Protein AF-A0A4Q3VLB5-F1 (afdb_monomer)

Secondary structure (DSSP, 8-state):
--------EEE-----EEEPPTT-EEEE-BSSSSSSTT-PPPEEEETTS--EEE-S-EEEE-GGG--EEEEEEE--SSS-----EEEEETTEEEEE-TT-TT-EEE-STT--PPEEEEEEESSHHHHHS--HHHHTSPPPPTTT-TTGGG-TT---EEEEE-HHHH-S-TT----HHHHHHHHHHHHHHT-SEEEE-TTGGG--BTTB-HHHHHHHHHHHHHHTT-EEEEEEETTTTT---HHHHHHHHHHHHHHHHHT--EEEEE-----SHHHHHHHHHHHHHHHHTT-EEEESS-PPPSSHHHH-TTEEEE--S--GGGGGTS---HHHHHHGGGTGGGGS----------SSGGGGTT--HHHHHHHHHHS--SEEEEE--TTHHHHTS-TT-HHHHHHHH--SS-S--

Solvent-accessible surface area (backbone atoms only — not comparable to full-atom values): 21699 Å² total; per-residue (Å²): 132,80,78,84,61,88,46,63,45,75,45,65,78,63,87,59,66,48,76,53,63,84,74,14,35,36,37,39,22,47,46,86,70,29,91,42,44,36,29,22,67,57,45,76,39,49,56,50,73,54,68,49,59,22,38,50,50,41,25,31,44,40,51,92,76,70,16,33,38,39,42,46,55,23,40,76,56,89,58,65,52,63,42,70,28,31,36,30,54,49,47,32,44,26,52,31,44,78,65,40,71,84,32,53,70,32,75,56,53,88,73,68,78,54,46,81,41,74,49,76,32,73,42,72,68,54,51,55,70,59,60,65,47,53,68,68,33,62,72,37,53,53,92,70,21,74,53,39,76,66,20,86,75,46,69,66,31,37,23,32,26,52,63,64,66,67,48,98,49,97,78,63,48,57,49,72,74,57,52,52,51,43,35,51,49,16,31,77,43,68,23,44,22,24,46,45,46,48,47,44,81,73,38,70,59,91,90,37,46,24,60,56,50,50,24,52,51,31,58,54,20,55,80,49,62,15,45,30,28,40,46,42,62,49,67,59,68,48,70,52,65,60,85,79,23,43,51,30,54,57,52,52,51,52,42,52,72,35,55,47,48,29,37,34,42,26,60,56,56,49,38,19,38,70,48,38,52,48,53,46,47,51,56,50,59,29,41,78,68,59,30,30,35,32,36,30,39,18,58,74,54,24,25,58,44,55,35,39,49,35,45,36,26,29,28,31,43,66,25,52,68,46,31,81,81,44,75,46,49,54,62,38,66,69,40,36,52,73,39,58,44,54,44,35,53,31,39,42,49,39,44,48,67,52,96,51,67,75,54,39,38,55,60,47,57,68,53,22,54,46,40,56,67,68,46,55,17,30,42,38,42,24,40,46,52,94,58,36,56,66,77,61,29,32,88,92,34,71,60,33,51,47,66,49,65,62,68,45,72,73,97,74,134

Mean predicted aligned error: 4.62 Å

Radius of gyration: 21.55 Å; Cα contacts (8 Å, |Δi|>4): 903; chains: 1; bounding box: 59×59×69 Å

Sequence (413 aa):
PRPEASGSCRIEREDSSARIPLGANVWTQDYLNSPTACEGIWSSAPVGGVNGVRSGPVTVELPSGRGYLFISEAGNFGLDYSGSKYLLLGDRVQHHFAHDPAGFTIAKPNFVTPWRVVIATESLNDLVNQSVIPALVPAPDPKYFPQGVRTEWCRPGRASWSFFTRGYHEGNTVRPDQEEQFTDIAGALGFEYNLVDAGWYGWKNGTKDGWAVMKDLVDRGRQKGVEQWAWIYYPLQLQKPENDWQQMREYLDHLVAAGVKGIEIDFLDSESQERRRFYDAALRLTAERKLMIQFHGANIPTGESATWPNEMTREAIHGLENNLWFGISGQHYTALPFTRLVAGPGCATPGYLGHRQEWLDGSSWTLQLATMVAYNSSLQQTPLSPDVLTEALPAGSPQRDLMRALPVAWDET

Nearest PDB structures (foldseek):
  5xfm-assembly2_B  TM=8.101E-01  e=8.835E-27  Bacteroides thetaiotaomicron
  5e1q-assembly2_B  TM=8.383E-01  e=1.052E-25  Bacteroides thetaiotaomicron VPI-5482
  3a24-assembly1_A  TM=8.434E-01  e=4.299E-25  Bacteroides thetaiotaomicron
  9bs5-assembly1_B  TM=8.255E-01  e=1.880E-22  Bacteroides ovatus ATCC 8483
  9bs5-assembly1_A  TM=8.145E-01  e=2.636E-22  Bacteroides ovatus ATCC 8483

Structure (mmCIF, N/CA/C/O backbone):
data_AF-A0A4Q3VLB5-F1
#
_entry.id   AF-A0A4Q3VLB5-F1
#
loop_
_atom_site.group_PDB
_atom_site.id
_atom_site.type_symbol
_atom_site.label_atom_id
_atom_site.label_alt_id
_atom_site.label_comp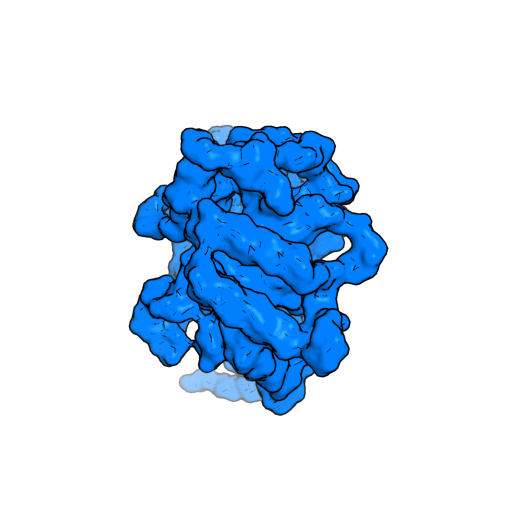_id
_atom_site.label_asym_id
_atom_site.label_entity_id
_atom_site.label_seq_id
_atom_site.pdbx_PDB_ins_code
_atom_site.Cartn_x
_atom_site.Cartn_y
_atom_site.Cartn_z
_atom_site.occupancy
_atom_site.B_iso_or_equiv
_atom_site.auth_seq_id
_atom_site.auth_comp_id
_atom_site.auth_asym_id
_atom_site.auth_atom_id
_atom_site.pdbx_PDB_model_num
ATOM 1 N N . PRO A 1 1 ? 24.262 -36.500 -10.576 1.00 38.22 1 PRO A N 1
ATOM 2 C CA . PRO A 1 1 ? 24.362 -35.681 -9.345 1.00 38.22 1 PRO A CA 1
ATOM 3 C C . PRO A 1 1 ? 25.273 -34.468 -9.585 1.00 38.22 1 PRO A C 1
ATOM 5 O O . PRO A 1 1 ? 26.484 -34.633 -9.703 1.00 38.22 1 PRO A O 1
ATOM 8 N N . ARG A 1 2 ? 24.697 -33.267 -9.753 1.00 37.91 2 ARG A N 1
ATOM 9 C CA . ARG A 1 2 ? 25.504 -32.040 -9.670 1.00 37.91 2 ARG A CA 1
ATOM 10 C C . ARG A 1 2 ? 25.980 -31.916 -8.216 1.00 37.91 2 ARG A C 1
ATOM 12 O O . ARG A 1 2 ? 25.164 -32.178 -7.334 1.00 37.91 2 ARG A O 1
ATOM 19 N N . PRO A 1 3 ? 27.259 -31.606 -7.962 1.00 41.53 3 PRO A N 1
ATOM 20 C CA . PRO A 1 3 ? 27.753 -31.452 -6.601 1.00 41.53 3 PRO A CA 1
ATOM 21 C C . PRO A 1 3 ? 26.926 -30.380 -5.887 1.00 41.53 3 PRO A C 1
ATOM 23 O O . PRO A 1 3 ? 26.661 -29.323 -6.461 1.00 41.53 3 PRO A O 1
ATOM 26 N N . GLU A 1 4 ? 26.487 -30.679 -4.664 1.00 46.03 4 GLU A N 1
ATOM 27 C CA . GLU A 1 4 ? 25.896 -29.692 -3.765 1.00 46.03 4 GLU A CA 1
ATOM 28 C C . GLU A 1 4 ? 26.940 -28.598 -3.556 1.00 46.03 4 GLU A C 1
ATOM 30 O O . GLU A 1 4 ? 27.959 -28.806 -2.898 1.00 46.03 4 GLU A O 1
ATOM 35 N N . ALA A 1 5 ? 26.745 -27.451 -4.203 1.00 49.88 5 ALA A N 1
ATOM 36 C CA . ALA A 1 5 ? 27.619 -26.312 -4.011 1.00 49.88 5 ALA A CA 1
ATOM 37 C C . ALA A 1 5 ? 27.436 -25.847 -2.565 1.00 49.88 5 ALA A C 1
ATOM 39 O O . ALA A 1 5 ? 26.455 -25.198 -2.253 1.00 49.88 5 ALA A O 1
ATOM 40 N N . SER A 1 6 ? 28.338 -26.188 -1.652 1.00 58.47 6 SER A N 1
ATOM 41 C CA . SER A 1 6 ? 28.391 -25.539 -0.345 1.00 58.47 6 SER A CA 1
ATOM 42 C C . SER A 1 6 ? 29.012 -24.155 -0.544 1.00 58.47 6 SER A C 1
ATOM 44 O O . SER A 1 6 ? 30.235 -24.019 -0.577 1.00 58.47 6 SER A O 1
ATOM 46 N N . GLY A 1 7 ? 28.187 -23.131 -0.752 1.00 71.88 7 GLY A N 1
ATOM 47 C CA . GLY A 1 7 ? 28.678 -21.771 -0.942 1.00 71.88 7 GLY A CA 1
ATOM 48 C C . GLY A 1 7 ? 27.569 -20.730 -0.904 1.00 71.88 7 GLY A C 1
ATOM 49 O O . GLY A 1 7 ? 26.493 -20.938 -1.460 1.00 71.88 7 GLY A O 1
ATOM 50 N N . SER A 1 8 ? 27.860 -19.605 -0.253 1.00 84.12 8 SER A N 1
ATOM 51 C CA . SER A 1 8 ? 27.101 -18.368 -0.443 1.00 84.12 8 SER A CA 1
ATOM 52 C C . SER A 1 8 ? 27.403 -17.783 -1.827 1.00 84.12 8 SER A C 1
ATOM 54 O O . SER A 1 8 ? 28.492 -17.991 -2.368 1.00 84.12 8 SER A O 1
ATOM 56 N N . CYS A 1 9 ? 26.449 -17.063 -2.413 1.00 88.56 9 CYS A N 1
ATOM 57 C CA . CYS A 1 9 ? 26.621 -16.370 -3.687 1.00 88.56 9 CYS A CA 1
ATOM 58 C C . CYS A 1 9 ? 26.545 -14.860 -3.465 1.00 88.56 9 CYS A C 1
ATOM 60 O O . CYS A 1 9 ? 25.585 -14.373 -2.870 1.00 88.56 9 CYS A O 1
ATOM 62 N N . ARG A 1 10 ? 27.543 -14.113 -3.947 1.00 92.62 10 ARG A N 1
ATOM 63 C CA . ARG A 1 10 ? 27.499 -12.649 -3.970 1.00 92.62 10 ARG A CA 1
ATOM 64 C C . ARG A 1 10 ? 26.899 -12.182 -5.294 1.00 92.62 10 ARG A C 1
ATOM 66 O O . ARG A 1 10 ? 27.423 -12.517 -6.352 1.00 92.62 10 ARG A O 1
ATOM 73 N N . ILE A 1 11 ? 25.835 -11.391 -5.219 1.00 93.50 11 ILE A N 1
ATOM 74 C CA . ILE A 1 11 ? 25.213 -10.716 -6.357 1.00 93.50 11 ILE A CA 1
ATOM 75 C C . ILE A 1 11 ? 25.735 -9.287 -6.393 1.00 93.50 11 ILE A C 1
ATOM 77 O O . ILE A 1 11 ? 25.467 -8.508 -5.485 1.00 93.50 11 ILE A O 1
ATOM 81 N N . GLU A 1 12 ? 26.496 -8.944 -7.428 1.00 93.88 12 GLU A N 1
ATOM 82 C CA . GLU A 1 12 ? 27.023 -7.584 -7.611 1.00 93.88 12 GLU A CA 1
ATOM 83 C C . GLU A 1 12 ? 26.070 -6.702 -8.420 1.00 93.88 12 GLU A C 1
ATOM 85 O O . GLU A 1 12 ? 25.967 -5.504 -8.175 1.00 93.88 12 GLU A O 1
ATOM 90 N N . ARG A 1 13 ? 25.376 -7.296 -9.397 1.00 91.75 13 ARG A N 1
ATOM 91 C CA . ARG A 1 13 ? 24.395 -6.628 -10.255 1.00 91.75 13 ARG A CA 1
ATOM 92 C C . ARG A 1 13 ? 23.484 -7.638 -10.944 1.00 91.75 13 ARG A C 1
ATOM 94 O O . ARG A 1 13 ? 23.777 -8.832 -10.966 1.00 91.75 13 ARG A O 1
ATOM 101 N N . GLU A 1 14 ? 22.439 -7.123 -11.580 1.00 92.31 14 GLU A N 1
ATOM 102 C CA . GLU A 1 14 ? 21.575 -7.868 -12.488 1.00 92.31 14 GLU A CA 1
ATOM 103 C C . GLU A 1 14 ? 21.505 -7.163 -13.852 1.00 92.31 14 GLU A C 1
ATOM 105 O O . GLU A 1 14 ? 21.292 -5.952 -13.937 1.00 92.31 14 GLU A O 1
ATOM 110 N N . ASP A 1 15 ? 21.700 -7.927 -14.930 1.00 94.12 15 ASP A N 1
ATOM 111 C CA . ASP A 1 15 ? 21.732 -7.402 -16.305 1.00 94.12 15 ASP A CA 1
ATOM 112 C C . ASP A 1 15 ? 20.354 -7.490 -17.009 1.00 94.12 15 ASP A C 1
ATOM 114 O O . ASP A 1 15 ? 20.212 -7.096 -18.172 1.00 94.12 15 ASP A O 1
ATOM 118 N N . SER A 1 16 ? 19.321 -7.974 -16.305 1.00 95.94 16 SER A N 1
ATOM 119 C CA . SER A 1 16 ? 17.939 -8.061 -16.791 1.00 95.94 16 SER A CA 1
ATOM 120 C C . SER A 1 16 ? 17.449 -6.700 -17.279 1.00 95.94 16 SER A C 1
ATOM 122 O O . SER A 1 16 ? 17.417 -5.715 -16.536 1.00 95.94 16 SER A O 1
ATOM 124 N N . SER A 1 17 ? 17.066 -6.638 -18.552 1.00 96.19 17 SER A N 1
ATOM 125 C CA . SER A 1 17 ? 16.599 -5.408 -19.184 1.00 96.19 17 SER A CA 1
ATOM 126 C C . SER A 1 17 ? 15.633 -5.676 -20.334 1.00 96.19 17 SER A C 1
ATOM 128 O O . SER A 1 17 ? 15.656 -6.740 -20.952 1.00 96.19 17 SER A O 1
ATOM 130 N N . ALA A 1 18 ? 14.803 -4.679 -20.635 1.00 95.25 18 ALA A N 1
ATOM 131 C CA . ALA A 1 18 ? 13.907 -4.644 -21.781 1.00 95.25 18 ALA A CA 1
ATOM 132 C C . ALA A 1 18 ? 14.223 -3.419 -22.648 1.00 95.25 18 ALA A C 1
ATOM 134 O O . ALA A 1 18 ? 14.494 -2.333 -22.130 1.00 95.25 18 ALA A O 1
ATOM 135 N N . ARG A 1 19 ? 14.182 -3.587 -23.973 1.00 96.44 19 ARG A N 1
ATOM 136 C CA . ARG A 1 19 ? 14.218 -2.468 -24.924 1.00 96.44 19 ARG A CA 1
ATOM 137 C C . ARG A 1 19 ? 12.802 -2.123 -25.343 1.00 96.44 19 ARG A C 1
ATOM 139 O O . ARG A 1 19 ? 12.085 -2.977 -25.861 1.00 96.44 19 ARG A O 1
ATOM 146 N N . ILE A 1 20 ? 12.420 -0.879 -25.117 1.00 96.50 20 ILE A N 1
ATOM 147 C CA . ILE A 1 20 ? 11.096 -0.369 -25.420 1.00 96.50 20 ILE A CA 1
ATOM 148 C C . ILE A 1 20 ? 11.100 0.202 -26.841 1.00 96.50 20 ILE A C 1
ATOM 150 O O . ILE A 1 20 ? 12.014 0.950 -27.189 1.00 96.50 20 ILE A O 1
ATOM 154 N N . PRO A 1 21 ? 10.105 -0.125 -27.685 1.00 93.94 21 PRO A N 1
ATOM 155 C CA . PRO A 1 21 ? 10.029 0.425 -29.031 1.00 93.94 21 PRO A CA 1
ATOM 156 C C . PRO A 1 21 ? 10.042 1.957 -29.039 1.00 93.94 21 PRO A C 1
ATOM 158 O O . PRO A 1 21 ? 9.324 2.600 -28.273 1.00 93.94 21 PRO A O 1
ATOM 161 N N . LEU A 1 22 ? 10.812 2.545 -29.958 1.00 93.19 22 LEU A N 1
ATOM 162 C CA . LEU A 1 22 ? 10.764 3.986 -30.206 1.00 93.19 22 LEU A CA 1
ATOM 163 C C . LEU A 1 22 ? 9.341 4.419 -30.594 1.00 93.19 22 LEU A C 1
ATOM 165 O O . LEU A 1 22 ? 8.623 3.692 -31.284 1.00 93.19 22 LEU A O 1
ATOM 169 N N . GLY A 1 23 ? 8.947 5.611 -30.148 1.00 93.88 23 GLY A N 1
ATOM 170 C CA . GLY A 1 23 ? 7.592 6.144 -30.323 1.00 93.88 23 GLY A CA 1
ATOM 171 C C . GLY A 1 23 ? 6.584 5.694 -29.259 1.00 93.88 23 GLY A C 1
ATOM 172 O O . GLY A 1 23 ? 5.458 6.178 -29.280 1.00 93.88 23 GLY A O 1
ATOM 173 N N . ALA A 1 24 ? 6.964 4.800 -28.341 1.00 97.81 24 ALA A N 1
ATOM 174 C CA . ALA A 1 24 ? 6.182 4.523 -27.138 1.00 97.81 24 ALA A CA 1
ATOM 175 C C . ALA A 1 24 ? 6.307 5.661 -26.108 1.00 97.81 24 ALA A C 1
ATOM 177 O O . ALA A 1 24 ? 7.304 6.393 -26.097 1.00 97.81 24 ALA A O 1
ATOM 178 N N . ASN A 1 25 ? 5.338 5.734 -25.196 1.00 97.94 25 ASN A N 1
ATOM 179 C CA . ASN A 1 25 ? 5.447 6.506 -23.959 1.00 97.94 25 ASN A CA 1
ATOM 180 C C . ASN A 1 25 ? 5.659 5.567 -22.770 1.00 97.94 25 ASN A C 1
ATOM 182 O O . ASN A 1 25 ? 5.152 4.445 -22.757 1.00 97.94 25 ASN A O 1
ATOM 186 N N . VAL A 1 26 ? 6.383 6.034 -21.756 1.00 98.00 26 VAL A N 1
ATOM 187 C CA . VAL A 1 26 ? 6.551 5.347 -20.474 1.00 98.00 26 VAL A CA 1
ATOM 188 C C . VAL A 1 26 ? 5.930 6.170 -19.358 1.00 98.00 26 VAL A C 1
ATOM 190 O O . VAL A 1 26 ? 6.161 7.373 -19.260 1.00 98.00 26 VAL A O 1
ATOM 193 N N . TRP A 1 27 ? 5.178 5.499 -18.496 1.00 97.94 27 TRP A N 1
ATOM 194 C CA . TRP A 1 27 ? 4.665 6.025 -17.243 1.00 97.94 27 TRP A CA 1
ATOM 195 C C . TRP A 1 27 ? 5.547 5.532 -16.105 1.00 97.94 27 TRP A C 1
ATOM 197 O O . TRP A 1 27 ? 5.709 4.324 -15.906 1.00 97.94 27 TRP A O 1
ATOM 207 N N . THR A 1 28 ? 6.141 6.478 -15.382 1.00 96.25 28 THR A N 1
ATOM 208 C CA . THR A 1 28 ? 7.067 6.211 -14.276 1.00 96.25 28 THR A CA 1
ATOM 209 C C . THR A 1 28 ? 6.911 7.251 -13.172 1.00 96.25 28 THR A C 1
ATOM 211 O O . THR A 1 28 ? 6.322 8.313 -13.377 1.00 96.25 28 THR A O 1
ATOM 214 N N . GLN A 1 29 ? 7.490 6.951 -12.015 1.00 94.06 29 GLN A N 1
ATOM 215 C CA . GLN A 1 29 ? 7.753 7.913 -10.950 1.00 94.06 29 GLN A CA 1
ATOM 216 C C . GLN A 1 29 ? 9.267 8.044 -10.735 1.00 94.06 29 GLN A C 1
ATOM 218 O O . GLN A 1 29 ? 10.014 7.061 -10.833 1.00 94.06 29 GLN A O 1
ATOM 223 N N . ASP A 1 30 ? 9.726 9.272 -10.497 1.00 89.31 30 ASP A N 1
ATOM 224 C CA . ASP A 1 30 ? 11.129 9.555 -10.198 1.00 89.31 30 ASP A CA 1
ATOM 225 C C . ASP A 1 30 ? 11.515 8.988 -8.831 1.00 89.31 30 ASP A C 1
ATOM 227 O O . ASP A 1 30 ? 10.780 9.148 -7.862 1.00 89.31 30 ASP A O 1
ATOM 231 N N . TYR A 1 31 ? 12.662 8.317 -8.761 1.00 86.31 31 TYR A N 1
ATOM 232 C CA . TYR A 1 31 ? 13.178 7.788 -7.503 1.00 86.31 31 TYR A CA 1
ATOM 233 C C . TYR A 1 31 ? 13.814 8.876 -6.627 1.00 86.31 31 TYR A C 1
ATOM 235 O O . TYR A 1 31 ? 13.705 8.816 -5.409 1.00 86.31 31 TYR A O 1
ATOM 243 N N . LEU A 1 32 ? 14.478 9.869 -7.230 1.00 83.69 32 LEU A N 1
ATOM 244 C CA . LEU A 1 32 ? 15.216 10.902 -6.494 1.00 83.69 32 LEU A CA 1
ATOM 245 C C . LEU A 1 32 ? 14.334 12.079 -6.072 1.00 83.69 32 LEU A C 1
ATOM 247 O O . LEU A 1 32 ? 14.709 12.826 -5.173 1.00 83.69 32 LEU A O 1
ATOM 251 N N . ASN A 1 33 ? 13.193 12.263 -6.735 1.00 81.19 33 ASN A N 1
ATOM 252 C CA . ASN A 1 33 ? 12.250 13.344 -6.461 1.00 81.19 33 ASN A CA 1
ATOM 253 C C . ASN A 1 33 ? 10.932 12.784 -5.906 1.00 81.19 33 ASN A C 1
ATOM 255 O O . ASN A 1 33 ? 9.870 12.946 -6.508 1.00 81.19 33 ASN A O 1
ATOM 259 N N . SER A 1 34 ? 11.044 12.069 -4.787 1.00 78.25 34 SER A N 1
ATOM 260 C CA . SER A 1 34 ? 9.953 11.413 -4.067 1.00 78.25 34 SER A CA 1
ATOM 261 C C . SER A 1 34 ? 10.132 11.646 -2.558 1.00 78.25 34 SER A C 1
ATOM 263 O O . SER A 1 34 ? 11.281 11.629 -2.109 1.00 78.25 34 SER A O 1
ATOM 265 N N . PRO A 1 35 ? 9.056 11.868 -1.776 1.00 68.00 35 PRO A N 1
ATOM 266 C CA . PRO A 1 35 ? 9.135 12.018 -0.321 1.00 68.00 35 PRO A CA 1
ATOM 267 C C . PRO A 1 35 ? 9.772 10.804 0.368 1.00 68.00 35 PRO A C 1
ATOM 269 O O . PRO A 1 35 ? 10.647 10.975 1.214 1.00 68.00 35 PRO A O 1
ATOM 272 N N . THR A 1 36 ? 9.399 9.592 -0.057 1.00 78.12 36 THR A N 1
ATOM 273 C CA . THR A 1 36 ? 9.968 8.323 0.425 1.00 78.12 36 THR A CA 1
ATOM 274 C C . THR A 1 36 ? 10.215 7.335 -0.726 1.00 78.12 36 THR A C 1
ATOM 276 O O . THR A 1 36 ? 10.075 7.665 -1.912 1.00 78.12 36 THR A O 1
ATOM 279 N N . ALA A 1 37 ? 10.608 6.097 -0.416 1.00 74.00 37 ALA A N 1
ATOM 280 C CA . ALA A 1 37 ? 10.812 5.062 -1.419 1.00 74.00 37 ALA A CA 1
ATOM 281 C C . ALA A 1 37 ? 9.471 4.603 -2.034 1.00 74.00 37 ALA A C 1
ATOM 283 O O . ALA A 1 37 ? 8.846 3.704 -1.498 1.00 74.00 37 ALA A O 1
ATOM 284 N N . CYS A 1 38 ? 9.132 5.097 -3.237 1.00 91.12 38 CYS A N 1
ATOM 285 C CA . CYS A 1 38 ? 7.949 4.751 -4.069 1.00 91.12 38 CYS A CA 1
ATOM 286 C C . CYS A 1 38 ? 6.728 5.685 -3.985 1.00 91.12 38 CYS A C 1
ATOM 288 O O . CYS A 1 38 ? 5.656 5.309 -4.461 1.00 91.12 38 CYS A O 1
ATOM 290 N N . GLU A 1 39 ? 6.902 6.908 -3.494 1.00 92.62 39 GLU A N 1
ATOM 291 C CA . GLU A 1 39 ? 5.837 7.915 -3.372 1.00 92.62 39 GLU A CA 1
ATOM 292 C C . GLU A 1 39 ? 6.045 9.105 -4.311 1.00 92.62 39 GLU A C 1
ATOM 294 O O . GLU A 1 39 ? 5.776 10.254 -3.981 1.00 92.62 39 GLU A O 1
ATOM 299 N N . GLY A 1 40 ? 6.560 8.861 -5.510 1.00 92.50 40 GLY A N 1
ATOM 300 C CA . GLY A 1 40 ? 6.733 9.893 -6.520 1.00 92.50 40 GLY A CA 1
ATOM 301 C C . GLY A 1 40 ? 5.454 10.131 -7.325 1.00 92.50 40 GLY A C 1
ATOM 302 O O . GLY A 1 40 ? 4.573 9.274 -7.442 1.00 92.50 40 GLY A O 1
ATOM 303 N N . ILE A 1 41 ? 5.374 11.296 -7.969 1.00 93.50 41 ILE A N 1
ATOM 304 C CA . ILE A 1 41 ? 4.274 11.606 -8.886 1.00 93.50 41 ILE A CA 1
ATOM 305 C C . ILE A 1 41 ? 4.431 10.825 -10.198 1.00 93.50 41 ILE A C 1
ATOM 307 O O . ILE A 1 41 ? 5.439 10.944 -10.899 1.00 93.50 41 ILE A O 1
ATOM 311 N N . TRP A 1 42 ? 3.390 10.074 -10.568 1.00 95.44 42 TRP A N 1
ATOM 312 C CA . TRP A 1 42 ? 3.284 9.428 -11.874 1.00 95.44 42 TRP A CA 1
ATOM 313 C C . TRP A 1 42 ? 3.204 10.438 -13.019 1.00 95.44 42 TRP A C 1
ATOM 315 O O . TRP A 1 42 ? 2.326 11.304 -13.075 1.00 95.44 42 TRP A O 1
ATOM 325 N N . SER A 1 43 ? 4.115 10.284 -13.974 1.00 95.12 43 SER A N 1
ATOM 326 C CA . SER A 1 43 ? 4.172 11.100 -15.183 1.00 95.12 43 SER A CA 1
ATOM 327 C C . SER A 1 43 ? 4.502 10.253 -16.406 1.00 95.12 43 SER A C 1
ATOM 329 O O . SER A 1 43 ? 5.134 9.198 -16.296 1.00 95.12 43 SER A O 1
ATOM 331 N N . SER A 1 44 ? 4.046 10.726 -17.565 1.00 96.81 44 SER A N 1
ATOM 332 C CA . SER A 1 44 ? 4.312 10.116 -18.863 1.00 96.81 44 SER A CA 1
ATOM 333 C C . SER A 1 44 ? 5.384 10.890 -19.613 1.00 96.81 44 SER A C 1
ATOM 335 O O . SER A 1 44 ? 5.387 12.123 -19.605 1.00 96.81 44 SER A O 1
ATOM 337 N N . ALA A 1 45 ? 6.263 10.173 -20.301 1.00 96.88 45 ALA A N 1
ATOM 338 C CA . ALA A 1 45 ? 7.208 10.759 -21.236 1.00 96.88 45 ALA A CA 1
ATOM 339 C C . ALA A 1 45 ? 7.471 9.816 -22.416 1.00 96.88 45 ALA A C 1
ATOM 341 O O . ALA A 1 45 ? 7.427 8.595 -22.241 1.00 96.88 45 ALA A O 1
ATOM 342 N N . PRO A 1 46 ? 7.816 10.343 -23.604 1.00 97.19 46 PRO A N 1
ATOM 343 C CA . PRO A 1 46 ? 8.310 9.516 -24.696 1.00 97.19 46 PRO A CA 1
ATOM 344 C C . PRO A 1 46 ? 9.539 8.712 -24.265 1.00 97.19 46 PRO A C 1
ATOM 346 O O . PRO A 1 46 ? 10.389 9.207 -23.518 1.00 97.19 46 PRO A O 1
ATOM 349 N N . VAL A 1 47 ? 9.674 7.491 -24.779 1.00 95.56 47 VAL A N 1
ATOM 350 C CA . VAL A 1 47 ? 10.890 6.683 -24.604 1.00 95.56 47 VAL A CA 1
ATOM 351 C C . VAL A 1 47 ? 12.128 7.485 -25.027 1.00 95.56 47 VAL A C 1
ATOM 353 O O . VAL A 1 47 ? 12.147 8.111 -26.086 1.00 95.56 47 VAL A O 1
ATOM 356 N N . GLY A 1 48 ? 13.164 7.483 -24.185 1.00 92.38 48 GLY A N 1
ATOM 357 C CA . GLY A 1 48 ? 14.374 8.297 -24.345 1.00 92.38 48 GLY A CA 1
ATOM 358 C C . GLY A 1 48 ? 14.263 9.740 -23.837 1.00 92.38 48 GLY A C 1
ATOM 359 O O . GLY A 1 48 ? 15.293 10.379 -23.627 1.00 92.38 48 GLY A O 1
ATOM 360 N N . GLY A 1 49 ? 13.048 10.237 -23.582 1.00 93.06 49 GLY A N 1
ATOM 361 C CA . GLY A 1 49 ? 12.795 11.558 -22.996 1.00 93.06 49 GLY A CA 1
ATOM 362 C C . GLY A 1 49 ? 13.041 11.627 -21.486 1.00 93.06 49 GLY A C 1
ATOM 363 O O . GLY A 1 49 ? 13.232 12.713 -20.945 1.00 93.06 49 GLY A O 1
ATOM 364 N N . VAL A 1 50 ? 13.090 10.476 -20.809 1.00 91.31 50 VAL A N 1
ATOM 365 C CA . VAL A 1 50 ? 13.432 10.350 -19.387 1.00 91.31 50 VAL A CA 1
ATOM 366 C C . VAL A 1 50 ? 14.567 9.346 -19.204 1.00 91.31 50 VAL A C 1
ATOM 368 O O . VAL A 1 50 ? 14.563 8.270 -19.794 1.00 91.31 50 VAL A O 1
ATOM 371 N N . ASN A 1 51 ? 15.546 9.702 -18.372 1.00 93.12 51 ASN A N 1
ATOM 372 C CA . ASN A 1 51 ? 16.677 8.846 -18.007 1.00 93.12 51 ASN A CA 1
ATOM 373 C C . ASN A 1 51 ? 16.855 8.843 -16.484 1.00 93.12 51 ASN A C 1
ATOM 375 O O . ASN A 1 51 ? 16.314 9.712 -15.798 1.00 93.12 51 ASN A O 1
ATOM 379 N N . GLY A 1 52 ? 17.606 7.876 -15.962 1.00 94.94 52 GLY A N 1
ATOM 380 C CA . GLY A 1 52 ? 17.886 7.751 -14.530 1.00 94.94 52 GLY A CA 1
ATOM 381 C C . GLY A 1 52 ? 17.024 6.704 -13.827 1.00 94.94 52 GLY A C 1
ATOM 382 O O . GLY A 1 52 ? 16.296 5.942 -14.466 1.00 94.94 52 GLY A O 1
ATOM 383 N N . VAL A 1 53 ? 17.165 6.634 -12.505 1.00 95.12 53 VAL A N 1
ATOM 384 C CA . VAL A 1 53 ? 16.505 5.625 -11.669 1.00 95.12 53 VAL A CA 1
ATOM 385 C C . VAL A 1 53 ? 15.041 6.003 -11.440 1.00 95.12 53 VAL A C 1
ATOM 387 O O . VAL A 1 53 ? 14.718 7.150 -11.142 1.00 95.12 53 VAL A O 1
ATOM 390 N N . ARG A 1 54 ? 14.151 5.023 -11.581 1.00 95.19 54 ARG A N 1
ATOM 391 C CA . ARG A 1 54 ? 12.704 5.129 -11.384 1.00 95.19 54 ARG A CA 1
ATOM 392 C C . ARG A 1 54 ? 12.256 4.126 -10.333 1.00 95.19 54 ARG A C 1
ATOM 394 O O . ARG A 1 54 ? 12.774 3.005 -10.294 1.00 95.19 54 ARG A O 1
ATOM 401 N N . SER A 1 55 ? 11.281 4.516 -9.511 1.00 93.00 55 SER A N 1
ATOM 402 C CA . SER A 1 55 ? 10.808 3.671 -8.405 1.00 93.00 55 SER A CA 1
ATOM 403 C C . SER A 1 55 ? 10.104 2.399 -8.872 1.00 93.00 55 SER A C 1
ATOM 405 O O . SER A 1 55 ? 10.113 1.408 -8.151 1.00 93.00 55 SER A O 1
ATOM 407 N N . GLY A 1 56 ? 9.566 2.408 -10.094 1.00 89.44 56 GLY A N 1
ATOM 408 C CA . GLY A 1 56 ? 8.779 1.306 -10.629 1.00 89.44 56 GLY A CA 1
ATOM 409 C C . GLY A 1 56 ? 7.345 1.273 -10.086 1.00 89.44 56 GLY A C 1
ATOM 410 O O . GLY A 1 56 ? 7.009 2.045 -9.183 1.00 89.44 56 GLY A O 1
ATOM 411 N N . PRO A 1 57 ? 6.481 0.403 -10.638 1.00 95.88 57 PRO A N 1
ATOM 412 C CA . PRO A 1 57 ? 6.675 -0.348 -11.889 1.00 95.88 57 PRO A CA 1
ATOM 413 C C . PRO A 1 57 ? 6.797 0.584 -13.116 1.00 95.88 57 PRO A C 1
ATOM 415 O O . PRO A 1 57 ? 6.683 1.803 -12.991 1.00 95.88 57 PRO A O 1
ATOM 418 N N . VAL A 1 58 ? 7.065 0.043 -14.307 1.00 97.88 58 VAL A N 1
ATOM 419 C CA . VAL A 1 58 ? 7.106 0.834 -15.555 1.00 97.88 58 VAL A CA 1
ATOM 420 C C . VAL A 1 58 ? 5.970 0.391 -16.463 1.00 97.88 58 VAL A C 1
ATOM 422 O O . VAL A 1 58 ? 5.969 -0.738 -16.950 1.00 97.88 58 VAL A O 1
ATOM 425 N N . THR A 1 59 ? 5.017 1.286 -16.717 1.00 98.31 59 THR A N 1
ATOM 426 C CA . THR A 1 59 ? 3.942 1.036 -17.692 1.00 98.31 59 THR A CA 1
ATOM 427 C C . THR A 1 59 ? 4.306 1.689 -19.014 1.00 98.31 59 THR A C 1
ATOM 429 O O . THR A 1 59 ? 4.803 2.811 -19.039 1.00 98.31 59 THR A O 1
ATOM 432 N N . VAL A 1 60 ? 4.088 0.994 -20.120 1.00 98.38 60 VAL A N 1
ATOM 433 C CA . VAL A 1 60 ? 4.449 1.433 -21.464 1.00 98.38 60 VAL A CA 1
ATOM 434 C C . VAL A 1 60 ? 3.197 1.478 -22.317 1.00 98.38 60 VAL A C 1
ATOM 436 O O . VAL A 1 60 ? 2.489 0.485 -22.432 1.00 98.38 60 VAL A O 1
ATOM 439 N N . GLU A 1 61 ? 2.967 2.606 -22.970 1.00 98.31 61 GLU A N 1
ATOM 440 C CA . GLU A 1 61 ? 1.982 2.750 -24.036 1.00 98.31 61 GLU A CA 1
ATOM 441 C C . GLU A 1 61 ? 2.685 2.533 -25.381 1.00 98.31 61 GLU A C 1
ATOM 443 O O . GLU A 1 61 ? 3.565 3.312 -25.763 1.00 98.31 61 GLU A O 1
ATOM 448 N N . LEU A 1 62 ? 2.344 1.456 -26.096 1.00 98.00 62 LEU A N 1
ATOM 449 C CA . LEU A 1 62 ? 2.985 1.128 -27.370 1.00 98.00 62 LEU A CA 1
ATOM 450 C C . LEU A 1 62 ? 2.500 2.060 -28.492 1.00 98.00 62 LEU A C 1
ATOM 452 O O . LEU A 1 62 ? 1.321 2.421 -28.544 1.00 98.00 62 LEU A O 1
ATOM 456 N N . PRO A 1 63 ? 3.373 2.411 -29.458 1.00 96.69 63 PRO A N 1
ATOM 457 C CA . PRO A 1 63 ? 3.010 3.337 -30.521 1.00 96.69 63 PRO A CA 1
ATOM 458 C C . PRO A 1 63 ? 1.888 2.770 -31.386 1.00 96.69 63 PRO A C 1
ATOM 460 O O . PRO A 1 63 ? 1.789 1.552 -31.579 1.00 96.69 63 PRO A O 1
ATOM 463 N N . SER A 1 64 ? 1.107 3.684 -31.963 1.00 94.50 64 SER A N 1
ATOM 464 C CA . SER A 1 64 ? 0.014 3.376 -32.892 1.00 94.50 64 SER A CA 1
ATOM 465 C C . SER A 1 64 ? -1.096 2.515 -32.278 1.00 94.50 64 SER A C 1
ATOM 467 O O . SER A 1 64 ? -1.727 1.744 -32.995 1.00 94.50 64 SER A O 1
ATOM 469 N N . GLY A 1 65 ? -1.325 2.628 -30.963 1.00 93.25 65 GLY A N 1
ATOM 470 C CA . GLY A 1 65 ? -2.414 1.925 -30.278 1.00 93.25 65 GLY A CA 1
ATOM 471 C C . GLY A 1 65 ? -2.241 0.406 -30.249 1.00 93.25 65 GLY A C 1
ATOM 472 O O . GLY A 1 65 ? -3.224 -0.322 -30.244 1.00 93.25 65 GLY A O 1
ATOM 473 N N . ARG A 1 66 ? -0.996 -0.089 -30.257 1.00 96.31 66 ARG A N 1
ATOM 474 C CA . ARG A 1 66 ? -0.685 -1.533 -30.261 1.00 96.31 66 ARG A CA 1
ATOM 475 C C . ARG A 1 66 ? -0.820 -2.210 -28.890 1.00 96.31 66 ARG A C 1
ATOM 477 O O . ARG A 1 66 ? -0.372 -3.342 -28.738 1.00 96.31 66 ARG A O 1
ATOM 484 N N . GLY A 1 67 ? -1.391 -1.517 -27.911 1.00 98.06 67 GLY A N 1
ATOM 485 C CA . GLY A 1 67 ? -1.570 -2.002 -26.549 1.00 98.06 67 GLY A CA 1
ATOM 486 C C . GLY A 1 67 ? -0.538 -1.462 -25.565 1.00 98.06 67 GLY A C 1
ATOM 487 O O . GLY A 1 67 ? 0.108 -0.435 -25.798 1.00 98.06 67 GLY A O 1
ATOM 488 N N . TYR A 1 68 ? -0.403 -2.163 -24.447 1.00 98.56 68 TYR A N 1
ATOM 489 C CA . TYR A 1 68 ? 0.344 -1.725 -23.277 1.00 98.56 68 TYR A CA 1
ATOM 490 C C . TYR A 1 68 ? 1.298 -2.816 -22.802 1.00 98.56 68 TYR A C 1
ATOM 492 O O . TYR A 1 68 ? 1.019 -4.008 -22.942 1.00 98.56 68 TYR A O 1
ATOM 500 N N . LEU A 1 69 ? 2.426 -2.401 -22.225 1.00 98.25 69 LEU A N 1
ATOM 501 C CA . LEU A 1 69 ? 3.302 -3.286 -21.462 1.00 98.25 69 LEU A CA 1
ATOM 502 C C . LEU A 1 69 ? 3.362 -2.825 -20.011 1.00 98.25 69 LEU A C 1
ATOM 504 O O . LEU A 1 69 ? 3.360 -1.629 -19.737 1.00 98.25 69 LEU A O 1
ATOM 508 N N . PHE A 1 70 ? 3.508 -3.763 -19.090 1.00 98.25 70 PHE A N 1
ATOM 509 C CA . PHE A 1 70 ? 3.751 -3.484 -17.685 1.00 98.25 70 PHE A CA 1
ATOM 510 C C . PHE A 1 70 ? 4.948 -4.291 -17.208 1.00 98.25 70 PHE A C 1
ATOM 512 O O . PHE A 1 70 ? 4.928 -5.522 -17.222 1.00 98.25 70 PHE A O 1
ATOM 519 N N . ILE A 1 71 ? 6.009 -3.579 -16.838 1.00 98.06 71 ILE A N 1
ATOM 520 C CA . ILE A 1 71 ? 7.285 -4.145 -16.413 1.00 98.06 71 ILE A CA 1
ATOM 521 C C . ILE A 1 71 ? 7.366 -4.021 -14.896 1.00 98.06 71 ILE A C 1
ATOM 523 O O . ILE A 1 71 ? 7.359 -2.912 -14.353 1.00 98.06 71 ILE A O 1
ATOM 527 N N . SER A 1 72 ? 7.438 -5.169 -14.231 1.00 96.50 72 SER A N 1
ATOM 528 C CA . SER A 1 72 ? 7.502 -5.272 -12.775 1.00 96.50 72 SER A CA 1
ATOM 529 C C . SER A 1 72 ? 8.294 -6.514 -12.342 1.00 96.50 72 SER A C 1
ATOM 531 O O . SER A 1 72 ? 8.896 -7.221 -13.154 1.00 96.50 72 SER A O 1
ATOM 533 N N . GLU A 1 73 ? 8.266 -6.808 -11.048 1.00 96.44 73 GLU A N 1
ATOM 534 C CA . GLU A 1 73 ? 8.712 -8.072 -10.477 1.00 96.44 73 GLU A CA 1
ATOM 535 C C . GLU A 1 73 ? 7.593 -8.749 -9.675 1.00 96.44 73 GLU A C 1
ATOM 537 O O . GLU A 1 73 ? 6.636 -8.094 -9.258 1.00 96.44 73 GLU A O 1
ATOM 542 N N . ALA A 1 74 ? 7.710 -10.062 -9.470 1.00 97.88 74 ALA A N 1
ATOM 543 C CA . ALA A 1 74 ? 6.803 -10.831 -8.619 1.00 97.88 74 ALA A CA 1
ATOM 544 C C . ALA A 1 74 ? 7.573 -11.822 -7.732 1.00 97.88 74 ALA A C 1
ATOM 546 O O . ALA A 1 74 ? 8.611 -12.355 -8.130 1.00 97.88 74 ALA A O 1
ATOM 547 N N . GLY A 1 75 ? 7.055 -12.085 -6.533 1.00 97.44 75 GLY A N 1
ATOM 548 C CA . GLY A 1 75 ? 7.613 -13.050 -5.589 1.00 97.44 75 GLY A CA 1
ATOM 549 C C . GLY A 1 75 ? 8.930 -12.618 -4.944 1.00 97.44 75 GLY A C 1
ATOM 550 O O . GLY A 1 75 ? 9.764 -13.479 -4.674 1.00 97.44 75 GLY A O 1
ATOM 551 N N . ASN A 1 76 ? 9.162 -11.318 -4.719 1.00 96.19 76 ASN A N 1
ATOM 552 C CA . ASN A 1 76 ? 10.392 -10.840 -4.077 1.00 96.19 76 ASN A CA 1
ATOM 553 C C . ASN A 1 76 ? 10.269 -10.802 -2.542 1.00 96.19 76 ASN A C 1
ATOM 555 O O . ASN A 1 76 ? 10.342 -9.747 -1.908 1.00 96.19 76 ASN A O 1
ATOM 559 N N . PHE A 1 77 ? 10.036 -11.977 -1.959 1.00 95.94 77 PHE A N 1
ATOM 560 C CA . PHE A 1 77 ? 9.916 -12.213 -0.519 1.00 95.94 77 PHE A CA 1
ATOM 561 C C . PHE A 1 77 ? 10.285 -13.668 -0.200 1.00 95.94 77 PHE A C 1
ATOM 563 O O . PHE A 1 77 ? 10.097 -14.568 -1.019 1.00 95.94 77 PHE A O 1
ATOM 570 N N . GLY A 1 78 ? 10.884 -13.919 0.963 1.00 93.62 78 GLY A N 1
ATOM 571 C CA . GLY A 1 78 ? 11.387 -15.237 1.374 1.00 93.62 78 GLY A CA 1
ATOM 572 C C . GLY A 1 78 ? 12.607 -15.746 0.588 1.00 93.62 78 GLY A C 1
ATOM 573 O O . GLY A 1 78 ? 13.083 -16.861 0.836 1.00 93.62 78 GLY A O 1
ATOM 574 N N . LEU A 1 79 ? 13.129 -14.946 -0.348 1.00 93.00 79 LEU A N 1
ATOM 575 C CA . LEU A 1 79 ? 14.231 -15.311 -1.245 1.00 93.00 79 LEU A CA 1
ATOM 576 C C . LEU A 1 79 ? 15.599 -14.810 -0.787 1.00 93.00 79 LEU A C 1
ATOM 578 O O . LEU A 1 79 ? 16.607 -15.234 -1.350 1.00 93.00 79 LEU A O 1
ATOM 582 N N . ASP A 1 80 ? 15.643 -13.944 0.229 1.00 92.44 80 ASP A N 1
ATOM 583 C CA . ASP A 1 80 ? 16.871 -13.258 0.633 1.00 92.44 80 ASP A CA 1
ATOM 584 C C . ASP A 1 80 ? 17.491 -12.469 -0.541 1.00 92.44 80 ASP A C 1
ATOM 586 O O . ASP A 1 80 ? 18.688 -12.556 -0.807 1.00 92.44 80 ASP A O 1
ATOM 590 N N . TYR A 1 81 ? 16.660 -11.735 -1.287 1.00 95.19 81 TYR A N 1
ATOM 591 C CA . TYR A 1 81 ? 17.041 -10.992 -2.492 1.00 95.19 81 TYR A CA 1
ATOM 592 C C . TYR A 1 81 ? 16.762 -9.495 -2.311 1.00 95.19 81 TYR A C 1
ATOM 594 O O . TYR A 1 81 ? 15.832 -9.126 -1.598 1.00 95.19 81 TYR A O 1
ATOM 602 N N . SER A 1 82 ? 17.570 -8.630 -2.928 1.00 95.69 82 SER A N 1
ATOM 603 C CA . SER A 1 82 ? 17.319 -7.181 -2.922 1.00 95.69 82 SER A CA 1
ATOM 604 C C . SER A 1 82 ? 16.127 -6.828 -3.818 1.00 95.69 82 SER A C 1
ATOM 606 O O . SER A 1 82 ? 15.888 -7.472 -4.843 1.00 95.69 82 SER A O 1
ATOM 608 N N . GLY A 1 83 ? 15.361 -5.807 -3.448 1.00 93.38 83 GLY A N 1
ATOM 609 C CA . GLY A 1 83 ? 14.294 -5.266 -4.287 1.00 93.38 83 GLY A CA 1
ATOM 610 C C . GLY A 1 83 ? 14.815 -4.412 -5.435 1.00 93.38 83 GLY A C 1
ATOM 611 O O . GLY A 1 83 ? 15.991 -4.037 -5.495 1.00 93.38 83 GLY A O 1
ATOM 612 N N . SER A 1 84 ? 13.929 -4.140 -6.389 1.00 90.56 84 SER A N 1
ATOM 613 C CA . SER A 1 84 ? 14.336 -3.615 -7.688 1.00 90.56 84 SER A CA 1
ATOM 614 C C . SER A 1 84 ? 13.786 -2.227 -7.964 1.00 90.56 84 SER A C 1
ATOM 616 O O . SER A 1 84 ? 12.583 -1.995 -7.976 1.00 90.56 84 SER A O 1
ATOM 618 N N . LYS A 1 85 ? 14.695 -1.328 -8.336 1.00 94.75 85 LYS A N 1
ATOM 619 C CA . LYS A 1 85 ? 14.388 -0.101 -9.072 1.00 94.75 85 LYS A CA 1
ATOM 620 C C . LYS A 1 85 ? 14.644 -0.308 -10.561 1.00 94.75 85 LYS A C 1
ATOM 622 O O . LYS A 1 85 ? 15.211 -1.322 -10.974 1.00 94.75 85 LYS A O 1
ATOM 627 N N . TYR A 1 86 ? 14.258 0.672 -11.372 1.00 95.81 86 TYR A N 1
ATOM 628 C CA . TYR A 1 86 ? 14.403 0.608 -12.826 1.00 95.81 86 TYR A CA 1
ATOM 629 C C . TYR A 1 86 ? 15.277 1.753 -13.324 1.00 95.81 86 TYR A C 1
ATOM 631 O O . TYR A 1 86 ? 14.934 2.920 -13.168 1.00 95.81 86 TYR A O 1
ATOM 639 N N . LEU A 1 87 ? 16.412 1.433 -13.935 1.00 96.12 87 LEU A N 1
ATOM 640 C CA . LEU A 1 87 ? 17.288 2.400 -14.581 1.00 96.12 87 LEU A CA 1
ATOM 641 C C . LEU A 1 87 ? 16.876 2.563 -16.049 1.00 96.12 87 LEU A C 1
ATOM 643 O O . LEU A 1 87 ? 16.993 1.623 -16.839 1.00 96.12 87 LEU A O 1
ATOM 647 N N . LEU A 1 88 ? 16.408 3.759 -16.412 1.00 96.50 88 LEU A N 1
ATOM 648 C CA . LEU A 1 88 ? 16.074 4.120 -17.790 1.00 96.50 88 LEU A CA 1
ATOM 649 C C . LEU A 1 88 ? 17.287 4.754 -18.481 1.00 96.50 88 LEU A C 1
ATOM 651 O O . LEU A 1 88 ? 17.856 5.730 -17.983 1.00 96.50 88 LEU A O 1
ATOM 655 N N . LEU A 1 89 ? 17.677 4.184 -19.624 1.00 95.44 89 LEU A N 1
ATOM 656 C CA . LEU A 1 89 ? 18.804 4.611 -20.459 1.00 95.44 89 LEU A CA 1
ATOM 657 C C . LEU A 1 89 ? 18.395 4.579 -21.934 1.00 95.44 89 LEU A C 1
ATOM 659 O O . LEU A 1 89 ? 18.470 3.535 -22.588 1.00 95.44 89 LEU A O 1
ATOM 663 N N . GLY A 1 90 ? 17.963 5.724 -22.462 1.00 95.44 90 GLY A N 1
ATOM 664 C CA . GLY A 1 90 ? 17.425 5.819 -23.816 1.00 95.44 90 GLY A CA 1
ATOM 665 C C . GLY A 1 90 ? 16.167 4.962 -23.972 1.00 95.44 90 GLY A C 1
ATOM 666 O O . GLY A 1 90 ? 15.146 5.223 -23.341 1.00 95.44 90 GLY A O 1
ATOM 667 N N . ASP A 1 91 ? 16.252 3.929 -24.807 1.00 96.06 91 ASP A N 1
ATOM 668 C CA . ASP A 1 91 ? 15.187 2.952 -25.050 1.00 96.06 91 ASP A CA 1
ATOM 669 C C . ASP A 1 91 ? 15.212 1.752 -24.093 1.00 96.06 91 ASP A C 1
ATOM 671 O O . ASP A 1 91 ? 14.365 0.868 -24.193 1.00 96.06 91 ASP A O 1
ATOM 675 N N . ARG A 1 92 ? 16.180 1.680 -23.176 1.00 97.31 92 ARG A N 1
ATOM 676 C CA . ARG A 1 92 ? 16.360 0.530 -22.286 1.00 97.31 92 ARG A CA 1
ATOM 677 C C . ARG A 1 92 ? 15.813 0.802 -20.889 1.00 97.31 92 ARG A C 1
ATOM 679 O O . ARG A 1 92 ? 16.184 1.789 -20.262 1.00 97.31 92 ARG A O 1
ATOM 686 N N . VAL A 1 93 ? 15.024 -0.138 -20.378 1.00 97.12 93 VAL A N 1
ATOM 687 C CA . VAL A 1 93 ? 14.637 -0.257 -18.967 1.00 97.12 93 VAL A CA 1
ATOM 688 C C . VAL A 1 93 ? 15.440 -1.408 -18.368 1.00 97.12 93 VAL A C 1
ATOM 690 O O . VAL A 1 93 ? 15.363 -2.529 -18.866 1.00 97.12 93 VAL A O 1
ATOM 693 N N . GLN A 1 94 ? 16.240 -1.148 -17.337 1.00 96.62 94 GLN A N 1
ATOM 694 C CA . GLN A 1 94 ? 17.122 -2.141 -16.715 1.00 96.62 94 GLN A CA 1
ATOM 695 C C . GLN A 1 94 ? 16.830 -2.277 -15.217 1.00 96.62 94 GLN A C 1
ATOM 697 O O . GLN A 1 94 ? 16.636 -1.270 -14.542 1.00 96.62 94 GLN A O 1
ATOM 702 N N . HIS A 1 95 ? 16.842 -3.503 -14.690 1.00 95.38 95 HIS A N 1
ATOM 703 C CA . HIS A 1 95 ? 16.760 -3.740 -13.246 1.00 95.38 95 HIS A CA 1
ATOM 704 C C . HIS A 1 95 ? 17.965 -3.138 -12.514 1.00 95.38 95 HIS A C 1
ATOM 706 O O . HIS A 1 95 ? 19.099 -3.197 -12.990 1.00 95.38 95 HIS A O 1
ATOM 712 N N . HIS A 1 96 ? 17.720 -2.536 -11.353 1.00 95.31 96 HIS A N 1
ATOM 713 C CA . HIS A 1 96 ? 18.732 -1.792 -10.617 1.00 95.31 96 HIS A CA 1
ATOM 714 C C . HIS A 1 96 ? 18.548 -1.920 -9.099 1.00 95.31 96 HIS A C 1
ATOM 716 O O . HIS A 1 96 ? 17.515 -1.534 -8.555 1.00 95.31 96 HIS A O 1
ATOM 722 N N . PHE A 1 97 ? 19.577 -2.404 -8.400 1.00 95.50 97 PHE A N 1
ATOM 723 C CA . PHE A 1 97 ? 19.601 -2.517 -6.937 1.00 95.50 97 PHE A CA 1
ATOM 724 C C . PHE A 1 97 ? 19.986 -1.182 -6.284 1.00 95.50 97 PHE A C 1
ATOM 726 O O . PHE A 1 97 ? 21.084 -1.031 -5.753 1.00 95.50 97 PHE A O 1
ATOM 733 N N . ALA A 1 98 ? 19.093 -0.189 -6.337 1.00 94.31 98 ALA A N 1
ATOM 734 C CA . ALA A 1 98 ? 19.384 1.156 -5.820 1.00 94.31 98 ALA A CA 1
ATOM 735 C C . ALA A 1 98 ? 19.700 1.177 -4.313 1.00 94.31 98 ALA A C 1
ATOM 737 O O . ALA A 1 98 ? 20.465 2.024 -3.859 1.00 94.31 98 ALA A O 1
ATOM 738 N N . HIS A 1 99 ? 19.126 0.241 -3.549 1.00 94.75 99 HIS A N 1
ATOM 739 C CA . HIS A 1 99 ? 19.308 0.139 -2.099 1.00 94.75 99 HIS A CA 1
ATOM 740 C C . HIS A 1 99 ? 20.413 -0.842 -1.672 1.00 94.75 99 HIS A C 1
ATOM 742 O O . HIS A 1 99 ? 20.772 -0.851 -0.502 1.00 94.75 99 HIS A O 1
ATOM 748 N N . ASP A 1 100 ? 20.996 -1.599 -2.609 1.00 96.62 100 ASP A N 1
ATOM 749 C CA . ASP A 1 100 ? 22.193 -2.426 -2.395 1.00 96.62 100 ASP A CA 1
ATOM 750 C C . ASP A 1 100 ? 23.219 -2.201 -3.528 1.00 96.62 100 ASP A C 1
ATOM 752 O O . ASP A 1 100 ? 23.593 -3.138 -4.239 1.00 96.62 100 ASP A O 1
ATOM 756 N N . PRO A 1 101 ? 23.711 -0.963 -3.739 1.00 95.12 101 PRO A N 1
ATOM 757 C CA . PRO A 1 101 ? 24.552 -0.630 -4.894 1.00 95.12 101 PRO A CA 1
ATOM 758 C C . PRO A 1 101 ? 25.926 -1.319 -4.875 1.00 95.12 101 PRO A C 1
ATOM 760 O O . PRO A 1 101 ? 26.581 -1.424 -5.909 1.00 95.12 101 PRO A O 1
ATOM 763 N N . ALA A 1 102 ? 26.374 -1.790 -3.707 1.00 95.75 102 ALA A N 1
ATOM 764 C CA . ALA A 1 102 ? 27.601 -2.572 -3.554 1.00 95.75 102 ALA A CA 1
ATOM 765 C C . ALA A 1 102 ? 27.388 -4.085 -3.772 1.00 95.75 102 ALA A C 1
ATOM 767 O O . ALA A 1 102 ? 28.343 -4.862 -3.654 1.00 95.75 102 ALA A O 1
ATOM 768 N N . GLY A 1 103 ? 26.156 -4.507 -4.061 1.00 95.38 103 GLY A N 1
ATOM 769 C CA . GLY A 1 103 ? 25.751 -5.903 -4.103 1.00 95.38 103 GLY A CA 1
ATOM 770 C C . GLY A 1 103 ? 25.465 -6.499 -2.723 1.00 95.38 103 GLY A C 1
ATOM 771 O O . GLY A 1 103 ? 25.794 -5.924 -1.685 1.00 95.38 103 GLY A O 1
ATOM 772 N N . PHE A 1 104 ? 24.888 -7.696 -2.721 1.00 95.81 104 PHE A N 1
ATOM 773 C CA . PHE A 1 104 ? 24.435 -8.421 -1.530 1.00 95.81 104 PHE A CA 1
ATOM 774 C C . PHE A 1 104 ? 24.813 -9.907 -1.612 1.00 95.81 104 PHE A C 1
ATOM 776 O O . PHE A 1 104 ? 25.235 -10.398 -2.661 1.00 95.81 104 PHE A O 1
ATOM 783 N N . THR A 1 105 ? 24.702 -10.635 -0.499 1.00 94.56 105 THR A N 1
ATOM 784 C CA . THR A 1 105 ? 25.104 -12.048 -0.424 1.00 94.56 105 THR A CA 1
ATOM 785 C C . THR A 1 105 ? 23.913 -12.921 -0.074 1.00 94.56 105 THR A C 1
ATOM 787 O O . THR A 1 105 ? 23.295 -12.739 0.970 1.00 94.56 105 THR A O 1
ATOM 790 N N . ILE A 1 106 ? 23.644 -13.924 -0.901 1.00 91.62 106 ILE A N 1
ATOM 791 C CA . ILE A 1 106 ? 22.642 -14.953 -0.643 1.00 91.62 106 ILE A CA 1
ATOM 792 C C . ILE A 1 106 ? 23.346 -16.140 0.007 1.00 91.62 106 ILE A C 1
ATOM 794 O O . ILE A 1 106 ? 24.257 -16.736 -0.572 1.00 91.62 106 ILE A O 1
ATOM 798 N N . ALA A 1 107 ? 22.944 -16.486 1.229 1.00 85.12 107 ALA A N 1
ATOM 799 C CA . ALA A 1 107 ? 23.622 -17.524 2.009 1.00 85.12 107 ALA A CA 1
ATOM 800 C C . ALA A 1 107 ? 23.333 -18.956 1.518 1.00 85.12 107 ALA A C 1
ATOM 802 O O . ALA A 1 107 ? 24.099 -19.875 1.812 1.00 85.12 107 ALA A O 1
ATOM 803 N N . LYS A 1 108 ? 22.227 -19.160 0.792 1.00 80.12 108 LYS A N 1
ATOM 804 C CA . LYS A 1 108 ? 21.758 -20.483 0.365 1.00 80.12 108 LYS A CA 1
ATOM 805 C C . LYS A 1 108 ? 22.350 -20.884 -0.991 1.00 80.12 108 LYS A C 1
ATOM 807 O O . LYS A 1 108 ? 22.314 -20.081 -1.926 1.00 80.12 108 LYS A O 1
ATOM 812 N N . PRO A 1 109 ? 22.807 -22.136 -1.146 1.00 69.19 109 PRO A N 1
ATOM 813 C CA . PRO A 1 109 ? 23.135 -22.652 -2.463 1.00 69.19 109 PRO A CA 1
ATOM 814 C C . PRO A 1 109 ? 21.872 -22.950 -3.272 1.00 69.19 109 PRO A C 1
ATOM 816 O O . PRO A 1 109 ? 20.838 -23.298 -2.707 1.00 69.19 109 PRO A O 1
ATOM 819 N N . ASN A 1 110 ? 21.962 -22.830 -4.601 1.00 78.94 110 ASN A N 1
ATOM 820 C CA . ASN A 1 110 ? 20.829 -22.976 -5.530 1.00 78.94 110 ASN A CA 1
ATOM 821 C C . ASN A 1 110 ? 19.680 -21.987 -5.261 1.00 78.94 110 ASN A C 1
ATOM 823 O O . ASN A 1 110 ? 18.511 -22.371 -5.246 1.00 78.94 110 ASN A O 1
ATOM 827 N N . PHE A 1 111 ? 20.016 -20.716 -5.035 1.00 86.81 111 PHE A N 1
ATOM 828 C CA . PHE A 1 111 ? 19.011 -19.663 -4.930 1.00 86.81 111 PHE A CA 1
ATOM 829 C C . PHE A 1 111 ? 18.237 -19.493 -6.247 1.00 86.81 111 PHE A C 1
ATOM 831 O O . PHE A 1 111 ? 18.737 -19.793 -7.334 1.00 86.81 111 PHE A O 1
ATOM 838 N N . VAL A 1 112 ? 17.019 -18.978 -6.127 1.00 91.25 112 VAL A N 1
ATOM 839 C CA . VAL A 1 112 ? 16.200 -18.513 -7.248 1.00 91.25 112 VAL A CA 1
ATOM 840 C C . VAL A 1 112 ? 16.052 -17.001 -7.144 1.00 91.25 112 VAL A C 1
ATOM 842 O O . VAL A 1 112 ? 16.125 -16.443 -6.050 1.00 91.25 112 VAL A O 1
ATOM 845 N N . THR A 1 113 ? 15.881 -16.335 -8.278 1.00 94.25 113 THR A N 1
ATOM 846 C CA . THR A 1 113 ? 15.563 -14.906 -8.307 1.00 94.25 113 THR A CA 1
ATOM 847 C C . THR A 1 113 ? 14.050 -14.711 -8.206 1.00 94.25 113 THR A C 1
ATOM 849 O O . THR A 1 113 ? 13.297 -15.628 -8.549 1.00 94.25 113 THR A O 1
ATOM 852 N N . PRO A 1 114 ? 13.588 -13.513 -7.820 1.00 96.44 114 PRO A N 1
ATOM 853 C CA . PRO A 1 114 ? 12.220 -13.096 -8.096 1.00 96.44 114 PRO A CA 1
ATOM 854 C C . PRO A 1 114 ? 11.911 -13.206 -9.595 1.00 96.44 114 PRO A C 1
ATOM 856 O O . PRO A 1 114 ? 12.811 -13.162 -10.445 1.00 96.44 114 PRO A O 1
ATOM 859 N N . TRP A 1 115 ? 10.631 -13.312 -9.936 1.00 97.94 115 TRP A N 1
ATOM 860 C CA . TRP 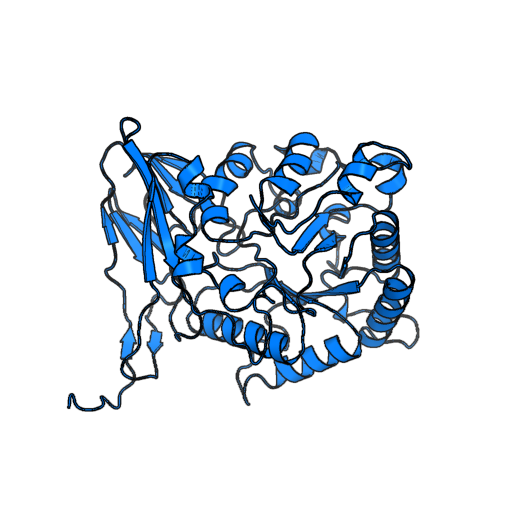A 1 115 ? 10.197 -13.246 -11.326 1.00 97.94 115 TRP A CA 1
ATOM 861 C C . TRP A 1 115 ? 10.408 -11.838 -11.873 1.00 97.94 115 TRP A C 1
ATOM 863 O O . TRP A 1 115 ? 10.017 -10.856 -11.242 1.00 97.94 115 TRP A O 1
ATOM 873 N N . ARG A 1 116 ? 10.974 -11.731 -13.078 1.00 97.62 116 ARG A N 1
ATOM 874 C CA . ARG A 1 116 ? 10.938 -10.499 -13.876 1.00 97.62 116 ARG A CA 1
ATOM 875 C C . ARG A 1 116 ? 9.748 -10.590 -14.814 1.00 97.62 116 ARG A C 1
ATOM 877 O O . ARG A 1 116 ? 9.672 -11.519 -15.617 1.00 97.62 116 ARG A O 1
ATOM 884 N N . VAL A 1 117 ? 8.800 -9.673 -14.668 1.00 97.31 117 VAL A N 1
ATOM 885 C CA . VAL A 1 117 ? 7.483 -9.775 -15.297 1.00 97.31 117 VAL A CA 1
ATOM 886 C C . VAL A 1 117 ? 7.339 -8.687 -16.348 1.00 97.31 117 VAL A C 1
ATOM 888 O O . VAL A 1 117 ? 7.551 -7.509 -16.072 1.00 97.31 117 VAL A O 1
ATOM 891 N N . VAL A 1 118 ? 6.941 -9.097 -17.552 1.00 97.75 118 VAL A N 1
ATOM 892 C CA . VAL A 1 118 ? 6.435 -8.203 -18.593 1.00 97.75 118 VAL A CA 1
ATOM 893 C C . VAL A 1 118 ? 5.037 -8.681 -18.952 1.00 97.75 118 VAL A C 1
ATOM 895 O O . VAL A 1 118 ? 4.880 -9.719 -19.591 1.00 97.75 118 VAL A O 1
ATOM 898 N N . ILE A 1 119 ? 4.024 -7.941 -18.515 1.00 98.19 119 ILE A N 1
ATOM 899 C CA . ILE A 1 119 ? 2.632 -8.179 -18.903 1.00 98.19 119 ILE A CA 1
ATOM 900 C C . ILE A 1 119 ? 2.387 -7.392 -20.184 1.00 98.19 119 ILE A C 1
ATOM 902 O O . ILE A 1 119 ? 2.747 -6.220 -20.250 1.00 98.19 119 ILE A O 1
ATOM 906 N N . ALA A 1 120 ? 1.803 -8.025 -21.195 1.00 98.06 120 ALA A N 1
ATOM 907 C CA . ALA A 1 120 ? 1.428 -7.379 -22.445 1.00 98.06 120 ALA A CA 1
ATOM 908 C C . ALA A 1 120 ? -0.081 -7.506 -22.639 1.00 98.06 120 ALA A C 1
ATOM 910 O O . ALA A 1 120 ? -0.615 -8.612 -22.555 1.00 98.06 120 ALA A O 1
ATOM 911 N N . THR A 1 121 ? -0.753 -6.389 -22.896 1.00 98.50 121 THR A N 1
ATOM 912 C CA . THR A 1 121 ? -2.208 -6.347 -23.065 1.00 98.50 121 THR A CA 1
ATOM 913 C C . THR A 1 121 ? -2.610 -5.476 -24.244 1.00 98.50 121 THR A C 1
ATOM 915 O O . THR A 1 121 ? -1.888 -4.557 -24.626 1.00 98.50 121 THR A O 1
ATOM 918 N N . GLU A 1 122 ? -3.772 -5.750 -24.834 1.00 97.94 122 GLU A N 1
ATOM 919 C CA . GLU A 1 122 ? -4.309 -4.936 -25.932 1.00 97.94 122 GLU A CA 1
ATOM 920 C C . GLU A 1 122 ? -4.955 -3.642 -25.415 1.00 97.94 122 GLU A C 1
ATOM 922 O O . GLU A 1 122 ? -4.944 -2.623 -26.106 1.00 97.94 122 GLU A O 1
ATOM 927 N N . SER A 1 123 ? -5.465 -3.651 -24.179 1.00 98.25 123 SER A N 1
ATOM 928 C CA . SER A 1 123 ? -6.137 -2.510 -23.559 1.00 98.25 123 SER A CA 1
ATOM 929 C C . SER A 1 123 ? -5.711 -2.270 -22.105 1.00 98.25 123 SER A C 1
ATOM 931 O O . SER A 1 123 ? -5.162 -3.149 -21.433 1.00 98.25 123 SER A O 1
ATOM 933 N N . LEU A 1 124 ? -6.004 -1.067 -21.598 1.00 97.44 124 LEU A N 1
ATOM 934 C CA . LEU A 1 124 ? -5.882 -0.747 -20.173 1.00 97.44 124 LEU A CA 1
ATOM 935 C C . LEU A 1 124 ? -6.873 -1.546 -19.316 1.00 97.44 124 LEU A C 1
ATOM 937 O O . LEU A 1 124 ? -6.561 -1.857 -18.172 1.00 97.44 124 LEU A O 1
ATOM 941 N N . ASN A 1 125 ? -8.038 -1.906 -19.864 1.00 97.00 125 ASN A N 1
ATOM 942 C CA . ASN A 1 125 ? -9.008 -2.747 -19.164 1.00 97.00 125 ASN A CA 1
ATOM 943 C C . ASN A 1 125 ? -8.427 -4.139 -18.886 1.00 97.00 125 ASN A C 1
ATOM 945 O O . ASN A 1 125 ? -8.509 -4.632 -17.768 1.00 97.00 125 ASN A O 1
ATOM 949 N N . ASP A 1 126 ? -7.778 -4.750 -19.875 1.00 98.06 126 ASP A N 1
ATOM 950 C CA . ASP A 1 126 ? -7.113 -6.044 -19.688 1.00 98.06 126 ASP A CA 1
ATOM 951 C C . ASP A 1 126 ? -5.916 -5.924 -18.735 1.00 98.06 126 ASP A C 1
ATOM 953 O O . ASP A 1 126 ? -5.622 -6.853 -17.987 1.00 98.06 126 ASP A O 1
ATOM 957 N N . LEU A 1 127 ? -5.234 -4.769 -18.733 1.00 97.94 127 LEU A N 1
ATOM 958 C CA . LEU A 1 127 ? -4.106 -4.520 -17.836 1.00 97.94 127 LEU A CA 1
ATOM 959 C C . LEU A 1 127 ? -4.523 -4.476 -16.366 1.00 97.94 127 LEU A C 1
ATOM 961 O O . LEU A 1 127 ? -3.784 -4.977 -15.526 1.00 97.94 127 LEU A O 1
ATOM 965 N N . VAL A 1 128 ? -5.670 -3.883 -16.036 1.00 96.50 128 VAL A N 1
ATOM 966 C CA . VAL A 1 128 ? -6.127 -3.812 -14.637 1.00 96.50 128 VAL A CA 1
ATOM 967 C C . VAL A 1 128 ? -6.801 -5.102 -14.166 1.00 96.50 128 VAL A C 1
ATOM 969 O O . VAL A 1 128 ? -6.782 -5.384 -12.975 1.00 96.50 128 VAL A O 1
ATOM 972 N N . ASN A 1 129 ? -7.328 -5.912 -15.091 1.00 95.62 129 ASN A N 1
ATOM 973 C CA . ASN A 1 129 ? -8.022 -7.175 -14.798 1.00 95.62 129 ASN A CA 1
ATOM 974 C C . ASN A 1 129 ? -7.126 -8.427 -14.886 1.00 95.62 129 ASN A C 1
ATOM 976 O O . ASN A 1 129 ? -7.600 -9.560 -14.791 1.00 95.62 129 ASN A O 1
ATOM 980 N N . GLN A 1 130 ? -5.822 -8.254 -15.094 1.00 94.94 130 GLN A N 1
ATOM 981 C CA . GLN A 1 130 ? -4.855 -9.354 -15.100 1.00 94.94 130 GLN A CA 1
ATOM 982 C C . GLN A 1 130 ? -4.603 -9.918 -13.689 1.00 94.94 130 GLN A C 1
ATOM 984 O O . GLN A 1 130 ? -4.659 -9.200 -12.694 1.00 94.94 130 GLN A O 1
ATOM 989 N N . SER A 1 131 ? -4.223 -11.196 -13.611 1.00 95.50 131 SER A N 1
ATOM 990 C CA . SER A 1 131 ? -3.873 -11.892 -12.359 1.00 95.50 131 SER A CA 1
ATOM 991 C C . SER A 1 131 ? -2.472 -12.523 -12.370 1.00 95.50 131 SER A C 1
ATOM 993 O O . SER A 1 131 ? -2.166 -13.404 -11.570 1.00 95.50 131 SER A O 1
ATOM 995 N N . VAL A 1 132 ? -1.590 -12.069 -13.263 1.00 98.12 132 VAL A N 1
ATOM 996 C CA . VAL A 1 132 ? -0.235 -12.600 -13.473 1.00 98.12 132 VAL A CA 1
ATOM 997 C C . VAL A 1 132 ? 0.607 -12.533 -12.200 1.00 98.12 132 VAL A C 1
ATOM 999 O O . VAL A 1 132 ? 1.185 -13.544 -11.817 1.00 98.12 132 VAL A O 1
ATOM 1002 N N . ILE A 1 133 ? 0.679 -11.381 -11.523 1.00 97.31 133 ILE A N 1
ATOM 1003 C CA . ILE A 1 133 ? 1.500 -11.231 -10.304 1.00 97.31 133 ILE A CA 1
ATOM 1004 C C . ILE A 1 133 ? 1.074 -12.215 -9.200 1.00 97.31 133 ILE A C 1
ATOM 1006 O O . ILE A 1 133 ? 1.919 -13.007 -8.778 1.00 97.31 133 ILE A O 1
ATOM 1010 N N . PRO A 1 134 ? -0.198 -12.245 -8.751 1.00 95.88 134 PRO A N 1
ATOM 1011 C CA . PRO A 1 134 ? -0.620 -13.203 -7.730 1.00 95.88 134 PRO A CA 1
ATOM 1012 C C . PRO A 1 134 ? -0.556 -14.668 -8.200 1.00 95.88 134 PRO A C 1
ATOM 1014 O O . PRO A 1 134 ? -0.417 -15.558 -7.369 1.00 95.88 134 PRO A O 1
ATOM 1017 N N . ALA A 1 135 ? -0.603 -14.950 -9.508 1.00 97.56 135 ALA A N 1
ATOM 1018 C CA . ALA A 1 135 ? -0.443 -16.310 -10.032 1.00 97.56 135 ALA A CA 1
ATOM 1019 C C . ALA A 1 135 ? 1.010 -16.829 -10.005 1.00 97.56 135 ALA A C 1
ATOM 1021 O O . ALA A 1 135 ? 1.229 -18.035 -10.125 1.00 97.56 135 ALA A O 1
ATOM 1022 N N . LEU A 1 136 ? 2.006 -15.945 -9.870 1.00 98.19 136 LEU A N 1
ATOM 1023 C CA . LEU A 1 136 ? 3.433 -16.299 -9.877 1.00 98.19 136 LEU A CA 1
ATOM 1024 C C . LEU A 1 136 ? 4.014 -16.578 -8.484 1.00 98.19 136 LEU A C 1
ATOM 1026 O O . LEU A 1 136 ? 5.178 -16.980 -8.379 1.00 98.19 136 LEU A O 1
ATOM 1030 N N . VAL A 1 137 ? 3.235 -16.364 -7.423 1.00 98.00 137 VAL A N 1
ATOM 1031 C CA . VAL A 1 137 ? 3.695 -16.495 -6.037 1.00 98.00 137 VAL A CA 1
ATOM 1032 C C . VAL A 1 137 ? 3.132 -17.746 -5.350 1.00 98.00 137 VAL A C 1
ATOM 1034 O O . VAL A 1 137 ? 2.136 -18.310 -5.808 1.00 98.00 137 VAL A O 1
ATOM 1037 N N . PRO A 1 138 ? 3.756 -18.227 -4.257 1.00 97.00 138 PRO A N 1
ATOM 1038 C CA . PRO A 1 138 ? 3.230 -19.360 -3.505 1.00 97.00 138 PRO A CA 1
ATOM 1039 C C . PRO A 1 138 ? 1.821 -19.097 -2.960 1.00 97.00 138 PRO A C 1
ATOM 1041 O O . PRO A 1 138 ? 1.498 -17.987 -2.542 1.00 97.00 138 PRO A O 1
ATOM 1044 N N . ALA A 1 139 ? 0.997 -20.142 -2.892 1.00 97.69 139 ALA A N 1
ATOM 1045 C CA . ALA A 1 139 ? -0.278 -20.070 -2.184 1.00 97.69 139 ALA A CA 1
ATOM 1046 C C . ALA A 1 139 ? -0.063 -19.830 -0.672 1.00 97.69 139 ALA A C 1
ATOM 1048 O O . ALA A 1 139 ? 1.000 -20.190 -0.151 1.00 97.69 139 ALA A O 1
ATOM 1049 N N . PRO A 1 140 ? -1.063 -19.289 0.053 1.00 98.25 140 PRO A N 1
ATOM 1050 C CA . PRO A 1 140 ? -0.969 -19.114 1.498 1.00 98.25 140 PRO A CA 1
ATOM 1051 C C . PRO A 1 140 ? -0.665 -20.416 2.233 1.00 98.25 140 PRO A C 1
ATOM 1053 O O . PRO A 1 140 ? -1.279 -21.447 1.951 1.00 98.25 140 PRO A O 1
ATOM 1056 N N . ASP A 1 141 ? 0.245 -20.364 3.209 1.00 98.12 141 ASP A N 1
ATOM 1057 C CA . ASP A 1 141 ? 0.563 -21.521 4.050 1.00 98.12 141 ASP A CA 1
ATOM 1058 C C . ASP A 1 141 ? -0.655 -21.881 4.932 1.00 98.12 141 ASP A C 1
ATOM 1060 O O . ASP A 1 141 ? -1.035 -21.081 5.801 1.00 98.12 141 ASP A O 1
ATOM 1064 N N . PRO A 1 142 ? -1.255 -23.082 4.781 1.00 98.19 142 PRO A N 1
ATOM 1065 C CA . PRO A 1 142 ? -2.416 -23.506 5.563 1.00 98.19 142 PRO A CA 1
ATOM 1066 C C . PRO A 1 142 ? -2.178 -23.547 7.077 1.00 98.19 142 PRO A C 1
ATOM 1068 O O . PRO A 1 142 ? -3.143 -23.535 7.843 1.00 98.19 142 PRO A O 1
ATOM 1071 N N . LYS A 1 143 ? -0.914 -23.585 7.527 1.00 98.19 143 LYS A N 1
ATOM 1072 C CA . LYS A 1 143 ? -0.547 -23.469 8.945 1.00 98.19 143 LYS A CA 1
ATOM 1073 C C . LYS A 1 143 ? -1.050 -22.159 9.552 1.00 98.19 143 LYS A C 1
ATOM 1075 O O . LYS A 1 143 ? -1.505 -22.149 10.695 1.00 98.19 143 LYS A O 1
ATOM 1080 N N . TYR A 1 144 ? -0.937 -21.067 8.803 1.00 98.31 144 TYR A N 1
ATOM 1081 C CA . TYR A 1 144 ? -1.338 -19.729 9.236 1.00 98.31 144 TYR A CA 1
ATOM 1082 C C . TYR A 1 144 ? -2.718 -19.353 8.679 1.00 98.31 144 TYR A C 1
ATOM 1084 O O . TYR A 1 144 ? -3.533 -18.743 9.378 1.00 98.31 144 TYR A O 1
ATOM 1092 N N . PHE A 1 145 ? -2.996 -19.790 7.447 1.00 98.56 145 PHE A N 1
ATOM 1093 C CA . PHE A 1 145 ? -4.172 -19.433 6.659 1.00 98.56 145 PHE A CA 1
ATOM 1094 C C . PHE A 1 145 ? -4.933 -20.682 6.187 1.00 98.56 145 PHE A C 1
ATOM 1096 O O . PHE A 1 145 ? -4.928 -21.001 4.995 1.00 98.56 145 PHE A O 1
ATOM 1103 N N . PRO A 1 146 ? -5.611 -21.421 7.085 1.00 97.94 146 PRO A N 1
ATOM 1104 C CA . PRO A 1 146 ? -6.269 -22.689 6.748 1.00 97.94 146 PRO A CA 1
ATOM 1105 C C . PRO A 1 146 ? -7.371 -22.567 5.684 1.00 97.94 146 PRO A C 1
ATOM 1107 O O . PRO A 1 146 ? -7.752 -23.573 5.092 1.00 97.94 146 PRO A O 1
ATOM 1110 N N . GLN A 1 147 ? -7.888 -21.358 5.436 1.00 97.50 147 GLN A N 1
ATOM 1111 C CA . GLN A 1 147 ? -8.860 -21.072 4.372 1.00 97.50 147 GLN A CA 1
ATOM 1112 C C . GLN A 1 147 ? -8.311 -20.055 3.354 1.00 97.50 147 GLN A C 1
ATOM 1114 O O . GLN A 1 147 ? -9.076 -19.332 2.714 1.00 97.50 147 GLN A O 1
ATOM 1119 N N . GLY A 1 148 ? -6.982 -19.961 3.225 1.00 96.06 148 GLY A N 1
ATOM 1120 C CA . GLY A 1 148 ? -6.316 -18.974 2.376 1.00 96.06 148 GLY A CA 1
ATOM 1121 C C . GLY A 1 148 ? -6.765 -17.554 2.717 1.00 96.06 148 GLY A C 1
ATOM 1122 O O . GLY A 1 148 ? -6.850 -17.192 3.893 1.00 96.06 148 GLY A O 1
ATOM 1123 N N . VAL A 1 149 ? -7.133 -16.780 1.695 1.00 92.62 149 VAL A N 1
ATOM 1124 C CA . VAL A 1 149 ? -7.638 -15.400 1.836 1.00 92.62 149 VAL A CA 1
ATOM 1125 C C . VAL A 1 149 ? -8.956 -15.281 2.614 1.00 92.62 149 VAL A C 1
ATOM 1127 O O . VAL A 1 149 ? -9.303 -14.195 3.054 1.00 92.62 149 VAL A O 1
ATOM 1130 N N . ARG A 1 150 ? -9.686 -16.387 2.831 1.00 94.56 150 ARG A N 1
ATOM 1131 C CA . ARG A 1 150 ? -10.935 -16.427 3.619 1.00 94.56 150 ARG A CA 1
ATOM 1132 C C . ARG A 1 150 ? -10.720 -16.847 5.076 1.00 94.56 150 ARG A C 1
ATOM 1134 O O . ARG A 1 150 ? -11.666 -17.201 5.776 1.00 94.56 150 ARG A O 1
ATOM 1141 N N . THR A 1 151 ? -9.474 -16.870 5.539 1.00 98.00 151 THR A N 1
ATOM 1142 C CA . THR A 1 151 ? -9.151 -17.230 6.921 1.00 98.00 151 THR A CA 1
ATOM 1143 C C . THR A 1 151 ? -9.801 -16.247 7.900 1.00 98.00 151 THR A C 1
ATOM 1145 O O . THR A 1 151 ? -9.557 -15.053 7.831 1.00 98.00 151 THR A O 1
ATOM 1148 N N . GLU A 1 152 ? -10.591 -16.759 8.851 1.00 97.25 152 GLU A N 1
ATOM 1149 C CA . GLU A 1 152 ? -11.543 -15.978 9.669 1.00 97.25 152 GLU A CA 1
ATOM 1150 C C . GLU A 1 152 ? -10.949 -14.769 10.414 1.00 97.25 152 GLU A C 1
ATOM 1152 O O . GLU A 1 152 ? -11.656 -13.797 10.682 1.00 97.25 152 GLU A O 1
ATOM 1157 N N . TRP A 1 153 ? -9.674 -14.833 10.800 1.00 97.69 153 TRP A N 1
ATOM 1158 C CA . TRP A 1 153 ? -9.016 -13.751 11.533 1.00 97.69 153 TRP A CA 1
ATOM 1159 C C . TRP A 1 153 ? -8.449 -12.655 10.616 1.00 97.69 153 TRP A C 1
ATOM 1161 O O . TRP A 1 153 ? -8.229 -11.545 11.092 1.00 97.69 153 TRP A O 1
ATOM 1171 N N . CYS A 1 154 ? -8.261 -12.938 9.322 1.00 97.19 154 CYS A N 1
ATOM 1172 C CA . CYS A 1 154 ? -7.901 -11.960 8.295 1.00 97.19 154 CYS A CA 1
ATOM 1173 C C . CYS A 1 154 ? -9.193 -11.336 7.765 1.00 97.19 154 CYS A C 1
ATOM 1175 O O . CYS A 1 154 ? -9.872 -11.916 6.918 1.00 97.19 154 CYS A O 1
ATOM 1177 N N . ARG A 1 155 ? -9.581 -10.187 8.317 1.00 97.69 155 ARG A N 1
ATOM 1178 C CA . ARG A 1 155 ? -10.859 -9.544 8.007 1.00 97.69 155 ARG A CA 1
ATOM 1179 C C . ARG A 1 155 ? -10.610 -8.221 7.284 1.00 97.69 155 ARG A C 1
ATOM 1181 O O . ARG A 1 155 ? -10.100 -7.291 7.902 1.00 97.69 155 ARG A O 1
ATOM 1188 N N . PRO A 1 156 ? -10.961 -8.124 5.993 1.00 98.00 156 PRO A N 1
ATOM 1189 C CA . PRO A 1 156 ? -11.026 -6.844 5.311 1.00 98.00 156 PRO A CA 1
ATOM 1190 C C . PRO A 1 156 ? -11.991 -5.896 6.025 1.00 98.00 156 PRO A C 1
ATOM 1192 O O . PRO A 1 156 ? -12.996 -6.337 6.586 1.00 98.00 156 PRO A O 1
ATOM 1195 N N . GLY A 1 157 ? -11.712 -4.599 5.989 1.00 97.62 157 GLY A N 1
ATOM 1196 C CA . GLY A 1 157 ? -12.637 -3.606 6.526 1.00 97.62 157 GLY A CA 1
ATOM 1197 C C . GLY A 1 157 ? -12.216 -2.165 6.287 1.00 97.62 157 GLY A C 1
ATOM 1198 O O . GLY A 1 157 ? -11.161 -1.871 5.725 1.00 97.62 157 GLY A O 1
ATOM 1199 N N . ARG A 1 158 ? -13.077 -1.255 6.724 1.00 98.25 158 ARG A N 1
ATOM 1200 C CA . ARG A 1 158 ? -12.882 0.192 6.679 1.00 98.25 158 ARG A CA 1
ATOM 1201 C C . ARG A 1 158 ? -12.337 0.654 8.015 1.00 98.25 158 ARG A C 1
ATOM 1203 O O . ARG A 1 158 ? -12.795 0.199 9.064 1.00 98.25 158 ARG A O 1
ATOM 1210 N N . ALA A 1 159 ? -11.390 1.577 7.969 1.00 97.94 159 ALA A N 1
ATOM 1211 C CA . ALA A 1 159 ? -10.799 2.183 9.146 1.00 97.94 159 ALA A CA 1
ATOM 1212 C C . ALA A 1 159 ? -11.055 3.688 9.157 1.00 97.94 159 ALA A C 1
ATOM 1214 O O . ALA A 1 159 ? -10.797 4.372 8.165 1.00 97.94 159 ALA A O 1
ATOM 1215 N N . SER A 1 160 ? -11.528 4.218 10.286 1.00 97.12 160 SER A N 1
ATOM 1216 C CA . SER A 1 160 ? -11.416 5.655 10.534 1.00 97.12 160 SER A CA 1
ATOM 1217 C C . SER A 1 160 ? -9.954 6.019 10.757 1.00 97.12 160 SER A C 1
ATOM 1219 O O . SER A 1 160 ? -9.229 5.284 11.429 1.00 97.12 160 SER A O 1
ATOM 1221 N N . TRP A 1 161 ? -9.537 7.155 10.205 1.00 95.69 161 TRP A N 1
ATOM 1222 C CA . TRP A 1 161 ? -8.161 7.618 10.292 1.00 95.69 161 TRP A CA 1
ATOM 1223 C C . TRP A 1 161 ? -8.083 9.087 10.708 1.00 95.69 161 TRP A C 1
ATOM 1225 O O . TRP A 1 161 ? -8.749 9.942 10.115 1.00 95.69 161 TRP A O 1
ATOM 1235 N N . SER A 1 162 ? -7.290 9.370 11.745 1.00 92.00 162 SER A N 1
ATOM 1236 C CA . SER A 1 162 ? -7.241 10.672 12.422 1.00 92.00 162 SER A CA 1
ATOM 1237 C C . SER A 1 162 ? -6.075 11.568 12.011 1.00 92.00 162 SER A C 1
ATOM 1239 O O . SER A 1 162 ? -6.160 12.788 12.179 1.00 92.00 162 SER A O 1
ATOM 1241 N N . PHE A 1 163 ? -5.005 10.996 11.453 1.00 90.31 163 PHE A N 1
ATOM 1242 C CA . PHE A 1 163 ? -3.758 11.708 11.176 1.00 90.31 163 PHE A CA 1
ATOM 1243 C C . PHE A 1 163 ? -3.961 12.900 10.237 1.00 90.31 163 PHE A C 1
ATOM 1245 O O . PHE A 1 163 ? -3.634 14.036 10.590 1.00 90.31 163 PHE A O 1
ATOM 1252 N N . PHE A 1 164 ? -4.582 12.653 9.080 1.00 89.12 164 PHE A N 1
ATOM 1253 C CA . PHE A 1 164 ? -4.761 13.655 8.034 1.00 89.12 164 PHE A CA 1
ATOM 1254 C C . PHE A 1 164 ? -5.543 14.880 8.511 1.00 89.12 164 PHE A C 1
ATOM 1256 O O . PHE A 1 164 ? -5.093 16.015 8.376 1.00 89.12 164 PHE A O 1
ATOM 1263 N N . THR A 1 165 ? -6.716 14.674 9.111 1.00 86.44 165 THR A N 1
ATOM 1264 C CA . THR A 1 165 ? -7.626 15.781 9.441 1.00 86.44 165 THR A CA 1
ATOM 1265 C C . THR A 1 165 ? -7.193 16.578 10.662 1.00 86.44 165 THR A C 1
ATOM 1267 O O . THR A 1 165 ? -7.614 17.723 10.846 1.00 86.44 165 THR A O 1
ATOM 1270 N N . ARG A 1 166 ? -6.327 15.995 11.491 1.00 81.94 166 ARG A N 1
ATOM 1271 C CA . ARG A 1 166 ? -5.673 16.714 12.575 1.00 81.94 166 ARG A CA 1
ATOM 1272 C C . ARG A 1 166 ? -4.642 17.706 12.043 1.00 81.94 166 ARG A C 1
ATOM 1274 O O . ARG A 1 166 ? -4.416 18.719 12.693 1.00 81.94 166 ARG A O 1
ATOM 1281 N N . GLY A 1 167 ? -4.055 17.444 10.877 1.00 71.75 167 GLY A N 1
ATOM 1282 C CA . GLY A 1 167 ? -2.944 18.210 10.331 1.00 71.75 167 GLY A CA 1
ATOM 1283 C C . GLY A 1 167 ? -1.635 17.990 11.095 1.00 71.75 167 GLY A C 1
ATOM 1284 O O . GLY A 1 167 ? -1.587 17.380 12.169 1.00 71.75 167 GLY A O 1
ATOM 1285 N N . TYR A 1 168 ? -0.546 18.515 10.534 1.00 67.06 168 TYR A N 1
ATOM 1286 C CA . TYR A 1 168 ? 0.784 18.426 11.132 1.00 67.06 168 TYR A CA 1
ATOM 1287 C C . TYR A 1 168 ? 0.938 19.470 12.252 1.00 67.06 168 TYR A C 1
ATOM 1289 O O . TYR A 1 168 ? 1.331 20.613 12.018 1.00 67.06 168 TYR A O 1
ATOM 1297 N N . HIS A 1 169 ? 0.578 19.099 13.482 1.00 58.56 169 HIS A N 1
ATOM 1298 C CA . HIS A 1 169 ? 0.746 19.940 14.672 1.00 58.56 169 HIS A CA 1
ATOM 1299 C C . HIS A 1 169 ? 1.878 19.431 15.577 1.00 58.56 1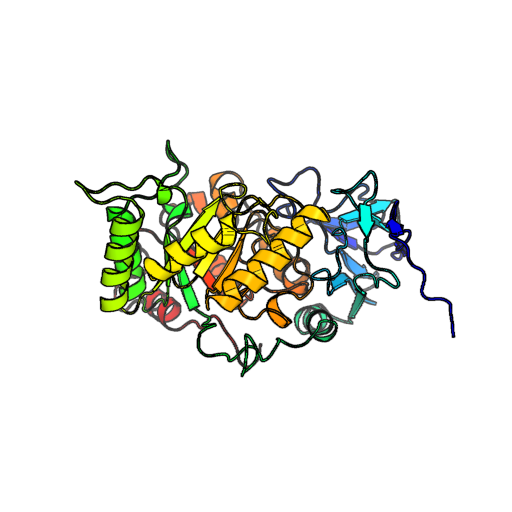69 HIS A C 1
ATOM 1301 O O . HIS A 1 169 ? 2.210 18.243 15.582 1.00 58.56 169 HIS A O 1
ATOM 1307 N N . GLU A 1 170 ? 2.484 20.353 16.334 1.00 42.56 170 GLU A N 1
ATOM 1308 C CA . GLU A 1 170 ? 3.682 20.116 17.147 1.00 42.56 170 GLU A CA 1
ATOM 1309 C C . GLU A 1 170 ? 3.541 18.870 18.041 1.00 42.56 170 GLU A C 1
ATOM 1311 O O . GLU A 1 170 ? 2.699 18.805 18.936 1.00 42.56 170 GLU A O 1
ATOM 1316 N N . GLY A 1 171 ? 4.380 17.866 17.769 1.00 55.56 171 GLY A N 1
ATOM 1317 C CA . GLY A 1 171 ? 4.502 16.632 18.550 1.00 55.56 171 GLY A CA 1
ATOM 1318 C C . GLY A 1 171 ? 3.987 15.362 17.871 1.00 55.56 171 GLY A C 1
ATOM 1319 O O . GLY A 1 171 ? 4.226 14.286 18.412 1.00 55.56 171 GLY A O 1
ATOM 1320 N N . ASN A 1 172 ? 3.296 15.466 16.727 1.00 66.25 172 ASN A N 1
ATOM 1321 C CA . ASN A 1 172 ? 2.808 14.351 15.898 1.00 66.25 172 ASN A CA 1
ATOM 1322 C C . ASN A 1 172 ? 2.252 13.139 16.682 1.00 66.25 172 ASN A C 1
ATOM 1324 O O . ASN A 1 172 ? 2.425 11.994 16.290 1.00 66.25 172 ASN A O 1
ATOM 1328 N N . THR A 1 173 ? 1.594 13.396 17.817 1.00 80.12 173 THR A N 1
ATOM 1329 C CA . THR A 1 173 ? 1.159 12.355 18.758 1.00 80.12 173 THR A CA 1
ATOM 1330 C C . THR A 1 173 ? -0.344 12.392 18.897 1.00 80.12 173 THR A C 1
ATOM 1332 O O . THR A 1 173 ? -0.872 13.386 19.402 1.00 80.12 173 THR A O 1
ATOM 1335 N N . VAL A 1 174 ? -1.043 11.372 18.404 1.00 88.12 174 VAL A N 1
ATOM 1336 C CA . VAL A 1 174 ? -2.489 11.224 18.624 1.00 88.12 174 VAL A CA 1
ATOM 1337 C C . VAL A 1 174 ? -2.803 11.279 20.117 1.00 88.12 174 VAL A C 1
ATOM 1339 O O . VAL A 1 174 ? -1.946 10.977 20.951 1.00 88.12 174 VAL A O 1
ATOM 1342 N N . ARG A 1 175 ? -4.016 11.691 20.489 1.00 90.12 175 ARG A N 1
ATOM 1343 C CA . ARG A 1 175 ? -4.426 11.764 21.898 1.00 90.12 175 ARG A CA 1
ATOM 1344 C C . ARG A 1 175 ? -5.532 10.750 22.192 1.00 90.12 175 ARG A C 1
ATOM 1346 O O . ARG A 1 175 ? -6.387 10.562 21.331 1.00 90.12 175 ARG A O 1
ATOM 1353 N N . PRO A 1 176 ? -5.568 10.143 23.394 1.00 92.56 176 PRO A N 1
ATOM 1354 C CA . PRO A 1 176 ? -6.575 9.131 23.717 1.00 92.56 176 PRO A CA 1
ATOM 1355 C C . PRO A 1 176 ? -8.019 9.623 23.555 1.00 92.56 176 PRO A C 1
ATOM 1357 O O . PRO A 1 176 ? -8.842 8.929 22.972 1.00 92.56 176 PRO A O 1
ATOM 1360 N N . ASP A 1 177 ? -8.317 10.840 24.01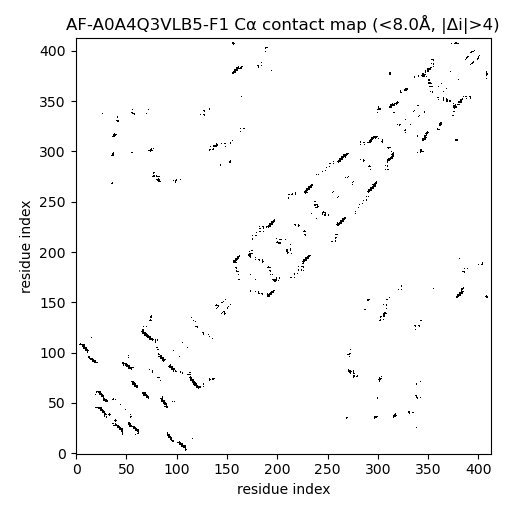8 1.00 92.00 177 ASP A N 1
ATOM 1361 C CA . ASP A 1 177 ? -9.648 11.452 23.929 1.00 92.00 177 ASP A CA 1
ATOM 1362 C C . ASP A 1 177 ? -10.099 11.655 22.478 1.00 92.00 177 ASP A C 1
ATOM 1364 O O . ASP A 1 177 ? -11.266 11.455 22.149 1.00 92.00 177 ASP A O 1
ATOM 1368 N N . GLN A 1 178 ? -9.159 12.016 21.604 1.00 91.69 178 GLN A N 1
ATOM 1369 C CA . GLN A 1 178 ? -9.406 12.131 20.175 1.00 91.69 178 GLN A CA 1
ATOM 1370 C C . GLN A 1 178 ? -9.691 10.753 19.568 1.00 91.69 178 GLN A C 1
ATOM 1372 O O . GLN A 1 178 ? -10.694 10.587 18.886 1.00 91.69 178 GLN A O 1
ATOM 1377 N N . GLU A 1 179 ? -8.881 9.741 19.863 1.00 95.62 179 GLU A N 1
ATOM 1378 C CA . GLU A 1 179 ? -9.081 8.388 19.325 1.00 95.62 179 GLU A CA 1
ATOM 1379 C C . GLU A 1 179 ? -10.382 7.725 19.808 1.00 95.62 179 GLU A C 1
ATOM 1381 O O . GLU A 1 179 ? -11.011 6.955 19.075 1.00 95.62 179 GLU A O 1
ATOM 1386 N N . GLU A 1 180 ? -10.868 8.080 21.000 1.00 95.94 180 GLU A N 1
ATOM 1387 C CA . GLU A 1 180 ? -12.216 7.710 21.440 1.00 95.94 180 GLU A CA 1
ATOM 1388 C C . GLU A 1 180 ? -13.310 8.311 20.538 1.00 95.94 180 GLU A C 1
ATOM 1390 O O . GLU A 1 180 ? -14.278 7.617 20.219 1.00 95.94 180 GLU A O 1
ATOM 1395 N N . GLN A 1 181 ? -13.159 9.564 20.085 1.00 95.69 181 GLN A N 1
ATOM 1396 C CA . GLN A 1 181 ? -14.098 10.196 19.145 1.00 95.69 181 GLN A CA 1
ATOM 1397 C C . GLN A 1 181 ? -14.066 9.513 17.776 1.00 95.69 181 GLN A C 1
ATOM 1399 O O . GLN A 1 181 ? -15.118 9.254 17.196 1.00 95.69 181 GLN A O 1
ATOM 1404 N N . PHE A 1 182 ? -12.881 9.173 17.268 1.00 97.00 182 PHE A N 1
ATOM 1405 C CA . PHE A 1 182 ? -12.747 8.459 15.995 1.00 97.00 182 PHE A CA 1
ATOM 1406 C C . PHE A 1 182 ? -13.333 7.046 16.069 1.00 97.00 182 PHE A C 1
ATOM 1408 O O . PHE A 1 182 ? -14.054 6.631 15.163 1.00 97.00 182 PHE A O 1
ATOM 1415 N N . THR A 1 183 ? -13.158 6.361 17.200 1.00 98.25 183 THR A N 1
ATOM 1416 C CA . THR A 1 183 ? -13.837 5.089 17.490 1.00 98.25 183 THR A CA 1
ATOM 1417 C C . THR A 1 183 ? -15.364 5.244 17.508 1.00 98.25 183 THR A C 1
ATOM 1419 O O . THR A 1 183 ? -16.090 4.389 16.998 1.00 98.25 183 THR A O 1
ATOM 1422 N N . ASP A 1 184 ? -15.884 6.341 18.066 1.00 97.19 184 ASP A N 1
ATOM 1423 C CA . ASP A 1 184 ? -17.321 6.633 18.056 1.00 97.19 184 ASP A CA 1
ATOM 1424 C C . ASP A 1 184 ? -17.844 6.898 16.637 1.00 97.19 184 ASP A C 1
ATOM 1426 O O . ASP A 1 184 ? -18.920 6.409 16.276 1.00 97.19 184 ASP A O 1
ATOM 1430 N N . ILE A 1 185 ? -17.072 7.622 15.822 1.00 96.69 185 ILE A N 1
ATOM 1431 C CA . ILE A 1 185 ? -17.385 7.885 14.416 1.00 96.69 185 ILE A CA 1
ATOM 1432 C C . ILE A 1 185 ? -17.400 6.584 13.615 1.00 96.69 185 ILE A C 1
ATOM 1434 O O . ILE A 1 185 ? -18.377 6.330 12.906 1.00 96.69 185 ILE A O 1
ATOM 1438 N N . ALA A 1 186 ? -16.378 5.738 13.767 1.00 97.94 186 ALA A N 1
ATOM 1439 C CA . ALA A 1 186 ? -16.321 4.428 13.132 1.00 97.94 186 ALA A CA 1
ATOM 1440 C C . ALA A 1 186 ? -17.569 3.601 13.467 1.00 97.94 186 ALA A C 1
ATOM 1442 O O . ALA A 1 186 ? -18.270 3.150 12.561 1.00 97.94 186 ALA A O 1
ATOM 1443 N N . GLY A 1 187 ? -17.945 3.514 14.748 1.00 97.62 187 GLY A N 1
ATOM 1444 C CA . GLY A 1 187 ? -19.155 2.799 15.168 1.00 97.62 187 GLY A CA 1
ATOM 1445 C C . GLY A 1 187 ? -20.439 3.391 14.570 1.00 97.62 187 GLY A C 1
ATOM 1446 O O . GLY A 1 187 ? -21.328 2.665 14.123 1.00 97.62 187 GLY A O 1
ATOM 1447 N N . ALA A 1 188 ? -20.535 4.720 14.477 1.00 95.69 188 ALA A N 1
ATOM 1448 C CA . ALA A 1 188 ? -21.679 5.408 13.874 1.00 95.69 188 ALA A CA 1
ATOM 1449 C C . ALA A 1 188 ? -21.772 5.244 12.343 1.00 95.69 188 ALA A C 1
ATOM 1451 O O . ALA A 1 188 ? -22.864 5.397 11.774 1.00 95.69 188 ALA A O 1
ATOM 1452 N N . LEU A 1 189 ? -20.656 4.942 11.676 1.00 96.50 189 LEU A N 1
ATOM 1453 C CA . LEU A 1 189 ? -20.566 4.594 10.254 1.00 96.50 189 LEU A CA 1
ATOM 1454 C C . LEU A 1 189 ? -20.564 3.075 10.013 1.00 96.50 189 LEU A C 1
ATOM 1456 O O . LEU A 1 189 ? -20.631 2.644 8.868 1.00 96.50 189 LEU A O 1
ATOM 1460 N N . GLY A 1 190 ? -20.543 2.259 11.069 1.00 97.12 190 GLY A N 1
ATOM 1461 C CA . GLY A 1 190 ? -20.418 0.807 10.944 1.00 97.12 190 GLY A CA 1
ATOM 1462 C C . GLY A 1 190 ? -19.083 0.367 10.342 1.00 97.12 190 GLY A C 1
ATOM 1463 O O . GLY A 1 190 ? -19.039 -0.681 9.709 1.00 97.12 190 GLY A O 1
ATOM 1464 N N . PHE A 1 191 ? -18.034 1.179 10.489 1.00 98.31 191 PHE A N 1
ATOM 1465 C CA . PHE A 1 191 ? -16.677 0.814 10.099 1.00 98.31 191 PHE A CA 1
ATOM 1466 C C . PHE A 1 191 ? -16.127 -0.220 11.071 1.00 98.31 191 PHE A C 1
ATOM 1468 O O . PHE A 1 191 ? -16.376 -0.163 12.275 1.00 98.31 191 PHE A O 1
ATOM 1475 N N . GLU A 1 192 ? -15.372 -1.162 10.527 1.00 98.69 192 GLU A N 1
ATOM 1476 C CA . GLU A 1 192 ? -14.821 -2.294 11.256 1.00 98.69 192 GLU A CA 1
ATOM 1477 C C . GLU A 1 192 ? -13.681 -1.864 12.184 1.00 98.69 192 GLU A C 1
ATOM 1479 O O . GLU A 1 192 ? -13.477 -2.476 13.235 1.00 98.69 192 GLU A O 1
ATOM 1484 N N . TYR A 1 193 ? -12.949 -0.812 11.802 1.00 98.81 193 TYR A N 1
ATOM 1485 C CA . TYR A 1 193 ? -11.694 -0.439 12.434 1.00 98.81 193 TYR A CA 1
ATOM 1486 C C . TYR A 1 193 ? -11.573 1.053 12.760 1.00 98.81 193 TYR A C 1
ATOM 1488 O O . TYR A 1 193 ? -12.187 1.914 12.128 1.00 98.81 193 TYR A O 1
ATOM 1496 N N . ASN A 1 194 ? -10.702 1.349 13.720 1.00 98.62 194 ASN A N 1
ATOM 1497 C CA . ASN A 1 194 ? -10.069 2.653 13.886 1.00 98.62 194 ASN A CA 1
ATOM 1498 C C . ASN A 1 194 ? -8.545 2.462 13.922 1.00 98.62 194 ASN A C 1
ATOM 1500 O O . ASN A 1 194 ? -8.057 1.571 14.624 1.00 98.62 194 ASN A O 1
ATOM 1504 N N . LEU A 1 195 ? -7.801 3.261 13.151 1.00 97.94 195 LEU A N 1
ATOM 1505 C CA . LEU A 1 195 ? -6.342 3.295 13.237 1.00 97.94 195 LEU A CA 1
ATOM 1506 C C . LEU A 1 195 ? -5.917 4.341 14.265 1.00 97.94 195 LEU A C 1
ATOM 1508 O O . LEU A 1 195 ? -6.070 5.540 14.039 1.00 97.94 195 LEU A O 1
ATOM 1512 N N . VAL A 1 196 ? -5.279 3.868 15.331 1.00 97.06 196 VAL A N 1
ATOM 1513 C CA . VAL A 1 196 ? -4.557 4.712 16.277 1.00 97.06 196 VAL A CA 1
ATOM 1514 C C . VAL A 1 196 ? -3.169 5.011 15.715 1.00 97.06 196 VAL A C 1
ATOM 1516 O O . VAL A 1 196 ? -2.273 4.161 15.749 1.00 97.06 196 VAL A O 1
ATOM 1519 N N . ASP A 1 197 ? -3.016 6.222 15.187 1.00 93.25 197 ASP A N 1
ATOM 1520 C CA . ASP A 1 197 ? -1.814 6.668 14.480 1.00 93.25 197 ASP A CA 1
ATOM 1521 C C . ASP A 1 197 ? -0.643 7.030 15.429 1.00 93.25 197 ASP A C 1
ATOM 1523 O O . ASP A 1 19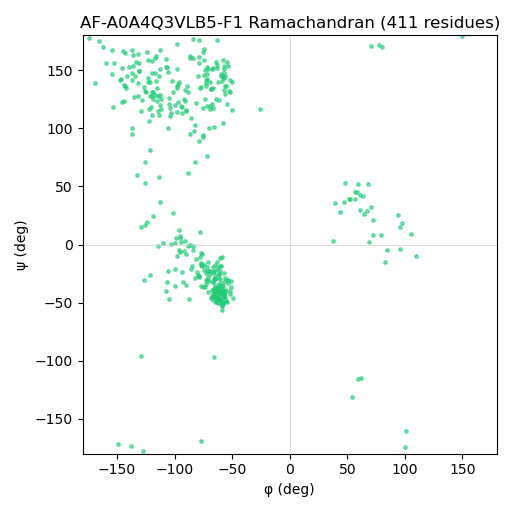7 ? -0.656 6.740 16.630 1.00 93.25 197 ASP A O 1
ATOM 1527 N N . ALA A 1 198 ? 0.407 7.650 14.899 1.00 91.31 198 ALA A N 1
ATOM 1528 C CA . ALA A 1 198 ? 1.669 7.932 15.550 1.00 91.31 198 ALA A CA 1
ATOM 1529 C C . ALA A 1 198 ? 1.552 8.603 16.926 1.00 91.31 198 ALA A C 1
ATOM 1531 O O . ALA A 1 198 ? 0.756 9.510 17.173 1.00 91.31 198 ALA A O 1
ATOM 1532 N N . GLY A 1 199 ? 2.423 8.149 17.835 1.00 88.12 199 GLY A N 1
ATOM 1533 C CA . GLY A 1 199 ? 2.654 8.727 19.161 1.00 88.12 199 GLY A CA 1
ATOM 1534 C C . GLY A 1 199 ? 1.893 8.086 20.325 1.00 88.12 199 GLY A C 1
ATOM 1535 O O . GLY A 1 199 ? 2.164 8.430 21.479 1.00 88.12 199 GLY A O 1
ATOM 1536 N N . TRP A 1 200 ? 1.021 7.102 20.082 1.00 91.94 200 TRP A N 1
ATOM 1537 C CA . TRP A 1 200 ? 0.275 6.427 21.156 1.00 91.94 200 TRP A CA 1
ATOM 1538 C C . TRP A 1 200 ? 1.158 5.715 22.198 1.00 91.94 200 TRP A C 1
ATOM 1540 O O . TRP A 1 200 ? 0.778 5.572 23.359 1.00 91.94 200 TRP A O 1
ATOM 1550 N N . TYR A 1 201 ? 2.390 5.354 21.835 1.00 87.38 201 TYR A N 1
ATOM 1551 C CA . TYR A 1 201 ? 3.409 4.799 22.739 1.00 87.38 201 TYR A CA 1
ATOM 1552 C C . TYR A 1 201 ? 3.689 5.653 23.971 1.00 87.38 201 TYR A C 1
ATOM 1554 O O . TYR A 1 201 ? 4.020 5.132 25.038 1.00 87.38 201 TYR A O 1
ATOM 1562 N N . GLY A 1 202 ? 3.588 6.973 23.809 1.00 88.06 202 GLY A N 1
ATOM 1563 C CA . GLY A 1 202 ? 3.825 7.945 24.867 1.00 88.06 202 GLY A CA 1
ATOM 1564 C C . GLY A 1 202 ? 2.608 8.193 25.755 1.00 88.06 202 GLY A C 1
ATOM 1565 O O . GLY A 1 202 ? 2.705 8.994 26.684 1.00 88.06 202 GLY A O 1
ATOM 1566 N N . TRP A 1 203 ? 1.466 7.551 25.487 1.00 92.75 203 TRP A N 1
ATOM 1567 C CA . TRP A 1 203 ? 0.227 7.823 26.205 1.00 92.75 203 TRP A CA 1
ATOM 1568 C C . TRP A 1 203 ? 0.343 7.593 27.711 1.00 92.75 203 TRP A C 1
ATOM 1570 O O . TRP A 1 203 ? 0.954 6.638 28.205 1.00 92.75 203 TRP A O 1
ATOM 1580 N N . LYS A 1 204 ? -0.301 8.502 28.445 1.00 89.81 204 LYS A N 1
ATOM 1581 C CA . LYS A 1 204 ? -0.499 8.454 29.890 1.00 89.81 204 LYS A CA 1
ATOM 1582 C C . LYS A 1 204 ? -1.886 8.991 30.211 1.00 89.81 204 LYS A C 1
ATOM 1584 O O . LYS A 1 204 ? -2.268 10.045 29.710 1.00 89.81 204 LYS A O 1
ATOM 1589 N N . ASN A 1 205 ? -2.614 8.290 31.075 1.00 88.00 205 ASN A N 1
ATOM 1590 C CA . ASN A 1 205 ? -3.877 8.774 31.628 1.00 88.00 205 ASN A CA 1
ATOM 1591 C C . ASN A 1 205 ? -3.927 8.455 33.128 1.00 88.00 205 ASN A C 1
ATOM 1593 O O . ASN A 1 205 ? -4.140 7.310 33.535 1.00 88.00 205 ASN A O 1
ATOM 1597 N N . GLY A 1 206 ? -3.642 9.463 33.957 1.00 89.88 206 GLY A N 1
ATOM 1598 C CA . GLY A 1 206 ? -3.430 9.269 35.390 1.00 89.88 206 GLY A CA 1
ATOM 1599 C C . GLY A 1 206 ? -2.271 8.301 35.653 1.00 89.88 206 GLY A C 1
ATOM 1600 O O . GLY A 1 206 ? -1.127 8.587 35.309 1.00 89.88 206 GLY A O 1
ATOM 1601 N N . THR A 1 207 ? -2.569 7.150 36.259 1.00 91.44 207 THR A N 1
ATOM 1602 C CA . THR A 1 207 ? -1.587 6.092 36.556 1.00 91.44 207 THR A CA 1
ATOM 1603 C C . THR A 1 207 ? -1.427 5.060 35.436 1.00 91.44 207 THR A C 1
ATOM 1605 O O . THR A 1 207 ? -0.527 4.225 35.519 1.00 91.44 207 THR A O 1
ATOM 1608 N N . LYS A 1 208 ? -2.273 5.097 34.396 1.00 93.19 208 LYS A N 1
ATOM 1609 C CA . LYS A 1 208 ? -2.215 4.161 33.266 1.00 93.19 208 LYS A CA 1
ATOM 1610 C C . LYS A 1 208 ? -1.085 4.535 32.309 1.00 93.19 208 LYS A C 1
ATOM 1612 O O . LYS A 1 208 ? -0.907 5.708 31.972 1.00 93.19 208 LYS A O 1
ATOM 1617 N N . ASP A 1 209 ? -0.327 3.534 31.873 1.00 94.06 209 ASP A N 1
ATOM 1618 C CA . ASP A 1 209 ? 0.626 3.663 30.772 1.00 94.06 209 ASP A CA 1
ATOM 1619 C C . ASP A 1 209 ? -0.051 3.494 29.404 1.00 94.06 209 ASP A C 1
ATOM 1621 O O . ASP A 1 209 ? -1.253 3.237 29.326 1.00 94.06 209 ASP A O 1
ATOM 1625 N N . GLY A 1 210 ? 0.713 3.660 28.321 1.00 92.75 210 GLY A N 1
ATOM 1626 C CA . GLY A 1 210 ? 0.160 3.634 26.969 1.00 92.75 210 GLY A CA 1
ATOM 1627 C C . GLY A 1 210 ? -0.513 2.311 26.610 1.00 92.75 210 GLY A C 1
ATOM 1628 O O . GLY A 1 210 ? -1.542 2.325 25.943 1.00 92.75 210 GLY A O 1
ATOM 1629 N N . TRP A 1 211 ? -0.018 1.182 27.126 1.00 95.50 211 TRP A N 1
ATOM 1630 C CA . TRP A 1 211 ? -0.642 -0.127 26.918 1.00 95.50 211 TRP A CA 1
ATOM 1631 C C . TRP A 1 211 ? -1.994 -0.234 27.616 1.00 95.50 211 TRP A C 1
ATOM 1633 O O . TRP A 1 211 ? -2.961 -0.696 27.014 1.00 95.50 211 TRP A O 1
ATOM 1643 N N . ALA A 1 212 ? -2.086 0.218 28.868 1.00 96.56 212 ALA A N 1
ATOM 1644 C CA . ALA A 1 212 ? -3.349 0.230 29.596 1.00 96.56 212 ALA A CA 1
ATOM 1645 C C . ALA A 1 212 ? -4.372 1.190 28.964 1.00 96.56 212 ALA A C 1
ATOM 1647 O O . ALA A 1 212 ? -5.551 0.852 28.891 1.00 96.56 212 ALA A O 1
ATOM 1648 N N . VAL A 1 213 ? -3.930 2.349 28.463 1.00 97.38 213 VAL A N 1
ATOM 1649 C CA . VAL A 1 213 ? -4.798 3.296 27.740 1.00 97.38 213 VAL A CA 1
ATOM 1650 C C . VAL A 1 213 ? -5.262 2.717 26.398 1.00 97.38 213 VAL A C 1
ATOM 1652 O O . VAL A 1 213 ? -6.451 2.769 26.095 1.00 97.38 213 VAL A O 1
ATOM 1655 N N . MET A 1 214 ? -4.365 2.100 25.622 1.00 97.88 214 MET A N 1
ATOM 1656 C CA . MET A 1 214 ? -4.724 1.387 24.389 1.00 97.88 214 MET A CA 1
ATOM 1657 C C . MET A 1 214 ? -5.752 0.286 24.672 1.00 97.88 214 MET A C 1
ATOM 1659 O O . MET A 1 214 ? -6.735 0.148 23.949 1.00 97.88 214 MET A O 1
ATOM 1663 N N . LYS A 1 215 ? -5.573 -0.469 25.762 1.00 98.12 215 LYS A N 1
ATOM 1664 C CA . LYS A 1 215 ? -6.525 -1.507 26.162 1.00 98.12 215 LYS A CA 1
ATOM 1665 C C . LYS A 1 215 ? -7.909 -0.930 26.492 1.00 98.12 215 LYS A C 1
ATOM 1667 O O . LYS A 1 215 ? -8.909 -1.514 26.080 1.00 98.12 215 LYS A O 1
ATOM 1672 N N . ASP A 1 216 ? -7.988 0.199 27.199 1.00 97.75 216 ASP A N 1
ATOM 1673 C CA . ASP A 1 216 ? -9.273 0.863 27.463 1.00 97.75 216 ASP A CA 1
ATOM 1674 C C . ASP A 1 216 ? -9.984 1.243 26.150 1.00 97.75 216 ASP A C 1
ATOM 1676 O O . ASP A 1 216 ? -11.189 1.026 26.009 1.00 97.75 216 ASP A O 1
ATOM 1680 N N . LEU A 1 217 ? -9.234 1.765 25.172 1.00 98.38 217 LEU A N 1
ATOM 1681 C CA . LEU A 1 217 ? -9.759 2.132 23.855 1.00 98.38 217 LEU A CA 1
ATOM 1682 C C . LEU A 1 217 ? -10.240 0.905 23.063 1.00 98.38 217 LEU A C 1
ATOM 1684 O O . LEU A 1 217 ? -11.302 0.948 22.440 1.00 98.38 217 LEU A O 1
ATOM 1688 N N . VAL A 1 218 ? -9.504 -0.208 23.126 1.00 98.75 218 VAL A N 1
ATOM 1689 C CA . VAL A 1 218 ? -9.918 -1.501 22.556 1.00 98.75 218 VAL A CA 1
ATOM 1690 C C . VAL A 1 218 ? -11.218 -1.989 23.201 1.00 98.75 218 VAL A C 1
ATOM 1692 O O . VAL A 1 218 ? -12.155 -2.370 22.497 1.00 98.75 218 VAL A O 1
ATOM 1695 N N . ASP A 1 219 ? -11.309 -1.962 24.532 1.00 98.50 219 ASP A N 1
ATOM 1696 C CA . ASP A 1 219 ? -12.502 -2.404 25.258 1.00 98.50 219 ASP A CA 1
ATOM 1697 C C . ASP A 1 219 ? -13.721 -1.518 24.926 1.00 98.50 219 ASP A C 1
ATOM 1699 O O . ASP A 1 219 ? -14.826 -2.037 24.742 1.00 98.50 219 ASP A O 1
ATOM 1703 N N . ARG A 1 220 ? -13.525 -0.199 24.775 1.00 97.94 220 ARG A N 1
ATOM 1704 C CA . ARG A 1 220 ? -14.554 0.742 24.296 1.00 97.94 220 ARG A CA 1
ATOM 1705 C C . ARG A 1 220 ? -14.976 0.434 22.859 1.00 97.94 220 ARG A C 1
ATOM 1707 O O . ARG A 1 220 ? -16.173 0.385 22.578 1.00 97.94 220 ARG A O 1
ATOM 1714 N N . GLY A 1 221 ? -14.015 0.228 21.960 1.00 98.50 221 GLY A N 1
ATOM 1715 C CA . GLY A 1 221 ? -14.270 -0.078 20.552 1.00 98.50 221 GLY A CA 1
ATOM 1716 C C . GLY A 1 221 ? -15.135 -1.323 20.385 1.00 98.50 221 GLY A C 1
ATOM 1717 O O . GLY A 1 221 ? -16.143 -1.289 19.680 1.00 98.50 221 GLY A O 1
ATOM 1718 N N . ARG A 1 222 ? -14.848 -2.389 21.142 1.00 98.12 222 ARG A N 1
ATOM 1719 C CA . ARG A 1 222 ? -15.642 -3.631 21.120 1.00 98.12 222 ARG A CA 1
ATOM 1720 C C . ARG A 1 222 ? -17.111 -3.423 21.478 1.00 98.12 222 ARG A C 1
ATOM 1722 O O . ARG A 1 222 ? -17.970 -4.057 20.873 1.00 98.12 222 ARG A O 1
ATOM 1729 N N . GLN A 1 223 ? -17.426 -2.512 22.401 1.00 98.06 223 GLN A N 1
ATOM 1730 C CA . GLN A 1 223 ? -18.819 -2.167 22.735 1.00 98.06 223 GLN A CA 1
ATOM 1731 C C . GLN A 1 223 ? -19.564 -1.508 21.562 1.00 98.06 223 GLN A C 1
ATOM 1733 O O . GLN A 1 223 ? -20.793 -1.461 21.558 1.00 98.06 223 GLN A O 1
ATOM 1738 N N . LYS A 1 224 ? -1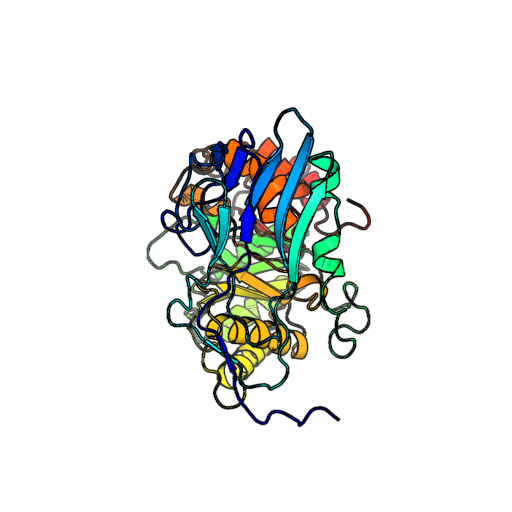8.823 -1.002 20.573 1.00 97.88 224 LYS A N 1
ATOM 1739 C CA . LYS A 1 224 ? -19.317 -0.307 19.378 1.00 97.88 224 LYS A CA 1
ATOM 1740 C C . LYS A 1 224 ? -19.134 -1.121 18.095 1.00 97.88 224 LYS A C 1
ATOM 1742 O O . LYS A 1 224 ? -19.497 -0.634 17.032 1.00 97.88 224 LYS A O 1
ATOM 1747 N N . GLY A 1 225 ? -18.594 -2.339 18.191 1.00 98.19 225 GLY A N 1
ATOM 1748 C CA . GLY A 1 225 ? -18.264 -3.167 17.030 1.00 98.19 225 GLY A CA 1
ATOM 1749 C C . GLY A 1 225 ? -17.053 -2.674 16.230 1.00 98.19 225 GLY A C 1
ATOM 1750 O O . GLY A 1 225 ? -16.939 -3.031 15.065 1.00 98.19 225 GLY A O 1
ATOM 1751 N N . VAL A 1 226 ? -16.176 -1.871 16.842 1.00 98.81 226 VAL A N 1
ATOM 1752 C CA . VAL A 1 226 ? -14.969 -1.306 16.219 1.00 98.81 226 VAL A CA 1
ATOM 1753 C C . VAL A 1 226 ? -13.732 -1.930 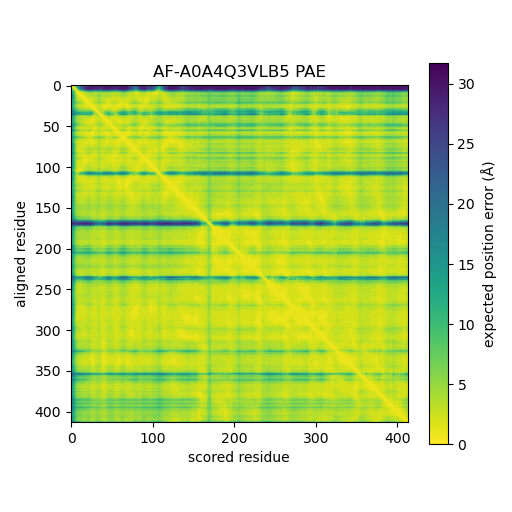16.852 1.00 98.81 226 VAL A C 1
ATOM 1755 O O . VAL A 1 226 ? -13.548 -1.881 18.068 1.00 98.81 226 VAL A O 1
ATOM 1758 N N . GLU A 1 227 ? -12.863 -2.508 16.037 1.00 98.81 227 GLU A N 1
ATOM 1759 C CA . GLU A 1 227 ? -11.585 -3.058 16.483 1.00 98.81 227 GLU A CA 1
ATOM 1760 C C . GLU A 1 227 ? -10.446 -2.060 16.226 1.00 98.81 227 GLU A C 1
ATOM 1762 O O . GLU A 1 227 ? -10.493 -1.259 15.297 1.00 98.81 227 GLU A O 1
ATOM 1767 N N . GLN A 1 228 ? -9.398 -2.096 17.047 1.00 98.75 228 GLN A N 1
ATOM 1768 C CA . GLN A 1 228 ? -8.314 -1.114 16.951 1.00 98.75 228 GLN A CA 1
ATOM 1769 C C . GLN A 1 228 ? -7.130 -1.652 16.150 1.00 98.75 228 GLN A C 1
ATOM 1771 O O . GLN A 1 228 ? -6.713 -2.804 16.325 1.00 98.75 228 GLN A O 1
ATOM 1776 N N . TRP A 1 229 ? -6.578 -0.781 15.311 1.00 98.69 229 TRP A N 1
ATOM 1777 C CA . TRP A 1 229 ? -5.270 -0.919 14.685 1.00 98.69 229 TRP A CA 1
ATOM 1778 C C . TRP A 1 229 ? -4.277 0.043 15.335 1.00 98.69 229 TRP A C 1
ATOM 1780 O O . TRP A 1 229 ? -4.677 1.083 15.855 1.00 98.69 229 TRP A O 1
ATOM 1790 N N . ALA A 1 230 ? -2.989 -0.297 15.306 1.00 97.56 230 ALA A N 1
ATOM 1791 C CA . ALA A 1 230 ? -1.938 0.528 15.895 1.00 97.56 230 ALA A CA 1
ATOM 1792 C C . ALA A 1 230 ? -0.809 0.805 14.896 1.00 97.56 230 ALA A C 1
ATOM 1794 O O . ALA A 1 230 ? -0.186 -0.127 14.386 1.00 97.56 230 ALA A O 1
ATOM 1795 N N . TRP A 1 231 ? -0.516 2.082 14.664 1.00 96.69 231 TRP A N 1
ATOM 1796 C CA . TRP A 1 231 ? 0.639 2.527 13.882 1.00 96.69 231 TRP A CA 1
ATOM 1797 C C . TRP A 1 231 ? 1.943 2.328 14.647 1.00 96.69 231 TRP A C 1
ATOM 1799 O O . TRP A 1 231 ? 1.970 2.590 15.849 1.00 96.69 231 TRP A O 1
ATOM 1809 N N . ILE A 1 232 ? 3.027 1.923 13.978 1.00 94.81 232 ILE A N 1
ATOM 1810 C CA . ILE A 1 232 ? 4.354 1.623 14.524 1.00 94.81 232 ILE A CA 1
ATOM 1811 C C . ILE A 1 232 ? 5.473 2.226 13.674 1.00 94.81 232 ILE A C 1
ATOM 1813 O O . ILE A 1 232 ? 5.615 1.933 12.491 1.00 94.81 232 ILE A O 1
ATOM 1817 N N . TYR A 1 233 ? 6.350 2.986 14.334 1.00 92.06 233 TYR A N 1
ATOM 1818 C CA . TYR A 1 233 ? 7.551 3.552 13.726 1.00 92.06 233 TYR A CA 1
ATOM 1819 C C . TYR A 1 233 ? 8.635 2.484 13.538 1.00 92.06 233 TYR A C 1
ATOM 1821 O O . TYR A 1 233 ? 9.187 1.984 14.525 1.00 92.06 233 TYR A O 1
ATOM 1829 N N . TYR A 1 234 ? 9.039 2.194 12.302 1.00 91.44 234 TYR A N 1
ATOM 1830 C CA . TYR A 1 234 ? 10.364 1.630 12.059 1.00 91.44 234 TYR A CA 1
ATOM 1831 C C . TYR A 1 234 ? 11.418 2.736 12.261 1.00 91.44 234 TYR A C 1
ATOM 1833 O O . TYR A 1 234 ? 11.222 3.843 11.773 1.00 91.44 234 TYR A O 1
ATOM 1841 N N . PRO A 1 235 ? 12.563 2.500 12.937 1.00 85.19 235 PRO A N 1
ATOM 1842 C CA . PRO A 1 235 ? 13.136 1.214 13.345 1.00 85.19 235 PRO A CA 1
ATOM 1843 C C . PRO A 1 235 ? 12.820 0.730 14.769 1.00 85.19 235 PRO A C 1
ATOM 1845 O O . PRO A 1 235 ? 13.459 -0.230 15.221 1.00 85.19 235 PRO A O 1
ATOM 1848 N N . LEU A 1 236 ? 11.933 1.392 15.529 1.00 72.44 236 LEU A N 1
ATOM 1849 C CA . LEU A 1 236 ? 11.717 1.056 16.950 1.00 72.44 236 LEU A CA 1
ATOM 1850 C C . LEU A 1 236 ? 11.454 -0.428 17.121 1.00 72.44 236 LEU A C 1
ATOM 1852 O O . LEU A 1 236 ? 10.782 -0.989 16.278 1.00 72.44 236 LEU A O 1
ATOM 1856 N N . GLN A 1 237 ? 11.988 -1.016 18.200 1.00 67.81 237 GLN A N 1
ATOM 1857 C CA . GLN A 1 237 ? 11.768 -2.364 18.769 1.00 67.81 237 GLN A CA 1
ATOM 1858 C C . GLN A 1 237 ? 11.567 -3.576 17.829 1.00 67.81 237 GLN A C 1
ATOM 1860 O O . GLN A 1 237 ? 11.370 -4.690 18.302 1.00 67.81 237 GLN A O 1
ATOM 1865 N N . LEU A 1 238 ? 11.651 -3.407 16.519 1.00 82.19 238 LEU A N 1
ATOM 1866 C CA . LEU A 1 238 ? 11.221 -4.369 15.521 1.00 82.19 238 LEU A CA 1
ATOM 1867 C C . LEU A 1 238 ? 12.396 -4.764 14.624 1.00 82.19 238 LEU A C 1
ATOM 1869 O O . LEU A 1 238 ? 12.400 -5.866 14.098 1.00 82.19 238 LEU A O 1
ATOM 1873 N N . GLN A 1 239 ? 13.406 -3.902 14.454 1.00 82.12 239 GLN A N 1
ATOM 1874 C CA . GLN A 1 239 ? 14.450 -4.092 13.436 1.00 82.12 239 GLN A CA 1
ATOM 1875 C C . GLN A 1 239 ? 15.542 -5.117 13.781 1.00 82.12 239 GLN A C 1
ATOM 1877 O O . GLN A 1 239 ? 16.375 -5.426 12.939 1.00 82.12 239 GLN A O 1
ATOM 1882 N N . LYS A 1 240 ? 15.605 -5.590 15.025 1.00 87.69 240 LYS A N 1
ATOM 1883 C CA . LYS A 1 240 ? 16.727 -6.390 15.529 1.00 87.69 240 LYS A CA 1
ATOM 1884 C C . LYS A 1 240 ? 16.538 -7.875 15.196 1.00 87.69 240 LYS A C 1
ATOM 1886 O O . LYS A 1 240 ? 15.660 -8.485 15.810 1.00 87.69 240 LYS A O 1
ATOM 1891 N N . PRO A 1 241 ? 17.315 -8.476 14.267 1.00 89.94 241 PRO A N 1
ATOM 1892 C CA . PRO A 1 241 ? 17.112 -9.861 13.836 1.00 89.94 241 PRO A CA 1
ATOM 1893 C C . PRO A 1 241 ? 17.623 -10.899 14.845 1.00 89.94 241 PRO A C 1
ATOM 1895 O O . PRO A 1 241 ? 17.402 -12.100 14.665 1.00 89.94 241 PRO A O 1
ATOM 1898 N N . GLU A 1 242 ? 18.319 -10.474 15.902 1.00 92.12 242 GLU A N 1
ATOM 1899 C CA . GLU A 1 242 ? 18.889 -11.364 16.908 1.00 92.12 242 GLU A CA 1
ATOM 1900 C C . GLU A 1 242 ? 17.822 -12.254 17.560 1.00 92.12 242 GLU A C 1
ATOM 1902 O O . GLU A 1 242 ? 16.685 -11.844 17.812 1.00 92.12 242 GLU A O 1
ATOM 1907 N N . ASN A 1 243 ? 18.211 -13.498 17.861 1.00 93.00 243 ASN A N 1
ATOM 1908 C CA . ASN A 1 243 ? 17.344 -14.501 18.485 1.00 93.00 243 ASN A CA 1
ATOM 1909 C C . ASN A 1 243 ? 16.002 -14.686 17.746 1.00 93.00 243 ASN A C 1
ATOM 1911 O O . ASN A 1 243 ? 14.956 -14.864 18.380 1.00 93.00 243 ASN A O 1
ATOM 1915 N N . ASP A 1 244 ? 16.043 -14.651 16.407 1.00 94.69 244 ASP A N 1
ATOM 1916 C CA . ASP A 1 244 ? 14.873 -14.711 15.519 1.00 94.69 244 ASP A CA 1
ATOM 1917 C C . ASP A 1 244 ? 13.889 -13.554 15.775 1.00 94.69 244 ASP A C 1
ATOM 1919 O O . ASP A 1 244 ? 12.701 -13.752 16.000 1.00 94.69 244 ASP A O 1
ATOM 1923 N N . TRP A 1 245 ? 14.388 -12.318 15.764 1.00 96.44 245 TRP A N 1
ATOM 1924 C CA . TRP A 1 245 ? 13.555 -11.126 15.963 1.00 96.44 245 TRP A CA 1
ATOM 1925 C C . TRP A 1 245 ? 12.853 -11.090 17.326 1.00 96.44 245 TRP A C 1
ATOM 1927 O O . TRP A 1 245 ? 11.675 -10.742 17.433 1.00 96.44 245 TRP A O 1
ATOM 1937 N N . GLN A 1 246 ? 13.572 -11.449 18.396 1.00 95.88 246 GLN A N 1
ATOM 1938 C CA . GLN A 1 246 ? 13.004 -11.524 19.749 1.00 95.88 246 GLN A CA 1
ATOM 1939 C C . GLN A 1 246 ? 12.272 -10.243 20.162 1.00 95.88 246 GLN A C 1
ATOM 1941 O O . GLN A 1 246 ? 11.173 -10.320 20.706 1.00 95.88 246 GLN A O 1
ATOM 1946 N N . GLN A 1 247 ? 12.852 -9.083 19.858 1.00 94.31 247 GLN A N 1
ATOM 1947 C CA . GLN A 1 247 ? 12.269 -7.795 20.216 1.00 94.31 247 GLN A CA 1
ATOM 1948 C C . GLN A 1 247 ? 10.929 -7.548 19.502 1.00 94.31 247 GLN A C 1
ATOM 1950 O O . GLN A 1 247 ? 9.966 -7.123 20.138 1.00 94.31 247 GLN A O 1
ATOM 1955 N N . MET A 1 248 ? 10.840 -7.906 18.212 1.00 96.75 248 MET A N 1
ATOM 1956 C CA . MET A 1 248 ? 9.595 -7.838 17.443 1.00 96.75 248 MET A CA 1
ATOM 1957 C C . MET A 1 248 ? 8.537 -8.762 18.048 1.00 96.75 248 MET A C 1
ATOM 1959 O O . MET A 1 248 ? 7.404 -8.342 18.253 1.00 96.75 248 MET A O 1
ATOM 1963 N N . ARG A 1 249 ? 8.903 -10.006 18.380 1.00 97.12 249 ARG A N 1
ATOM 1964 C CA . ARG A 1 249 ? 7.975 -10.971 18.990 1.00 97.12 249 ARG A CA 1
ATOM 1965 C C . ARG A 1 249 ? 7.374 -10.456 20.294 1.00 97.12 249 ARG A C 1
ATOM 1967 O O . ARG A 1 249 ? 6.156 -10.455 20.423 1.00 97.12 249 ARG A O 1
ATOM 1974 N N . GLU A 1 250 ? 8.218 -9.992 21.214 1.00 96.06 250 GLU A N 1
ATOM 1975 C CA . GLU A 1 250 ? 7.790 -9.455 22.513 1.00 96.06 250 GLU A CA 1
ATOM 1976 C C . GLU A 1 250 ? 6.857 -8.252 22.333 1.00 96.06 250 GLU A C 1
ATOM 1978 O O . GLU A 1 250 ? 5.823 -8.143 22.990 1.00 96.06 250 GLU A O 1
ATOM 1983 N N . TYR A 1 251 ? 7.179 -7.370 21.389 1.00 96.12 251 TYR A N 1
ATOM 1984 C CA . TYR A 1 251 ? 6.355 -6.207 21.100 1.00 96.12 251 TYR A CA 1
ATOM 1985 C C . TYR A 1 251 ? 4.982 -6.566 20.521 1.00 96.12 251 TYR A C 1
ATOM 1987 O O . TYR A 1 251 ? 3.956 -6.046 20.964 1.00 96.12 251 TYR A O 1
ATOM 1995 N N . LEU A 1 252 ? 4.946 -7.498 19.565 1.00 97.38 252 LEU A N 1
ATOM 1996 C CA . LEU A 1 252 ? 3.697 -8.018 19.014 1.00 97.38 252 LEU A CA 1
ATOM 1997 C C . LEU A 1 252 ? 2.863 -8.733 20.090 1.00 97.38 252 LEU A C 1
ATOM 1999 O O . LEU A 1 252 ? 1.639 -8.618 20.079 1.00 97.38 252 LEU A O 1
ATOM 2003 N N . ASP A 1 253 ? 3.493 -9.415 21.052 1.00 97.88 253 ASP A N 1
ATOM 2004 C CA . ASP A 1 253 ? 2.789 -10.038 22.183 1.00 97.88 253 ASP A CA 1
ATOM 2005 C C . ASP A 1 253 ? 2.102 -8.984 23.073 1.00 97.88 253 ASP A C 1
ATOM 2007 O O . ASP A 1 253 ? 0.962 -9.186 23.499 1.00 97.88 253 ASP A O 1
ATOM 2011 N N . HIS A 1 254 ? 2.736 -7.826 23.301 1.00 96.69 254 HIS A N 1
ATOM 2012 C CA . HIS A 1 254 ? 2.109 -6.706 24.014 1.00 96.69 254 HIS A CA 1
ATOM 2013 C C . HIS A 1 254 ? 0.900 -6.125 23.265 1.00 96.69 254 HIS A C 1
ATOM 2015 O O . HIS A 1 254 ? -0.125 -5.842 23.888 1.00 96.69 254 HIS A O 1
ATOM 2021 N N . LEU A 1 255 ? 0.975 -6.004 21.936 1.00 97.31 255 LEU A N 1
ATOM 2022 C CA . LEU A 1 255 ? -0.144 -5.558 21.096 1.00 97.31 255 LEU A CA 1
ATOM 2023 C C . LEU A 1 255 ? -1.330 -6.530 21.154 1.00 97.31 255 LEU A C 1
ATOM 2025 O O . LEU A 1 255 ? -2.470 -6.109 21.370 1.00 97.31 255 LEU A O 1
ATOM 2029 N N . VAL A 1 256 ? -1.063 -7.836 21.042 1.00 98.38 256 VAL A N 1
ATOM 2030 C CA . VAL A 1 256 ? -2.088 -8.881 21.202 1.00 98.38 256 VAL A CA 1
ATOM 2031 C C . VAL A 1 256 ? -2.708 -8.823 22.598 1.00 98.38 256 VAL A C 1
ATOM 2033 O O . VAL A 1 256 ? -3.929 -8.913 22.727 1.00 98.38 256 VAL A O 1
ATOM 2036 N N . ALA A 1 257 ? -1.897 -8.631 23.643 1.00 98.44 257 ALA A N 1
ATOM 2037 C CA . ALA A 1 257 ? -2.377 -8.518 25.019 1.00 98.44 257 ALA A CA 1
ATOM 2038 C C . ALA A 1 257 ? -3.250 -7.269 25.247 1.00 98.44 257 ALA A C 1
ATOM 2040 O O . ALA A 1 257 ? -4.232 -7.337 25.990 1.00 98.44 257 ALA A O 1
ATOM 2041 N N . ALA A 1 258 ? -2.938 -6.150 24.583 1.00 98.06 258 ALA A N 1
ATOM 2042 C CA . ALA A 1 258 ? -3.793 -4.960 24.560 1.00 98.06 258 ALA A CA 1
ATOM 2043 C C . ALA A 1 258 ? -5.094 -5.189 23.766 1.00 98.06 258 ALA A C 1
ATOM 2045 O O . ALA A 1 258 ? -6.101 -4.535 24.026 1.00 98.06 258 ALA A O 1
ATOM 2046 N N . GLY A 1 259 ? -5.102 -6.165 22.854 1.00 98.50 259 GLY A N 1
ATOM 2047 C CA . GLY A 1 259 ? -6.269 -6.596 22.088 1.00 98.50 259 GLY A CA 1
ATOM 2048 C C . GLY A 1 259 ? -6.396 -5.964 20.701 1.00 98.50 259 GLY A C 1
ATOM 2049 O O . GLY A 1 259 ? -7.473 -6.070 20.112 1.00 98.50 259 GLY A O 1
ATOM 2050 N N . VAL A 1 260 ? -5.316 -5.357 20.200 1.00 98.50 260 VAL A N 1
ATOM 2051 C CA . VAL A 1 260 ? -5.177 -4.815 18.838 1.00 98.50 260 VAL A CA 1
ATOM 2052 C C . VAL A 1 260 ? -5.376 -5.925 17.794 1.00 98.50 260 VAL A C 1
ATOM 2054 O O . VAL A 1 260 ? -5.012 -7.080 18.032 1.00 98.50 260 VAL A O 1
ATOM 2057 N N . LYS A 1 261 ? -5.979 -5.595 16.642 1.00 98.56 261 LYS A N 1
ATOM 2058 C CA . LYS A 1 261 ? -6.275 -6.552 15.552 1.00 98.56 261 LYS A CA 1
ATOM 2059 C C . LYS A 1 261 ? -5.377 -6.425 14.333 1.00 98.56 261 LYS A C 1
ATOM 2061 O O . LYS A 1 261 ? -5.212 -7.405 13.606 1.00 98.56 261 LYS A O 1
ATOM 2066 N N . GLY A 1 262 ? -4.779 -5.263 14.133 1.00 98.50 262 GLY A N 1
ATOM 2067 C CA . GLY A 1 262 ? -3.792 -5.078 13.088 1.00 98.50 262 GLY A CA 1
ATOM 2068 C C . GLY A 1 262 ? -2.826 -3.954 13.396 1.00 98.50 262 GLY A C 1
ATOM 2069 O O . GLY A 1 262 ? -3.016 -3.183 14.337 1.00 98.50 262 GLY A O 1
ATOM 2070 N N . ILE A 1 263 ? -1.754 -3.905 12.624 1.00 98.19 263 ILE A N 1
ATOM 2071 C CA . ILE A 1 263 ? -0.692 -2.927 12.790 1.00 98.19 263 ILE A CA 1
ATOM 2072 C C . ILE A 1 263 ? -0.357 -2.268 11.464 1.00 98.19 263 ILE A C 1
ATOM 2074 O O . ILE A 1 263 ? -0.443 -2.885 10.406 1.00 98.19 263 ILE A O 1
ATOM 2078 N N . GLU A 1 264 ? 0.069 -1.025 11.542 1.00 97.94 264 GLU A N 1
ATOM 2079 C CA . GLU A 1 264 ? 0.670 -0.309 10.429 1.00 97.94 264 GLU A CA 1
ATOM 2080 C C . GLU A 1 264 ? 2.133 -0.080 10.772 1.00 97.94 264 GLU A C 1
ATOM 2082 O O . GLU A 1 264 ? 2.419 0.498 11.812 1.00 97.94 264 GLU A O 1
ATOM 2087 N N . ILE A 1 265 ? 3.060 -0.596 9.968 1.00 96.88 265 ILE A N 1
ATOM 2088 C CA . ILE A 1 265 ? 4.491 -0.342 10.165 1.00 96.88 265 ILE A CA 1
ATOM 2089 C C . ILE A 1 265 ? 4.939 0.649 9.108 1.00 96.88 265 ILE A C 1
ATOM 2091 O O . ILE A 1 265 ? 4.769 0.388 7.922 1.00 96.88 265 ILE A O 1
ATOM 2095 N N . ASP A 1 266 ? 5.550 1.735 9.548 1.00 94.81 266 ASP A N 1
ATOM 2096 C CA . ASP A 1 266 ? 5.865 2.891 8.716 1.00 94.81 266 ASP A CA 1
ATOM 2097 C C . ASP A 1 266 ? 7.368 3.217 8.747 1.00 94.81 266 ASP A C 1
ATOM 2099 O O . ASP A 1 266 ? 8.086 2.728 9.624 1.00 94.81 266 ASP A O 1
ATOM 2103 N N . PHE A 1 267 ? 7.841 4.046 7.812 1.00 93.81 267 PHE A N 1
ATOM 2104 C CA . PHE A 1 267 ? 9.227 4.488 7.628 1.00 93.81 267 PHE A CA 1
ATOM 2105 C C . PHE A 1 267 ? 10.190 3.348 7.286 1.00 93.81 267 PHE A C 1
ATOM 2107 O O . PHE A 1 267 ? 11.310 3.242 7.811 1.00 93.81 267 PHE A O 1
ATOM 2114 N N . LEU A 1 268 ? 9.751 2.435 6.413 1.00 94.12 268 LEU A N 1
ATOM 2115 C CA . LEU A 1 268 ? 10.624 1.362 5.958 1.00 94.12 268 LEU A CA 1
ATOM 2116 C C . LEU A 1 268 ? 11.678 1.839 4.946 1.00 94.12 268 LEU A C 1
ATOM 2118 O O . LEU A 1 268 ? 12.812 1.365 4.986 1.00 94.12 268 LEU A O 1
ATOM 2122 N N . ASP A 1 269 ? 11.328 2.767 4.064 1.00 92.50 269 ASP A N 1
ATOM 2123 C CA . ASP A 1 269 ? 12.165 3.581 3.172 1.00 92.50 269 ASP A CA 1
ATOM 2124 C C . ASP A 1 269 ? 13.292 2.838 2.449 1.00 92.50 269 ASP A C 1
ATOM 2126 O O . ASP A 1 269 ? 14.350 3.389 2.135 1.00 92.50 269 ASP A O 1
ATOM 2130 N N . SER A 1 270 ? 13.108 1.542 2.206 1.00 92.81 270 SER A N 1
ATOM 2131 C CA . SER A 1 270 ? 14.156 0.698 1.664 1.00 92.81 270 SER A CA 1
ATOM 2132 C C . SER A 1 270 ? 13.600 -0.568 1.029 1.00 92.81 270 SER A C 1
ATOM 2134 O O . SER A 1 270 ? 12.530 -1.073 1.351 1.00 92.81 270 SER A O 1
ATOM 2136 N N . GLU A 1 271 ? 14.398 -1.101 0.118 1.00 92.31 271 GLU A N 1
ATOM 2137 C CA . GLU A 1 271 ? 14.206 -2.384 -0.549 1.00 92.31 271 GLU A CA 1
ATOM 2138 C C . GLU A 1 271 ? 15.469 -3.229 -0.473 1.00 92.31 271 GLU A C 1
ATOM 2140 O O . GLU A 1 271 ? 15.606 -4.185 -1.228 1.00 92.31 271 GLU A O 1
ATOM 2145 N N . SER A 1 272 ? 16.412 -2.867 0.399 1.00 95.75 272 SER A N 1
ATOM 2146 C CA . SER A 1 272 ? 17.624 -3.656 0.562 1.00 95.75 272 SER A CA 1
ATOM 2147 C C . SER A 1 272 ? 17.288 -5.095 0.956 1.00 95.75 272 SER A C 1
ATOM 2149 O O . SER A 1 272 ? 16.225 -5.376 1.518 1.00 95.75 272 SER A O 1
ATOM 2151 N N . GLN A 1 273 ? 18.216 -6.015 0.719 1.00 95.81 273 GLN A N 1
ATOM 2152 C CA . GLN A 1 273 ? 18.098 -7.402 1.165 1.00 95.81 273 GLN A CA 1
ATOM 2153 C C . GLN A 1 273 ? 17.781 -7.478 2.672 1.00 95.81 273 GLN A C 1
ATOM 2155 O O . GLN A 1 273 ? 16.941 -8.269 3.100 1.00 95.81 273 GLN A O 1
ATOM 2160 N N . GLU A 1 274 ? 18.409 -6.622 3.483 1.00 94.75 274 GLU A N 1
ATOM 2161 C CA . GLU A 1 274 ? 18.121 -6.503 4.916 1.00 94.75 274 GLU A CA 1
ATOM 2162 C C . GLU A 1 274 ? 16.662 -6.115 5.170 1.00 94.75 274 GLU A C 1
ATOM 2164 O O . GLU A 1 274 ? 15.977 -6.751 5.975 1.00 94.75 274 GLU A O 1
ATOM 2169 N N . ARG A 1 275 ? 16.156 -5.116 4.441 1.00 95.06 275 ARG A N 1
ATOM 2170 C CA . ARG A 1 275 ? 14.771 -4.678 4.579 1.00 95.06 275 ARG A CA 1
ATOM 2171 C C . ARG A 1 275 ? 13.780 -5.757 4.156 1.00 95.06 275 ARG A C 1
ATOM 2173 O O . ARG A 1 275 ? 12.756 -5.939 4.809 1.00 95.06 275 ARG A O 1
ATOM 2180 N N . ARG A 1 276 ? 14.093 -6.518 3.108 1.00 95.19 276 ARG A N 1
ATOM 2181 C CA . ARG A 1 276 ? 13.275 -7.657 2.667 1.00 95.19 276 ARG A CA 1
ATOM 2182 C C . ARG A 1 276 ? 13.174 -8.737 3.744 1.00 95.19 276 ARG A C 1
ATOM 2184 O O . ARG A 1 276 ? 12.073 -9.205 4.018 1.00 95.19 276 ARG A O 1
ATOM 2191 N N . ARG A 1 277 ? 14.266 -9.032 4.461 1.00 95.50 277 ARG A N 1
ATOM 2192 C CA . ARG A 1 277 ? 14.224 -9.936 5.629 1.00 95.50 277 ARG A CA 1
ATOM 2193 C C . ARG A 1 277 ? 13.310 -9.421 6.743 1.00 95.50 277 ARG A C 1
ATOM 2195 O O . ARG A 1 277 ? 12.667 -10.232 7.406 1.00 95.50 277 ARG A O 1
ATOM 2202 N N . PHE A 1 278 ? 13.253 -8.105 6.957 1.00 97.06 278 PHE A N 1
ATOM 2203 C CA . PHE A 1 278 ? 12.317 -7.512 7.913 1.00 97.06 278 PHE A CA 1
ATOM 2204 C C . PHE A 1 278 ? 10.862 -7.739 7.489 1.00 97.06 278 PHE A C 1
ATOM 2206 O O . PHE A 1 278 ? 10.081 -8.218 8.307 1.00 97.06 278 PHE A O 1
ATOM 2213 N N . TYR A 1 279 ? 10.503 -7.449 6.231 1.00 97.12 279 TYR A N 1
ATOM 2214 C CA . TYR A 1 279 ? 9.149 -7.703 5.718 1.00 97.12 279 TYR A CA 1
ATOM 2215 C C . TYR A 1 279 ? 8.755 -9.175 5.894 1.00 97.12 279 TYR A C 1
ATOM 2217 O O . TYR A 1 279 ? 7.698 -9.464 6.454 1.00 97.12 279 TYR A O 1
ATOM 2225 N N . ASP A 1 280 ? 9.643 -10.101 5.513 1.00 97.31 280 ASP A N 1
ATOM 2226 C CA . ASP A 1 280 ? 9.430 -11.545 5.670 1.00 97.31 280 ASP A CA 1
ATOM 2227 C C . ASP A 1 280 ? 9.161 -11.932 7.135 1.00 97.31 280 ASP A C 1
ATOM 2229 O O . ASP A 1 280 ? 8.265 -12.727 7.437 1.00 97.31 280 ASP A O 1
ATOM 2233 N N . ALA A 1 281 ? 9.938 -11.370 8.066 1.00 97.75 281 ALA A N 1
ATOM 2234 C CA . ALA A 1 281 ? 9.776 -11.621 9.491 1.00 97.75 281 ALA A CA 1
ATOM 2235 C C . ALA A 1 281 ? 8.475 -11.022 10.033 1.00 97.75 281 ALA A C 1
ATOM 2237 O O . ALA A 1 281 ? 7.743 -11.718 10.735 1.00 97.75 281 ALA A O 1
ATOM 2238 N N . ALA A 1 282 ? 8.162 -9.774 9.682 1.00 98.12 282 ALA A N 1
ATOM 2239 C CA . ALA A 1 282 ? 6.956 -9.083 10.121 1.00 98.12 282 ALA A CA 1
ATOM 2240 C C . ALA A 1 282 ? 5.692 -9.820 9.658 1.00 98.12 282 ALA A C 1
ATOM 2242 O O . ALA A 1 282 ? 4.816 -10.091 10.480 1.00 98.12 282 ALA A O 1
ATOM 2243 N N . LEU A 1 283 ? 5.627 -10.234 8.388 1.00 98.62 283 LEU A N 1
ATOM 2244 C CA . LEU A 1 283 ? 4.507 -11.001 7.830 1.00 98.62 283 LEU A CA 1
ATOM 2245 C C . LEU A 1 283 ? 4.298 -12.329 8.562 1.00 98.62 283 LEU A C 1
ATOM 2247 O O . LEU A 1 283 ? 3.192 -12.628 9.020 1.00 98.62 283 LEU A O 1
ATOM 2251 N N . ARG A 1 284 ? 5.375 -13.098 8.760 1.00 98.62 284 ARG A N 1
ATOM 2252 C CA . ARG A 1 284 ? 5.316 -14.376 9.480 1.00 98.62 284 ARG A CA 1
ATOM 2253 C C . ARG A 1 284 ? 4.923 -14.207 10.946 1.00 98.62 284 ARG A C 1
ATOM 2255 O O . ARG A 1 284 ? 4.060 -14.931 11.439 1.00 98.62 284 ARG A O 1
ATOM 2262 N N . LEU A 1 285 ? 5.575 -13.293 11.662 1.00 98.56 285 LEU A N 1
ATOM 2263 C CA . LEU A 1 285 ? 5.414 -13.144 13.111 1.00 98.56 285 LEU A CA 1
ATOM 2264 C C . LEU A 1 285 ? 4.060 -12.545 13.493 1.00 98.56 285 LEU A C 1
ATOM 2266 O O . LEU A 1 285 ? 3.525 -12.891 14.551 1.00 98.56 285 LEU A O 1
ATOM 2270 N N . THR A 1 286 ? 3.488 -11.697 12.635 1.00 98.62 286 THR A N 1
ATOM 2271 C CA . THR A 1 286 ? 2.102 -11.232 12.771 1.00 98.62 286 THR A CA 1
ATOM 2272 C C . THR A 1 286 ? 1.107 -12.346 12.458 1.00 98.62 286 THR A C 1
ATOM 2274 O O . THR A 1 286 ? 0.169 -12.540 13.232 1.00 98.62 286 THR A O 1
ATOM 2277 N N . ALA A 1 287 ? 1.347 -13.165 11.428 1.00 98.81 287 ALA A N 1
ATOM 2278 C CA . ALA A 1 287 ? 0.493 -14.311 11.112 1.00 98.81 287 ALA A CA 1
ATOM 2279 C C . ALA A 1 287 ? 0.462 -15.368 12.232 1.00 98.81 287 ALA A C 1
ATOM 2281 O O . ALA A 1 287 ? -0.608 -15.860 12.592 1.00 98.81 287 ALA A O 1
ATOM 2282 N N . GLU A 1 288 ? 1.605 -15.653 12.868 1.00 98.69 288 GLU A N 1
ATOM 2283 C CA . GLU A 1 288 ? 1.701 -16.506 14.069 1.00 98.69 288 GLU A CA 1
ATOM 2284 C C . GLU A 1 288 ? 0.815 -16.018 15.227 1.00 98.69 288 GLU A C 1
ATOM 2286 O O . GLU A 1 288 ? 0.350 -16.817 16.042 1.00 98.69 288 GLU A O 1
ATOM 2291 N N . ARG A 1 289 ? 0.563 -14.708 15.284 1.00 98.62 289 ARG A N 1
ATOM 2292 C CA . ARG A 1 289 ? -0.208 -14.019 16.327 1.00 98.62 289 ARG A CA 1
ATOM 2293 C C . ARG A 1 289 ? -1.617 -13.634 15.897 1.00 98.62 289 ARG A C 1
ATOM 2295 O O . ARG A 1 289 ? -2.354 -13.071 16.702 1.00 98.62 289 ARG A O 1
ATOM 2302 N N . LYS A 1 290 ? -2.005 -13.959 14.660 1.00 98.69 290 LYS A N 1
ATOM 2303 C CA . LYS A 1 290 ? -3.280 -13.553 14.053 1.00 98.69 290 LYS A CA 1
ATOM 2304 C C . LYS A 1 290 ? -3.479 -12.031 14.049 1.00 98.69 290 LYS A C 1
ATOM 2306 O O . LYS A 1 290 ? -4.582 -11.547 14.301 1.00 98.69 290 LYS A O 1
ATOM 2311 N N . LEU A 1 291 ? -2.401 -11.293 13.794 1.00 98.69 291 LEU A N 1
ATOM 2312 C CA . LEU A 1 291 ? -2.425 -9.854 13.555 1.00 98.69 291 LEU A CA 1
ATOM 2313 C C . LEU A 1 291 ? -2.407 -9.586 12.052 1.00 98.69 291 LEU A C 1
ATOM 2315 O O . LEU A 1 291 ? -1.620 -10.179 11.309 1.00 98.69 291 LEU A O 1
ATOM 2319 N N . MET A 1 292 ? -3.275 -8.679 11.621 1.00 98.81 292 MET A N 1
ATOM 2320 C CA . MET A 1 292 ? -3.215 -8.097 10.285 1.00 98.81 292 MET A CA 1
ATOM 2321 C C . MET A 1 292 ? -2.134 -7.015 10.233 1.00 98.81 292 MET A C 1
ATOM 2323 O O . MET A 1 292 ? -1.750 -6.459 11.263 1.00 98.81 292 MET A O 1
ATOM 2327 N N . ILE A 1 293 ? -1.617 -6.733 9.047 1.00 98.50 293 ILE A N 1
ATOM 2328 C CA . ILE A 1 293 ? -0.536 -5.779 8.849 1.00 98.50 293 ILE A CA 1
ATOM 2329 C C . ILE A 1 293 ? -0.753 -4.970 7.575 1.00 98.50 293 ILE A C 1
ATOM 2331 O O . ILE A 1 293 ? -1.263 -5.478 6.576 1.00 98.50 293 ILE A O 1
ATOM 2335 N N . GLN A 1 294 ? -0.346 -3.710 7.621 1.00 97.94 294 GLN A N 1
ATOM 2336 C CA . GLN A 1 294 ? -0.069 -2.904 6.444 1.00 97.94 294 GLN A CA 1
ATOM 2337 C C . GLN A 1 294 ? 1.292 -2.221 6.581 1.00 97.94 294 GLN A C 1
ATOM 2339 O O . GLN A 1 294 ? 1.786 -2.023 7.695 1.00 97.94 294 GLN A O 1
ATOM 2344 N N . PHE A 1 295 ? 1.897 -1.876 5.449 1.00 97.50 295 PHE A N 1
ATOM 2345 C CA . PHE A 1 295 ? 3.209 -1.234 5.409 1.00 97.50 295 PHE A CA 1
ATOM 2346 C C . PHE A 1 295 ? 3.139 0.144 4.746 1.00 97.50 295 PHE A C 1
ATOM 2348 O O . PHE A 1 295 ? 2.594 0.266 3.646 1.00 97.50 295 PHE A O 1
ATOM 2355 N N . HIS A 1 296 ? 3.727 1.138 5.404 1.00 96.19 296 HIS A N 1
ATOM 2356 C CA . HIS A 1 296 ? 3.891 2.527 4.970 1.00 96.19 296 HIS A CA 1
ATOM 2357 C C . HIS A 1 296 ? 5.378 2.885 4.828 1.00 96.19 296 HIS A C 1
ATOM 2359 O O . HIS A 1 296 ? 6.243 2.126 5.285 1.00 96.19 296 HIS A O 1
ATOM 2365 N N . GLY A 1 297 ? 5.698 3.950 4.086 1.00 94.06 297 GLY A N 1
ATOM 2366 C CA . GLY A 1 297 ? 7.073 4.211 3.639 1.00 94.06 297 GLY A CA 1
ATOM 2367 C C . GLY A 1 297 ? 7.661 2.971 2.954 1.00 94.06 297 GLY A C 1
ATOM 2368 O O . GLY A 1 297 ? 8.783 2.543 3.222 1.00 94.06 297 GLY A O 1
ATOM 2369 N N . ALA A 1 298 ? 6.833 2.275 2.176 1.00 94.12 298 ALA A N 1
ATOM 2370 C CA . ALA A 1 298 ? 7.061 0.895 1.774 1.00 94.12 298 ALA A CA 1
ATOM 2371 C C . ALA A 1 298 ? 7.322 0.763 0.274 1.00 94.12 298 ALA A C 1
ATOM 2373 O O . ALA A 1 298 ? 7.078 1.661 -0.524 1.00 94.12 298 ALA A O 1
ATOM 2374 N N . ASN A 1 299 ? 7.797 -0.403 -0.147 1.00 93.69 299 ASN A N 1
ATOM 2375 C CA . ASN A 1 299 ? 8.085 -0.653 -1.554 1.00 93.69 299 ASN A CA 1
ATOM 2376 C C . ASN A 1 299 ? 6.883 -1.145 -2.359 1.00 93.69 299 ASN A C 1
ATOM 2378 O O . ASN A 1 299 ? 5.951 -1.714 -1.807 1.00 93.69 299 ASN A O 1
ATOM 2382 N N . ILE A 1 300 ? 6.949 -1.050 -3.688 1.00 94.00 300 ILE A N 1
ATOM 2383 C CA . ILE A 1 300 ? 5.935 -1.638 -4.578 1.00 94.00 300 ILE A CA 1
ATOM 2384 C C . ILE A 1 300 ? 5.719 -3.126 -4.225 1.00 94.00 300 ILE A C 1
ATOM 2386 O O . ILE A 1 300 ? 6.710 -3.852 -4.072 1.00 94.00 300 ILE A O 1
ATOM 2390 N N . PRO A 1 301 ? 4.466 -3.595 -4.068 1.00 94.69 301 PRO A N 1
ATOM 2391 C CA . PRO A 1 301 ? 4.184 -4.999 -3.817 1.00 94.69 301 PRO A CA 1
ATOM 2392 C C . PRO A 1 301 ? 4.534 -5.853 -5.037 1.00 94.69 301 PRO A C 1
ATOM 2394 O O . PRO A 1 301 ? 4.480 -5.428 -6.187 1.00 94.69 301 PRO A O 1
ATOM 2397 N N . THR A 1 302 ? 4.880 -7.094 -4.754 1.00 97.06 302 THR A N 1
ATOM 2398 C CA . THR A 1 302 ? 5.330 -8.124 -5.692 1.00 97.06 302 THR A CA 1
ATOM 2399 C C . THR A 1 302 ? 4.473 -9.393 -5.572 1.00 97.06 302 THR A C 1
ATOM 2401 O O . THR A 1 302 ? 4.863 -10.460 -6.039 1.00 97.06 302 THR A O 1
ATOM 2404 N N . GLY A 1 303 ? 3.297 -9.295 -4.945 1.00 97.12 303 GLY A N 1
ATOM 2405 C CA . GLY A 1 303 ? 2.365 -10.405 -4.717 1.00 97.12 303 GLY A CA 1
ATOM 2406 C C . GLY A 1 303 ? 2.321 -10.920 -3.275 1.00 97.12 303 GLY A C 1
ATOM 2407 O O . GLY A 1 303 ? 1.673 -11.931 -3.028 1.00 97.12 303 GLY A O 1
ATOM 2408 N N . GLU A 1 304 ? 2.968 -10.239 -2.324 1.00 97.62 304 GLU A N 1
ATOM 2409 C CA . GLU A 1 304 ? 3.032 -10.633 -0.912 1.00 97.62 304 GLU A CA 1
ATOM 2410 C C . GLU A 1 304 ? 1.645 -10.958 -0.336 1.00 97.62 304 GLU A C 1
ATOM 2412 O O . GLU A 1 304 ? 1.488 -12.025 0.248 1.00 97.62 304 GLU A O 1
ATOM 2417 N N . SER A 1 305 ? 0.621 -10.128 -0.575 1.00 96.75 305 SER A N 1
ATOM 2418 C CA . SER A 1 305 ? -0.740 -10.329 -0.042 1.00 96.75 305 SER A CA 1
ATOM 2419 C C . SER A 1 305 ? -1.441 -11.601 -0.542 1.00 96.75 305 SER A C 1
ATOM 2421 O O . SER A 1 305 ? -2.341 -12.115 0.122 1.00 96.75 305 SER A O 1
ATOM 2423 N N . ALA A 1 306 ? -1.019 -12.158 -1.684 1.00 97.12 306 ALA A N 1
ATOM 2424 C CA . ALA A 1 306 ? -1.539 -13.430 -2.182 1.00 97.12 306 ALA A CA 1
ATOM 2425 C C . ALA A 1 306 ? -0.920 -14.641 -1.461 1.00 97.12 306 ALA A C 1
ATOM 2427 O O . ALA A 1 306 ? -1.579 -15.674 -1.352 1.00 97.12 306 ALA A O 1
ATOM 2428 N N . THR A 1 307 ? 0.306 -14.521 -0.935 1.00 98.38 307 THR A N 1
ATOM 2429 C CA . THR A 1 307 ? 0.951 -15.551 -0.094 1.00 98.38 307 THR A CA 1
ATOM 2430 C C . THR A 1 307 ? 0.704 -15.323 1.401 1.00 98.38 307 THR A C 1
ATOM 2432 O O . THR A 1 307 ? 0.582 -16.278 2.167 1.00 98.38 307 THR A O 1
ATOM 2435 N N . TRP A 1 308 ? 0.591 -14.068 1.823 1.00 98.56 308 TRP A N 1
ATOM 2436 C CA . TRP A 1 308 ? 0.373 -13.625 3.195 1.00 98.56 308 TRP A CA 1
ATOM 2437 C C . TRP A 1 308 ? -0.918 -12.802 3.271 1.00 98.56 308 TRP A C 1
ATOM 2439 O O . TRP A 1 308 ? -0.859 -11.575 3.291 1.00 98.56 308 TRP A O 1
ATOM 2449 N N . PRO A 1 309 ? -2.101 -13.446 3.345 1.00 98.19 309 PRO A N 1
ATOM 2450 C CA . PRO A 1 309 ? -3.386 -12.745 3.386 1.00 98.19 309 PRO A CA 1
ATOM 2451 C C . PRO A 1 309 ? -3.581 -11.771 4.552 1.00 98.19 309 PRO A C 1
ATOM 2453 O O . PRO A 1 309 ? -4.571 -11.049 4.575 1.00 98.19 309 PRO A O 1
ATOM 2456 N N . ASN A 1 310 ? -2.691 -11.777 5.547 1.00 98.50 310 ASN A N 1
ATOM 2457 C CA . ASN A 1 310 ? -2.695 -10.789 6.616 1.00 98.50 310 ASN A CA 1
ATOM 2458 C C . ASN A 1 310 ? -2.025 -9.467 6.236 1.00 98.50 310 ASN A C 1
ATOM 2460 O O . ASN A 1 310 ? -2.206 -8.508 6.980 1.00 98.50 310 ASN A O 1
ATOM 2464 N N . GLU A 1 311 ? -1.291 -9.392 5.120 1.00 98.38 311 GLU A N 1
ATOM 2465 C CA . GLU A 1 311 ? -0.921 -8.118 4.505 1.00 98.38 311 GLU A CA 1
ATOM 2466 C C . GLU A 1 311 ? -2.135 -7.530 3.789 1.00 98.38 311 GLU A C 1
ATOM 2468 O O . GLU A 1 311 ? -2.429 -7.856 2.637 1.00 98.38 311 GLU A O 1
ATOM 2473 N N . MET A 1 312 ? -2.865 -6.670 4.493 1.00 97.94 312 MET A N 1
ATOM 2474 C CA . MET A 1 312 ? -4.146 -6.161 4.005 1.00 97.94 312 MET A CA 1
ATOM 2475 C C . MET A 1 312 ? -3.953 -5.149 2.877 1.00 97.94 312 MET A C 1
ATOM 2477 O O . MET A 1 312 ? -4.745 -5.068 1.932 1.00 97.94 312 MET A O 1
ATOM 2481 N N . THR A 1 313 ? -2.903 -4.345 2.982 1.00 96.75 313 THR A N 1
ATOM 2482 C CA . THR A 1 313 ? -2.558 -3.335 1.993 1.00 96.75 313 THR A CA 1
ATOM 2483 C C . THR A 1 313 ? -1.140 -2.831 2.228 1.00 96.75 313 THR A C 1
ATOM 2485 O O . THR A 1 313 ? -0.471 -3.199 3.196 1.00 96.75 313 THR A O 1
ATOM 2488 N N . ARG A 1 314 ? -0.684 -1.974 1.325 1.00 95.12 314 ARG A N 1
ATOM 2489 C CA . ARG A 1 314 ? 0.606 -1.301 1.386 1.00 95.12 314 ARG A CA 1
ATOM 2490 C C . ARG A 1 314 ? 0.460 0.078 0.773 1.00 95.12 314 ARG A C 1
ATOM 2492 O O . ARG A 1 314 ? -0.230 0.194 -0.234 1.00 95.12 314 ARG A O 1
ATOM 2499 N N . GLU A 1 315 ? 1.118 1.085 1.322 1.00 95.12 315 GLU A N 1
ATOM 2500 C CA . GLU A 1 315 ? 1.168 2.434 0.756 1.00 95.12 315 GLU A CA 1
ATOM 2501 C C . GLU A 1 315 ? 1.918 2.407 -0.584 1.00 95.12 315 GLU A C 1
ATOM 2503 O O . GLU A 1 315 ? 1.352 2.007 -1.609 1.00 95.12 315 GLU A O 1
ATOM 2508 N N . ALA A 1 316 ? 3.215 2.737 -0.600 1.00 94.38 316 ALA A N 1
ATOM 2509 C CA . ALA A 1 316 ? 4.023 2.814 -1.819 1.00 94.38 316 ALA A CA 1
ATOM 2510 C C . ALA A 1 316 ? 3.297 3.599 -2.935 1.00 94.38 316 ALA A C 1
ATOM 2512 O O . ALA A 1 316 ? 3.297 3.194 -4.105 1.00 94.38 316 ALA A O 1
ATOM 2513 N N . ILE A 1 317 ? 2.571 4.644 -2.533 1.00 94.31 317 ILE A N 1
ATOM 2514 C CA . ILE A 1 317 ? 1.679 5.482 -3.329 1.00 94.31 317 ILE A CA 1
ATOM 2515 C C . ILE A 1 317 ? 1.853 6.892 -2.789 1.00 94.31 317 ILE A C 1
ATOM 2517 O O . ILE A 1 317 ? 1.813 7.093 -1.585 1.00 94.31 317 ILE A O 1
ATOM 2521 N N . HIS A 1 318 ? 1.962 7.878 -3.675 1.00 94.12 318 HIS A N 1
ATOM 2522 C CA . HIS A 1 318 ? 1.836 9.278 -3.282 1.00 94.12 318 HIS A CA 1
ATOM 2523 C C . HIS A 1 318 ? 0.360 9.576 -2.944 1.00 94.12 318 HIS A C 1
ATOM 2525 O O . HIS A 1 318 ? -0.405 10.083 -3.768 1.00 94.12 318 HIS A O 1
ATOM 2531 N N . GLY A 1 319 ? -0.063 9.110 -1.766 1.00 93.75 319 GLY A N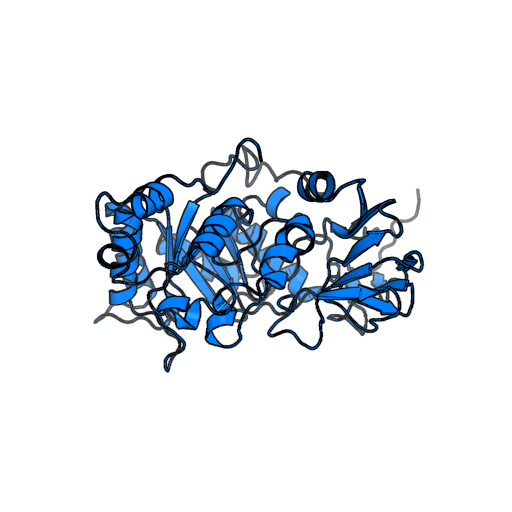 1
ATOM 2532 C CA . GLY A 1 319 ? -1.452 9.054 -1.322 1.00 93.75 319 GLY A CA 1
ATOM 2533 C C . GLY A 1 319 ? -1.967 10.401 -0.847 1.00 93.75 319 GLY A C 1
ATOM 2534 O O . GLY A 1 319 ? -1.214 11.372 -0.778 1.00 93.75 319 GLY A O 1
ATOM 2535 N N . LEU A 1 320 ? -3.256 10.455 -0.496 1.00 94.06 320 LEU A N 1
ATOM 2536 C CA . LEU A 1 320 ? -3.933 11.698 -0.125 1.00 94.06 320 LEU A CA 1
ATOM 2537 C C . LEU A 1 320 ? -3.209 12.474 0.983 1.00 94.06 320 LEU A C 1
ATOM 2539 O O . LEU A 1 320 ? -3.266 13.700 0.989 1.00 94.06 320 LEU A O 1
ATOM 2543 N N . GLU A 1 321 ? -2.513 11.795 1.890 1.00 91.38 321 GLU A N 1
ATOM 2544 C CA . GLU A 1 321 ? -1.723 12.447 2.935 1.00 91.38 321 GLU A CA 1
ATOM 2545 C C . GLU A 1 321 ? -0.756 13.511 2.428 1.00 91.38 321 GLU A C 1
ATOM 2547 O O . GLU A 1 321 ? -0.572 14.537 3.084 1.00 91.38 321 GLU A O 1
ATOM 2552 N N . ASN A 1 322 ? -0.239 13.336 1.212 1.00 91.44 322 ASN A N 1
ATOM 2553 C CA . ASN A 1 322 ? 0.664 14.290 0.608 1.00 91.44 322 ASN A CA 1
ATOM 2554 C C . ASN A 1 322 ? 0.005 15.660 0.414 1.00 91.44 322 ASN A C 1
ATOM 2556 O O . ASN A 1 322 ? 0.719 16.649 0.518 1.00 91.44 322 ASN A O 1
ATOM 2560 N N . ASN A 1 323 ? -1.329 15.759 0.298 1.00 91.25 323 ASN A N 1
ATOM 2561 C CA . ASN A 1 323 ? -2.062 17.036 0.266 1.00 91.25 323 ASN A CA 1
ATOM 2562 C C . ASN A 1 323 ? -1.892 17.904 1.529 1.00 91.25 323 ASN A C 1
ATOM 2564 O O . ASN A 1 323 ? -2.253 19.081 1.501 1.00 91.25 323 ASN A O 1
ATOM 2568 N N . LEU A 1 324 ? -1.325 17.380 2.624 1.00 88.06 324 LEU A N 1
ATOM 2569 C CA . LEU A 1 324 ? -0.908 18.206 3.764 1.00 88.06 324 LEU A CA 1
ATOM 2570 C C . LEU A 1 324 ? 0.297 19.101 3.448 1.00 88.06 324 LEU A C 1
ATOM 2572 O O . LEU A 1 324 ? 0.469 20.141 4.089 1.00 88.06 324 LEU A O 1
ATOM 2576 N N . TRP A 1 325 ? 1.127 18.706 2.480 1.00 86.88 325 TRP A N 1
ATOM 2577 C CA . TRP A 1 325 ? 2.396 19.363 2.158 1.00 86.88 325 TRP A CA 1
ATOM 2578 C C . TRP A 1 325 ? 2.523 19.751 0.675 1.00 86.88 325 TRP A C 1
ATOM 2580 O O . TRP A 1 325 ? 3.168 20.751 0.358 1.00 86.88 325 TRP A O 1
ATOM 2590 N N . PHE A 1 326 ? 1.899 18.992 -0.228 1.00 86.25 326 PHE A N 1
ATOM 2591 C CA . PHE A 1 326 ? 2.024 19.070 -1.683 1.00 86.25 326 PHE A CA 1
ATOM 2592 C C . PHE A 1 326 ? 0.677 18.786 -2.361 1.00 86.25 326 PHE A C 1
ATOM 2594 O O . PHE A 1 326 ? 0.003 17.831 -2.009 1.00 86.25 326 PHE A O 1
ATOM 2601 N N . GLY A 1 327 ? 0.297 19.546 -3.386 1.00 85.50 327 GLY A N 1
ATOM 2602 C CA . GLY A 1 327 ? -0.923 19.252 -4.147 1.00 85.50 327 GLY A CA 1
ATOM 2603 C C . GLY A 1 327 ? -0.796 18.027 -5.059 1.00 85.50 327 GLY A C 1
ATOM 2604 O O . GLY A 1 327 ? 0.200 17.878 -5.774 1.00 85.50 327 GLY A O 1
ATOM 2605 N N . ILE A 1 328 ? -1.837 17.191 -5.117 1.00 91.19 328 ILE A N 1
ATOM 2606 C CA . ILE A 1 328 ? -1.899 16.014 -5.997 1.00 91.19 328 ILE A CA 1
ATOM 2607 C C . ILE A 1 328 ? -2.784 16.297 -7.209 1.00 91.19 328 ILE A C 1
ATOM 2609 O O . ILE A 1 328 ? -4.003 16.394 -7.113 1.00 91.19 328 ILE A O 1
ATOM 2613 N N . SER A 1 329 ? -2.190 16.345 -8.400 1.00 92.06 329 SER A N 1
ATOM 2614 C CA . SER A 1 329 ? -2.962 16.550 -9.633 1.00 92.06 329 SER A CA 1
ATOM 2615 C C . SER A 1 329 ? -3.900 15.377 -9.966 1.00 92.06 329 SER A C 1
ATOM 2617 O O . SER A 1 329 ? -3.581 14.210 -9.728 1.00 92.06 329 SER A O 1
ATOM 2619 N N . GLY A 1 330 ? -5.007 15.659 -10.661 1.00 91.94 330 GLY A N 1
ATOM 2620 C CA . GLY A 1 330 ? -5.901 14.623 -11.197 1.00 91.94 330 GLY A CA 1
ATOM 2621 C C . GLY A 1 330 ? -5.218 13.620 -12.145 1.00 91.94 330 GLY A C 1
ATOM 2622 O O . GLY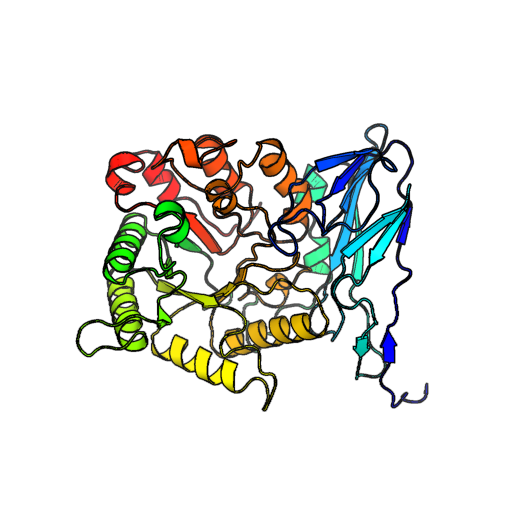 A 1 330 ? -5.662 12.477 -12.247 1.00 91.94 330 GLY A O 1
ATOM 2623 N N . GLN A 1 331 ? -4.106 13.995 -12.794 1.00 93.94 331 GLN A N 1
ATOM 2624 C CA . GLN A 1 331 ? -3.291 13.059 -13.581 1.00 93.94 331 GLN A CA 1
ATOM 2625 C C . GLN A 1 331 ? -2.706 11.952 -12.697 1.00 93.94 331 GLN A C 1
ATOM 2627 O O . GLN A 1 331 ? -2.702 10.794 -13.098 1.00 93.94 331 GLN A O 1
ATOM 2632 N N . HIS A 1 332 ? -2.235 12.292 -11.494 1.00 95.44 332 HIS A N 1
ATOM 2633 C CA . HIS A 1 332 ? -1.696 11.302 -10.568 1.00 95.44 332 HIS A CA 1
ATOM 2634 C C . HIS A 1 332 ? -2.777 10.294 -10.170 1.00 95.44 332 HIS A C 1
ATOM 2636 O O . HIS A 1 332 ? -2.585 9.093 -10.345 1.00 95.44 332 HIS A O 1
ATOM 2642 N N . TYR A 1 333 ? -3.944 10.787 -9.737 1.00 95.50 333 TYR A N 1
ATOM 2643 C CA . TYR A 1 333 ? -5.084 9.932 -9.401 1.00 95.50 333 TYR A CA 1
ATOM 2644 C C . TYR A 1 333 ? -5.468 9.007 -10.571 1.00 95.50 333 TYR A C 1
ATOM 2646 O O . TYR A 1 333 ? -5.590 7.797 -10.420 1.00 95.50 333 TYR A O 1
ATOM 2654 N N . THR A 1 334 ? -5.593 9.549 -11.781 1.00 94.81 334 THR A N 1
ATOM 2655 C CA . THR A 1 334 ? -5.999 8.750 -12.951 1.00 94.81 334 THR A CA 1
ATOM 2656 C C . THR A 1 334 ? -4.921 7.788 -13.460 1.00 94.81 334 THR A C 1
ATOM 2658 O O . THR A 1 334 ? -5.259 6.821 -14.139 1.00 94.81 334 THR A O 1
ATOM 2661 N N . ALA A 1 335 ? -3.647 7.991 -13.112 1.00 97.00 335 ALA A N 1
ATOM 2662 C CA . ALA A 1 335 ? -2.554 7.089 -13.475 1.00 97.00 335 ALA A CA 1
ATOM 2663 C C . ALA A 1 335 ? -2.421 5.878 -12.535 1.00 97.00 335 ALA A C 1
ATOM 2665 O O . ALA A 1 335 ? -1.965 4.819 -12.974 1.00 97.00 335 ALA A O 1
ATOM 2666 N N . LEU A 1 336 ? -2.807 6.001 -11.259 1.00 97.19 336 LEU A N 1
ATOM 2667 C CA . LEU A 1 336 ? -2.609 4.955 -10.245 1.00 97.19 336 LEU A CA 1
ATOM 2668 C C . LEU A 1 336 ? -3.220 3.586 -10.616 1.00 97.19 336 LEU A C 1
ATOM 2670 O O . LEU A 1 336 ? -2.489 2.595 -10.488 1.00 97.19 336 LEU A O 1
ATOM 2674 N N . PRO A 1 337 ? -4.471 3.488 -11.131 1.00 97.31 337 PRO A N 1
ATOM 2675 C CA . PRO A 1 337 ? -5.076 2.211 -11.532 1.00 97.31 337 PRO A CA 1
ATOM 2676 C C . PRO A 1 337 ? -4.267 1.451 -12.579 1.00 97.31 337 PRO A C 1
ATOM 2678 O O . PRO A 1 337 ? -4.237 0.228 -12.567 1.00 97.31 337 PRO A O 1
ATOM 2681 N N . PHE A 1 338 ? -3.579 2.178 -13.461 1.00 97.81 338 PHE A N 1
ATOM 2682 C CA . PHE A 1 338 ? -2.851 1.621 -14.602 1.00 97.81 338 PHE A CA 1
ATOM 2683 C C . PHE A 1 338 ? -1.349 1.490 -14.357 1.00 97.81 338 PHE A C 1
ATOM 2685 O O . PHE A 1 338 ? -0.618 1.081 -15.251 1.00 97.81 338 PHE A O 1
ATOM 2692 N N . THR A 1 339 ? -0.880 1.858 -13.163 1.00 97.50 339 THR A N 1
ATOM 2693 C CA . THR A 1 339 ? 0.536 1.831 -12.798 1.00 97.50 339 THR A CA 1
ATOM 2694 C C . THR A 1 339 ? 0.724 1.096 -11.469 1.00 97.50 339 THR A C 1
ATOM 2696 O O . THR A 1 339 ? 0.787 -0.130 -11.440 1.00 97.50 339 THR A O 1
ATOM 2699 N N . ARG A 1 340 ? 0.790 1.806 -10.342 1.00 96.25 340 ARG A N 1
ATOM 2700 C CA . ARG A 1 340 ? 1.052 1.235 -9.016 1.00 96.25 340 ARG A CA 1
ATOM 2701 C C . ARG A 1 340 ? 0.036 0.170 -8.594 1.00 96.25 340 ARG A C 1
ATOM 2703 O O . ARG A 1 340 ? 0.441 -0.823 -7.990 1.00 96.25 340 ARG A O 1
ATOM 2710 N N . LEU A 1 341 ? -1.248 0.350 -8.894 1.00 97.12 341 LEU A N 1
ATOM 2711 C CA . LEU A 1 341 ? -2.294 -0.582 -8.454 1.00 97.12 341 LEU A CA 1
ATOM 2712 C C . LEU A 1 341 ? -2.347 -1.871 -9.285 1.00 97.12 341 LEU A C 1
ATOM 2714 O O . LEU A 1 341 ? -2.842 -2.881 -8.798 1.00 97.12 341 LEU A O 1
ATOM 2718 N N . VAL A 1 342 ? -1.737 -1.887 -10.476 1.00 97.44 342 VAL A N 1
ATOM 2719 C CA . VAL A 1 342 ? -1.531 -3.122 -11.257 1.00 97.44 342 VAL A CA 1
ATOM 2720 C C . VAL A 1 342 ? -0.593 -4.087 -10.519 1.00 97.44 342 VAL A C 1
ATOM 2722 O O . VAL A 1 342 ? -0.718 -5.302 -10.658 1.00 97.44 342 VAL A O 1
ATOM 2725 N N . ALA A 1 343 ? 0.341 -3.561 -9.714 1.00 95.88 343 ALA A N 1
ATOM 2726 C CA . ALA A 1 343 ? 1.273 -4.376 -8.935 1.00 95.88 343 ALA A CA 1
ATOM 2727 C C . ALA A 1 343 ? 0.611 -5.090 -7.741 1.00 95.88 343 ALA A C 1
ATOM 2729 O O . ALA A 1 343 ? 1.114 -6.110 -7.273 1.00 95.88 343 ALA A O 1
ATOM 2730 N N . GLY A 1 344 ? -0.503 -4.555 -7.238 1.00 95.50 344 GLY A N 1
ATOM 2731 C CA . GLY A 1 344 ? -1.202 -5.074 -6.067 1.00 95.50 344 GLY A CA 1
ATOM 2732 C C . GLY A 1 344 ? -1.931 -3.982 -5.280 1.00 95.50 344 GLY A C 1
ATOM 2733 O O . GLY A 1 344 ? -1.847 -2.802 -5.643 1.00 95.50 344 GLY A O 1
ATOM 2734 N N . PRO A 1 345 ? -2.619 -4.360 -4.185 1.00 94.50 345 PRO A N 1
ATOM 2735 C CA . PRO A 1 345 ? -3.417 -3.440 -3.383 1.00 94.50 345 PRO A CA 1
ATOM 2736 C C . PRO A 1 345 ? -2.599 -2.258 -2.845 1.00 94.50 345 PRO A C 1
ATOM 2738 O O . PRO A 1 345 ? -1.368 -2.322 -2.713 1.00 94.50 345 PRO A O 1
ATOM 2741 N N . GLY A 1 346 ? -3.296 -1.151 -2.604 1.00 95.44 346 GLY A N 1
ATOM 2742 C CA . GLY A 1 346 ? -2.687 0.142 -2.334 1.00 95.44 346 GLY A CA 1
ATOM 2743 C C . GLY A 1 346 ? -3.453 0.979 -1.319 1.00 95.44 346 GLY A C 1
ATOM 2744 O O . GLY A 1 346 ? -4.615 1.305 -1.554 1.00 95.44 346 GLY A O 1
ATOM 2745 N N . CYS A 1 347 ? -2.794 1.399 -0.239 1.00 95.69 347 CYS A N 1
ATOM 2746 C CA . CYS A 1 347 ? -3.355 2.378 0.680 1.00 95.69 347 CYS A CA 1
ATOM 2747 C C . CYS A 1 347 ? -3.111 3.791 0.143 1.00 95.69 347 CYS A C 1
ATOM 2749 O O . CYS A 1 347 ? -2.035 4.352 0.299 1.00 95.69 347 CYS A O 1
ATOM 2751 N N . ALA A 1 348 ? -4.112 4.362 -0.526 1.00 95.56 348 ALA A N 1
ATOM 2752 C CA . ALA A 1 348 ? -4.087 5.760 -0.974 1.00 95.56 348 ALA A CA 1
ATOM 2753 C C . ALA A 1 348 ? -4.850 6.708 -0.030 1.00 95.56 348 ALA A C 1
ATOM 2755 O O . ALA A 1 348 ? -5.073 7.866 -0.387 1.00 95.56 348 ALA A O 1
ATOM 2756 N N . THR A 1 349 ? -5.317 6.170 1.103 1.00 95.44 349 THR A N 1
ATOM 2757 C CA . THR A 1 349 ? -6.134 6.838 2.128 1.00 95.44 349 THR A CA 1
ATOM 2758 C C . THR A 1 349 ? -7.346 7.621 1.578 1.00 95.44 349 THR A C 1
ATOM 2760 O O . THR A 1 349 ? -7.513 8.806 1.862 1.00 95.44 349 THR A O 1
ATOM 2763 N N . PRO A 1 350 ? -8.217 6.994 0.754 1.00 94.44 350 PRO A N 1
ATOM 2764 C CA . PRO A 1 350 ? -9.270 7.696 0.020 1.00 94.44 350 PRO A CA 1
ATOM 2765 C C . PRO A 1 350 ? -10.451 8.122 0.905 1.00 94.44 350 PRO A C 1
ATOM 2767 O O . PRO A 1 350 ? -10.650 7.625 2.015 1.00 94.44 350 PRO A O 1
ATOM 2770 N N . GLY A 1 351 ? -11.324 8.964 0.347 1.00 92.12 351 GLY A N 1
ATOM 2771 C CA . GLY A 1 351 ? -12.628 9.267 0.944 1.00 92.12 351 GLY A CA 1
ATOM 2772 C C . GLY A 1 351 ? -12.643 10.505 1.837 1.00 92.12 351 GLY A C 1
ATOM 2773 O O . GLY A 1 351 ? -13.492 10.619 2.718 1.00 92.12 351 GLY A O 1
ATOM 2774 N N . TYR A 1 352 ? -11.734 11.454 1.614 1.00 92.06 352 TYR A N 1
ATOM 2775 C CA . TYR A 1 352 ? -11.788 12.738 2.304 1.00 92.06 352 TYR A CA 1
ATOM 2776 C C . TYR A 1 352 ? -12.937 13.612 1.800 1.00 92.06 352 TYR A C 1
ATOM 2778 O O . TYR A 1 352 ? -12.982 14.018 0.638 1.00 92.06 352 TYR A O 1
ATOM 2786 N N . LEU A 1 353 ? -13.854 13.950 2.705 1.00 85.94 353 LEU A N 1
ATOM 2787 C CA . LEU A 1 353 ? -15.066 14.717 2.399 1.00 85.94 353 LEU A CA 1
ATOM 2788 C C . LEU A 1 353 ? -14.956 16.199 2.788 1.00 85.94 353 LEU A C 1
ATOM 2790 O O . LEU A 1 353 ? -15.959 16.855 3.038 1.00 85.94 353 LEU A O 1
ATOM 2794 N N . GLY A 1 354 ? -13.734 16.742 2.805 1.00 74.62 354 GLY A N 1
ATOM 2795 C CA . GLY A 1 354 ? -13.493 18.187 2.788 1.00 74.62 354 GLY A CA 1
ATOM 2796 C C . GLY A 1 354 ? -13.905 18.959 4.039 1.00 74.62 354 GLY A C 1
ATOM 2797 O O . GLY A 1 354 ? -14.557 19.989 3.905 1.00 74.62 354 GLY A O 1
ATOM 2798 N N . HIS A 1 355 ? -13.464 18.532 5.228 1.00 75.94 355 HIS A N 1
ATOM 2799 C CA . HIS A 1 355 ? -13.528 19.376 6.437 1.00 75.94 355 HIS A CA 1
ATOM 2800 C C . HIS A 1 355 ? -12.797 20.721 6.223 1.00 75.94 355 HIS A C 1
ATOM 2802 O O . HIS A 1 355 ? -13.257 21.782 6.637 1.00 75.94 355 HIS A O 1
ATOM 2808 N N . ARG A 1 356 ? -11.664 20.661 5.524 1.00 82.88 356 ARG A N 1
ATOM 2809 C CA . ARG A 1 356 ? -10.873 21.781 5.010 1.00 82.88 356 ARG A CA 1
ATOM 2810 C C . ARG A 1 356 ? -10.743 21.648 3.502 1.00 82.88 356 ARG A C 1
ATOM 2812 O O . ARG A 1 356 ? -10.190 20.655 3.017 1.00 82.88 356 ARG A O 1
ATOM 2819 N N . GLN A 1 357 ? -11.294 22.608 2.766 1.00 83.69 357 GLN A N 1
ATOM 2820 C CA . GLN A 1 357 ? -11.389 22.541 1.308 1.00 83.69 357 GLN A CA 1
ATOM 2821 C C . GLN A 1 357 ? -10.010 22.600 0.640 1.00 83.69 357 GLN A C 1
ATOM 2823 O O . GLN A 1 357 ? -9.798 21.951 -0.380 1.00 83.69 357 GLN A O 1
ATOM 2828 N N . GLU A 1 358 ? -9.062 23.317 1.237 1.00 86.38 358 GLU A N 1
ATOM 2829 C CA . GLU A 1 358 ? -7.683 23.431 0.769 1.00 86.38 358 GLU A CA 1
ATOM 2830 C C . GLU A 1 358 ? -6.939 22.087 0.747 1.00 86.38 358 GLU A C 1
ATOM 2832 O O . GLU A 1 358 ? -6.053 21.901 -0.075 1.00 86.38 358 GLU A O 1
ATOM 2837 N N . TRP A 1 359 ? -7.334 21.115 1.575 1.00 88.50 359 TRP A N 1
ATOM 2838 C CA . TRP A 1 359 ? -6.706 19.787 1.621 1.00 88.50 359 TRP A CA 1
ATOM 2839 C C . TRP A 1 359 ? -7.246 18.809 0.571 1.00 88.50 359 TRP A C 1
ATOM 2841 O O . TRP A 1 359 ? -6.733 17.703 0.421 1.00 88.50 359 TRP A O 1
ATOM 2851 N N . LEU A 1 360 ? -8.267 19.202 -0.197 1.00 88.88 360 LEU A N 1
ATOM 2852 C CA . LEU A 1 360 ? -8.664 18.446 -1.386 1.00 88.88 360 LEU A CA 1
ATOM 2853 C C . LEU A 1 360 ? -7.722 18.670 -2.569 1.00 88.88 360 LEU A C 1
ATOM 2855 O O . LEU A 1 360 ? -7.912 17.973 -3.556 1.00 88.88 360 LEU A O 1
ATOM 2859 N N . ASP A 1 361 ? -6.774 19.609 -2.495 1.00 88.75 361 ASP A N 1
ATOM 2860 C CA . ASP A 1 361 ? -5.942 20.108 -3.600 1.00 88.75 361 ASP A CA 1
ATOM 2861 C C . ASP A 1 361 ? -5.734 19.112 -4.761 1.00 88.75 361 ASP A C 1
ATOM 2863 O O . ASP A 1 361 ? -5.212 18.010 -4.584 1.00 88.75 361 ASP A O 1
ATOM 2867 N N . GLY A 1 362 ? -6.230 19.494 -5.943 1.00 87.62 362 GLY A N 1
ATOM 2868 C CA . GLY A 1 362 ? -6.215 18.686 -7.169 1.00 87.62 362 GLY A CA 1
ATOM 2869 C C . GLY A 1 362 ? -7.183 17.488 -7.220 1.00 87.62 362 GLY A C 1
ATOM 2870 O O . GLY A 1 362 ? -7.171 16.731 -8.194 1.00 87.62 362 GLY A O 1
ATOM 2871 N N . SER A 1 363 ? -8.086 17.362 -6.242 1.00 90.44 363 SER A N 1
ATOM 2872 C CA . SER A 1 363 ? -9.193 16.398 -6.202 1.00 90.44 363 SER A CA 1
ATOM 2873 C C . SER A 1 363 ? -10.560 17.057 -5.935 1.00 90.44 363 SER A C 1
ATOM 2875 O O . SER A 1 363 ? -10.701 18.278 -5.866 1.00 90.44 363 SER A O 1
ATOM 2877 N N . SER A 1 364 ? -11.609 16.241 -5.836 1.00 90.62 364 SER A N 1
ATOM 2878 C CA . SER A 1 364 ? -12.975 16.643 -5.481 1.00 90.62 364 SER A CA 1
ATOM 2879 C C . SER A 1 364 ? -13.611 15.559 -4.614 1.00 90.62 364 SER A C 1
ATOM 2881 O O . SER A 1 364 ? -13.126 14.429 -4.605 1.00 90.62 364 SER A O 1
ATOM 2883 N N . TRP A 1 365 ? -14.725 15.844 -3.934 1.00 89.75 365 TRP A N 1
ATOM 2884 C CA . TRP A 1 365 ? -15.458 14.804 -3.193 1.00 89.75 365 TRP A CA 1
ATOM 2885 C C . TRP A 1 365 ? -15.842 13.624 -4.086 1.00 89.75 365 TRP A C 1
ATOM 2887 O O . TRP A 1 365 ? -15.724 12.475 -3.680 1.00 89.75 365 TRP A O 1
ATOM 2897 N N . THR A 1 366 ? -16.256 13.897 -5.326 1.00 90.12 366 THR A N 1
ATOM 2898 C CA . THR A 1 366 ? -16.587 12.847 -6.294 1.00 90.12 366 THR A CA 1
ATOM 2899 C C . THR A 1 366 ? -15.368 12.005 -6.641 1.00 90.12 366 THR A C 1
ATOM 2901 O O . THR A 1 366 ? -15.490 10.787 -6.704 1.00 90.12 366 THR A O 1
ATOM 2904 N N . LEU A 1 367 ? -14.196 12.624 -6.826 1.00 93.19 367 LEU A N 1
ATOM 2905 C CA . LEU A 1 367 ? -12.965 11.873 -7.060 1.00 93.19 367 LEU A CA 1
ATOM 2906 C C . LEU A 1 367 ? -12.595 11.034 -5.831 1.00 93.19 367 LEU A C 1
ATOM 2908 O O . LEU A 1 367 ? -12.322 9.853 -5.987 1.00 93.19 367 LEU A O 1
ATOM 2912 N N . GLN A 1 368 ? -12.664 11.602 -4.625 1.00 93.44 368 GLN A N 1
ATOM 2913 C CA . GLN A 1 368 ? -12.368 10.888 -3.379 1.00 93.44 368 GLN A CA 1
ATOM 2914 C C . GLN A 1 368 ? -13.310 9.705 -3.138 1.00 93.44 368 GLN A C 1
ATOM 2916 O O . GLN A 1 368 ? -12.865 8.662 -2.685 1.00 93.44 368 GLN A O 1
ATOM 2921 N N . LEU A 1 369 ? -14.596 9.829 -3.467 1.00 92.38 369 LEU A N 1
ATOM 2922 C CA . LEU A 1 369 ? -15.540 8.711 -3.403 1.00 92.38 369 LEU A CA 1
ATOM 2923 C C . LEU A 1 369 ? -15.300 7.687 -4.522 1.00 92.38 369 LEU A C 1
ATOM 2925 O O . LEU A 1 369 ? -15.482 6.494 -4.308 1.00 92.38 369 LEU A O 1
ATOM 2929 N N . ALA A 1 370 ? -14.881 8.122 -5.712 1.00 93.94 370 ALA A N 1
ATOM 2930 C CA . ALA A 1 370 ? -14.563 7.210 -6.809 1.00 93.94 370 ALA A CA 1
ATOM 2931 C C . ALA A 1 370 ? -13.314 6.368 -6.509 1.00 93.94 370 ALA A C 1
ATOM 2933 O O . ALA A 1 370 ? -13.304 5.174 -6.800 1.00 93.94 370 ALA A O 1
ATOM 2934 N N . THR A 1 371 ? -12.283 6.951 -5.889 1.00 95.19 371 THR A N 1
ATOM 2935 C CA . THR A 1 371 ? -11.070 6.214 -5.497 1.00 95.19 371 THR A CA 1
ATOM 2936 C C . THR A 1 371 ? -11.353 5.163 -4.433 1.00 95.19 371 THR A C 1
ATOM 2938 O O . THR A 1 371 ? -10.684 4.138 -4.422 1.00 95.19 371 THR A O 1
ATOM 2941 N N . MET A 1 372 ? -12.391 5.344 -3.609 1.00 94.69 372 MET A N 1
ATOM 2942 C CA . MET A 1 372 ? -12.843 4.317 -2.668 1.00 94.69 372 MET A CA 1
ATOM 2943 C C . MET A 1 372 ? -13.334 3.025 -3.343 1.00 94.69 372 MET A C 1
ATOM 2945 O O . MET A 1 372 ? -13.413 2.003 -2.674 1.00 94.69 372 MET A O 1
ATOM 2949 N N . VAL A 1 373 ? -13.682 3.072 -4.632 1.00 94.00 373 VAL A N 1
ATOM 2950 C CA . VAL A 1 373 ? -14.083 1.903 -5.435 1.00 94.00 373 VAL A CA 1
ATOM 2951 C C . VAL A 1 373 ? -12.954 1.489 -6.374 1.00 94.00 373 VAL A C 1
ATOM 2953 O O . VAL A 1 373 ? -12.623 0.315 -6.484 1.00 94.00 373 VAL A O 1
ATOM 2956 N N . ALA A 1 374 ? -12.364 2.465 -7.068 1.00 94.81 374 ALA A N 1
ATOM 2957 C CA . ALA A 1 374 ? -11.385 2.219 -8.118 1.00 94.81 374 ALA A CA 1
ATOM 2958 C C . ALA A 1 374 ? -10.029 1.737 -7.583 1.00 94.81 374 ALA A C 1
ATOM 2960 O O . ALA A 1 374 ? -9.251 1.159 -8.343 1.00 94.81 374 ALA A O 1
ATOM 2961 N N . TYR A 1 375 ? -9.704 2.013 -6.315 1.00 96.06 375 TYR A N 1
ATOM 2962 C CA . TYR A 1 375 ? -8.435 1.608 -5.718 1.00 96.06 375 TYR A CA 1
ATOM 2963 C C . TYR A 1 375 ? -8.637 0.411 -4.805 1.00 96.06 375 TYR A C 1
ATOM 2965 O O . TYR A 1 375 ? -9.225 0.514 -3.732 1.00 96.06 375 TYR A O 1
ATOM 2973 N N . ASN A 1 376 ? -8.107 -0.733 -5.231 1.00 93.25 376 ASN A N 1
ATOM 2974 C CA . ASN A 1 376 ? -8.198 -1.958 -4.458 1.00 93.25 376 ASN A CA 1
ATOM 2975 C C . ASN A 1 376 ? -7.339 -1.869 -3.183 1.00 93.25 376 ASN A C 1
ATOM 2977 O O . ASN A 1 376 ? -6.116 -1.726 -3.259 1.00 93.25 376 ASN A O 1
ATOM 2981 N N . SER A 1 377 ? -7.974 -1.991 -2.018 1.00 96.19 377 SER A N 1
ATOM 2982 C CA . SER A 1 377 ? -7.315 -2.061 -0.712 1.00 96.19 377 SER A CA 1
ATOM 2983 C C . SER A 1 377 ? -8.203 -2.825 0.263 1.00 96.19 377 SER A C 1
ATOM 2985 O O . SER A 1 377 ? -9.306 -2.379 0.564 1.00 96.19 377 SER A O 1
ATOM 2987 N N . SER A 1 378 ? -7.732 -3.962 0.786 1.00 95.38 378 SER A N 1
ATOM 2988 C CA . SER A 1 378 ? -8.562 -4.786 1.682 1.00 95.38 378 SER A CA 1
ATOM 2989 C C . SER A 1 378 ? -8.661 -4.225 3.108 1.00 95.38 378 SER A C 1
ATOM 2991 O O . SER A 1 378 ? -9.572 -4.573 3.856 1.00 95.38 378 SER A O 1
ATOM 2993 N N . LEU A 1 379 ? -7.778 -3.292 3.466 1.00 97.44 379 LEU A N 1
ATOM 2994 C CA . LEU A 1 379 ? -7.996 -2.341 4.550 1.00 97.44 379 LEU A CA 1
ATOM 2995 C C . LEU A 1 379 ? -8.131 -0.951 3.932 1.00 97.44 379 LEU A C 1
ATOM 2997 O O . LEU A 1 379 ? -7.188 -0.447 3.324 1.00 97.44 379 LEU A O 1
ATOM 3001 N N . GLN A 1 380 ? -9.295 -0.331 4.071 1.00 96.12 380 GLN A N 1
ATOM 3002 C CA . GLN A 1 380 ? -9.534 0.993 3.515 1.00 96.12 380 GLN A CA 1
ATOM 3003 C C . GLN A 1 380 ? -9.541 2.039 4.618 1.00 96.12 380 GLN A C 1
ATOM 3005 O O . GLN A 1 380 ? -10.527 2.206 5.336 1.00 96.12 380 GLN A O 1
ATOM 3010 N N . GLN A 1 381 ? -8.421 2.736 4.751 1.00 95.75 381 GLN A N 1
ATOM 3011 C CA . GLN A 1 381 ? -8.272 3.835 5.692 1.00 95.75 381 GLN A CA 1
ATOM 3012 C C . GLN A 1 381 ? -8.873 5.104 5.096 1.00 95.75 381 GLN A C 1
ATOM 3014 O O . GLN A 1 381 ? -8.474 5.546 4.020 1.00 95.75 381 GLN A O 1
ATOM 3019 N N . THR A 1 382 ? -9.844 5.685 5.793 1.00 95.56 382 THR A N 1
ATOM 3020 C CA . THR A 1 382 ? -10.508 6.915 5.369 1.00 95.56 382 THR A CA 1
ATOM 3021 C C . THR A 1 382 ? -10.219 8.026 6.368 1.00 95.56 382 THR A C 1
ATOM 3023 O O . THR A 1 382 ? -10.554 7.881 7.550 1.00 95.56 382 THR A O 1
ATOM 3026 N N . PRO A 1 383 ? -9.658 9.163 5.921 1.00 93.94 383 PRO A N 1
ATOM 3027 C CA . PRO A 1 383 ? -9.462 10.317 6.781 1.00 93.94 383 PRO A CA 1
ATOM 3028 C C . PRO A 1 383 ? -10.809 10.949 7.132 1.00 93.94 383 PRO A C 1
ATOM 3030 O O . PRO A 1 383 ? -11.531 11.466 6.275 1.00 93.94 383 PRO A O 1
ATOM 3033 N N . LEU A 1 384 ? -11.142 10.924 8.418 1.00 92.62 384 LEU A N 1
ATOM 3034 C CA . LEU A 1 384 ? -12.382 11.485 8.958 1.00 92.62 384 LEU A CA 1
ATOM 3035 C C . LEU A 1 384 ? -12.070 12.638 9.904 1.00 92.62 384 LEU A C 1
ATOM 3037 O O . LEU A 1 384 ? -10.945 12.770 10.363 1.00 92.62 384 LEU A O 1
ATOM 3041 N N . SER A 1 385 ? -13.045 13.484 10.212 1.00 90.06 385 SER A N 1
ATOM 3042 C CA . SER A 1 385 ? -12.920 14.534 11.231 1.00 90.06 385 SER A CA 1
ATOM 3043 C C . SER A 1 385 ? -13.954 14.331 12.343 1.00 90.06 385 SER A C 1
ATOM 3045 O O . SER A 1 385 ? -14.981 13.697 12.090 1.00 90.06 385 SER A O 1
ATOM 3047 N N . PRO A 1 386 ? -13.741 14.886 13.554 1.00 87.62 386 PRO A N 1
ATOM 3048 C CA . PRO A 1 386 ? -14.728 14.841 14.639 1.00 87.62 386 PRO A CA 1
ATOM 3049 C C . PRO A 1 386 ? -16.132 15.315 14.223 1.00 87.62 386 PRO A C 1
ATOM 3051 O O . PRO A 1 386 ? -17.132 14.719 14.620 1.00 87.62 386 PRO A O 1
ATOM 3054 N N . ASP A 1 387 ? -16.200 16.322 13.348 1.00 88.94 387 ASP A N 1
ATOM 3055 C CA . ASP A 1 387 ? -17.452 16.935 12.887 1.00 88.94 387 ASP A CA 1
ATOM 3056 C C . ASP A 1 387 ? -18.026 16.281 11.612 1.00 88.94 387 ASP A C 1
ATOM 3058 O O . ASP A 1 387 ? -19.070 16.698 11.097 1.00 88.94 387 ASP A O 1
ATOM 3062 N N . VAL A 1 388 ? -17.391 15.217 11.091 1.00 89.88 388 VAL A N 1
ATOM 3063 C CA . VAL A 1 388 ? -17.768 14.608 9.801 1.00 89.88 388 VAL A CA 1
ATOM 3064 C C . VAL A 1 388 ? -19.220 14.135 9.785 1.00 89.88 388 VAL A C 1
ATOM 3066 O O . VAL A 1 388 ? -19.897 14.265 8.769 1.00 89.88 388 VAL A O 1
ATOM 3069 N N . LEU A 1 389 ? -19.730 13.628 10.912 1.00 89.94 389 LEU A N 1
ATOM 3070 C CA . LEU A 1 389 ? -21.095 13.104 11.035 1.00 89.94 389 LEU A CA 1
ATOM 3071 C C . LEU A 1 389 ? -22.175 14.187 11.000 1.00 89.94 389 LEU A C 1
ATOM 3073 O O . LEU A 1 389 ? -23.352 13.857 10.855 1.00 89.94 389 LEU A O 1
ATOM 3077 N N . THR A 1 390 ? -21.805 15.452 11.171 1.00 89.69 390 THR A N 1
ATOM 3078 C CA . THR A 1 390 ? -22.731 16.587 11.119 1.00 89.69 390 THR A CA 1
ATOM 3079 C C . THR A 1 390 ? -22.555 17.402 9.851 1.00 89.69 390 THR A C 1
ATOM 3081 O O . THR A 1 390 ? -23.552 17.811 9.261 1.00 89.69 390 THR A O 1
ATOM 3084 N N . GLU A 1 391 ? -21.314 17.610 9.410 1.00 88.38 391 GLU A N 1
ATOM 3085 C CA . GLU A 1 391 ? -21.009 18.509 8.294 1.00 88.38 391 GLU A CA 1
ATOM 3086 C C . GLU A 1 391 ? -21.079 17.808 6.933 1.00 88.38 391 GLU A C 1
ATOM 3088 O O . GLU A 1 391 ? -21.715 18.314 6.010 1.00 88.38 391 GLU A O 1
ATOM 3093 N N . ALA A 1 392 ? -20.464 16.627 6.808 1.00 88.94 392 ALA A N 1
ATOM 3094 C CA . ALA A 1 392 ? -20.334 15.921 5.529 1.00 88.94 392 ALA A CA 1
ATOM 3095 C C . ALA A 1 392 ? -21.258 14.695 5.415 1.00 88.94 392 ALA A C 1
ATOM 3097 O O . ALA A 1 392 ? -21.741 14.367 4.331 1.00 88.94 392 ALA A O 1
ATOM 3098 N N . LEU A 1 393 ? -21.526 14.023 6.538 1.00 92.50 393 LEU A N 1
ATOM 3099 C CA . LEU A 1 393 ? -22.278 12.770 6.634 1.00 92.50 393 LEU A CA 1
ATOM 3100 C C . LEU A 1 393 ? -23.462 12.867 7.622 1.00 92.50 393 LEU A C 1
ATOM 3102 O O . LEU A 1 393 ? -23.567 12.020 8.520 1.00 92.50 393 LEU A O 1
ATOM 3106 N N . PRO A 1 394 ? -24.366 13.865 7.493 1.00 93.31 394 PRO A N 1
ATOM 3107 C CA . PRO A 1 394 ? -25.516 13.984 8.383 1.00 93.31 394 PRO A CA 1
ATOM 3108 C C . PRO A 1 394 ? -26.383 12.719 8.372 1.00 93.31 394 PRO A C 1
ATOM 3110 O O . PRO A 1 394 ? -26.436 11.966 7.398 1.00 93.31 394 PRO A O 1
ATOM 3113 N N . ALA A 1 395 ? -27.063 12.449 9.488 1.00 93.12 395 ALA A N 1
ATOM 3114 C CA . ALA A 1 395 ? -27.950 11.292 9.594 1.00 93.12 395 ALA A CA 1
ATOM 3115 C C . ALA A 1 395 ? -29.021 11.310 8.485 1.00 93.12 395 ALA A C 1
ATOM 3117 O O . ALA A 1 395 ? -29.699 12.317 8.291 1.00 93.12 395 ALA A O 1
ATOM 3118 N N . GLY A 1 396 ? -29.167 10.188 7.773 1.00 91.94 396 GLY A N 1
ATOM 3119 C CA . GLY A 1 396 ? -30.096 10.051 6.645 1.00 91.94 396 GLY A CA 1
ATOM 3120 C C . GLY A 1 396 ? -29.606 10.654 5.324 1.00 91.94 396 GLY A C 1
ATOM 3121 O O . GLY A 1 396 ? -30.394 10.743 4.385 1.00 91.94 396 GLY A O 1
ATOM 3122 N N . SER A 1 397 ? -28.344 11.092 5.233 1.00 93.31 397 SER A N 1
ATOM 3123 C CA . SER A 1 397 ? -27.780 11.567 3.970 1.00 93.31 397 SER A CA 1
ATOM 3124 C C . SER A 1 397 ? -27.342 10.406 3.065 1.00 93.31 397 SER A C 1
ATOM 3126 O O . SER A 1 397 ? -26.807 9.408 3.557 1.00 93.31 397 SER A O 1
ATOM 3128 N N . PRO A 1 398 ? -27.482 10.542 1.733 1.00 91.56 398 PRO A N 1
ATOM 3129 C CA . PRO A 1 398 ? -27.028 9.515 0.796 1.00 91.56 398 PRO A CA 1
ATOM 3130 C C . PRO A 1 398 ? -25.509 9.296 0.856 1.00 91.56 398 PRO A C 1
ATOM 3132 O O . PRO A 1 398 ? -25.039 8.189 0.615 1.00 91.56 398 PRO A O 1
ATOM 3135 N N . GLN A 1 399 ? -24.731 10.321 1.218 1.00 88.62 399 GLN A N 1
ATOM 3136 C CA . GLN A 1 399 ? -23.288 10.194 1.425 1.00 88.62 399 GLN A CA 1
ATOM 3137 C C . GLN A 1 399 ? -22.990 9.279 2.615 1.00 88.62 399 GLN A C 1
ATOM 3139 O O . GLN A 1 399 ? -22.112 8.424 2.529 1.00 88.62 399 GLN A O 1
ATOM 3144 N N . ARG A 1 400 ? -23.737 9.416 3.720 1.00 92.25 400 ARG A N 1
ATOM 3145 C CA . ARG A 1 400 ? -23.579 8.544 4.889 1.00 92.25 400 ARG A CA 1
ATOM 3146 C C . ARG A 1 400 ? -23.975 7.112 4.560 1.00 92.25 400 ARG A C 1
ATOM 3148 O O . ARG A 1 400 ? -23.260 6.194 4.953 1.00 92.25 400 ARG A O 1
ATOM 3155 N N . ASP A 1 401 ? -25.070 6.924 3.833 1.00 93.94 401 ASP A N 1
ATOM 3156 C CA . ASP A 1 401 ? -25.518 5.595 3.414 1.00 93.94 401 ASP A CA 1
ATOM 3157 C C . ASP A 1 401 ? -24.489 4.917 2.501 1.00 93.94 401 ASP A C 1
ATOM 3159 O O . ASP A 1 401 ? -24.175 3.745 2.709 1.00 93.94 401 ASP A O 1
ATOM 3163 N N . LEU A 1 402 ? -23.885 5.663 1.568 1.00 91.81 402 LEU A N 1
ATOM 3164 C CA . LEU A 1 402 ? -22.799 5.168 0.721 1.00 91.81 402 LEU A CA 1
ATOM 3165 C C . LEU A 1 402 ? -21.590 4.715 1.551 1.00 91.81 402 LEU A C 1
ATOM 3167 O O . LEU A 1 402 ? -21.145 3.582 1.396 1.00 91.81 402 LEU A O 1
ATOM 3171 N N . MET A 1 403 ? -21.094 5.556 2.466 1.00 92.38 403 MET A N 1
ATOM 3172 C CA . MET A 1 403 ? -19.948 5.213 3.323 1.00 92.38 403 MET A CA 1
ATOM 3173 C C . MET A 1 403 ? -20.219 3.954 4.162 1.00 92.38 403 MET A C 1
ATOM 3175 O O . MET A 1 403 ? -19.345 3.103 4.319 1.00 92.38 403 MET A O 1
ATOM 3179 N N . ARG A 1 404 ? -21.452 3.805 4.664 1.00 94.69 404 ARG A N 1
ATOM 3180 C CA . ARG A 1 404 ? -21.895 2.629 5.430 1.00 94.69 404 ARG A CA 1
ATOM 3181 C C . ARG A 1 404 ? -22.024 1.367 4.575 1.00 94.69 404 ARG A C 1
ATOM 3183 O O . ARG A 1 404 ? -21.835 0.275 5.108 1.00 94.69 404 ARG A O 1
ATOM 3190 N N . ALA A 1 405 ? -22.370 1.494 3.297 1.00 94.44 405 ALA A N 1
ATOM 3191 C CA . ALA A 1 405 ? -22.660 0.362 2.418 1.00 94.44 405 ALA A CA 1
ATOM 3192 C C . ALA A 1 405 ? -21.452 -0.126 1.609 1.00 94.44 405 ALA A C 1
ATOM 3194 O O . ALA A 1 405 ? -21.456 -1.275 1.174 1.00 94.44 405 ALA A O 1
ATOM 3195 N N . LEU A 1 406 ? -20.449 0.727 1.382 1.00 93.00 406 LEU A N 1
ATOM 3196 C CA . LEU A 1 406 ? -19.347 0.402 0.485 1.00 93.00 406 LEU A CA 1
ATOM 3197 C C . LEU A 1 406 ? -18.469 -0.732 1.052 1.00 93.00 406 LEU A C 1
ATOM 3199 O O . LEU A 1 406 ? -17.924 -0.571 2.148 1.00 93.00 406 LEU A O 1
ATOM 3203 N N . PRO A 1 407 ? -18.320 -1.866 0.339 1.00 94.56 407 PRO A N 1
ATOM 3204 C CA . PRO A 1 407 ? -17.410 -2.924 0.747 1.00 94.56 407 PRO A CA 1
ATOM 3205 C C . PRO A 1 407 ? -15.966 -2.563 0.377 1.00 94.56 407 PRO A C 1
ATOM 3207 O O . PRO A 1 407 ? -15.720 -1.731 -0.490 1.00 94.56 407 PRO A O 1
ATOM 3210 N N . VAL A 1 408 ? -15.012 -3.242 1.011 1.00 94.50 408 VAL A N 1
ATOM 3211 C CA . VAL A 1 408 ? -13.570 -3.106 0.715 1.00 94.50 408 VAL A CA 1
ATOM 3212 C C . VAL A 1 408 ? -12.963 -4.387 0.137 1.00 94.50 408 VAL A C 1
ATOM 3214 O O . VAL A 1 408 ? -11.774 -4.464 -0.150 1.00 94.50 408 VAL A O 1
ATOM 3217 N N . ALA A 1 409 ? -13.785 -5.426 0.005 1.00 93.75 409 ALA A N 1
ATOM 3218 C CA . ALA A 1 409 ? -13.435 -6.703 -0.587 1.00 93.75 409 ALA A CA 1
ATOM 3219 C C . ALA A 1 409 ? -14.555 -7.122 -1.537 1.00 93.75 409 ALA A C 1
ATOM 3221 O O . ALA A 1 409 ? -15.732 -6.858 -1.278 1.00 93.75 409 ALA A O 1
ATOM 3222 N N . TRP A 1 410 ? -14.170 -7.778 -2.625 1.00 93.44 410 TRP A N 1
ATOM 3223 C CA . TRP A 1 410 ? -15.030 -8.035 -3.771 1.00 93.44 410 TRP A CA 1
ATOM 3224 C C . TRP A 1 410 ? -14.930 -9.506 -4.173 1.00 93.44 410 TRP A C 1
ATOM 3226 O O . TRP A 1 410 ? -13.838 -10.075 -4.166 1.00 93.44 410 TRP A O 1
ATOM 3236 N N . ASP A 1 411 ? -16.063 -10.120 -4.519 1.00 92.50 411 ASP A N 1
ATOM 3237 C CA . ASP A 1 411 ? -16.083 -11.461 -5.120 1.00 92.50 411 ASP A CA 1
ATOM 3238 C C . ASP A 1 411 ? -15.763 -11.412 -6.630 1.00 92.50 411 ASP A C 1
ATOM 3240 O O . ASP A 1 411 ? -15.244 -12.382 -7.180 1.00 92.50 411 ASP A O 1
ATOM 3244 N N . GLU A 1 412 ? -16.050 -10.278 -7.280 1.00 91.81 412 GLU A N 1
ATOM 3245 C CA . GLU A 1 412 ? -15.775 -9.963 -8.687 1.00 91.81 412 GLU A CA 1
ATOM 3246 C C . GLU A 1 412 ? -15.497 -8.454 -8.810 1.00 91.81 412 GLU A C 1
ATOM 3248 O O . GLU A 1 412 ? -16.133 -7.658 -8.112 1.00 91.81 412 GLU A O 1
ATOM 3253 N N . THR A 1 413 ? -14.543 -8.073 -9.662 1.00 88.12 413 THR A N 1
ATOM 3254 C CA . THR A 1 413 ? -14.113 -6.682 -9.901 1.00 88.12 413 THR A CA 1
ATOM 3255 C C . THR A 1 413 ? -14.104 -6.356 -11.376 1.00 88.12 413 THR A C 1
ATOM 3257 O O . THR A 1 413 ? -13.691 -7.261 -12.137 1.00 88.12 413 THR A O 1
#

Foldseek 3Di:
DPPQPQDKDWDQDDFDKDFADFQKKKWFFDCVPAPFQQAGFTDIDGQQRDFAKTSDDIKIQHPPLQFIKTWDWAALFPQLDFHWIWTRDRRMTGTDRPQCNRTDIGNHPPGDDTGTDIDTDSYLVCLLVDDVLLVRYDAADCVLAVPGLVRPLLAFWEEEEAQQVVFDDPPSADALVQQLLSLVVCLVLVTQEYEREPRLQCDDDPPDGSLRSLLVSQVSSVVSNYAYEYEAEPPPQQLDCPPNRVSNLVVVVSCVVSPHAEYEYEDLRGRGSSSSVSVNSNLVSCSVSSHAYEYYSDGQARNVCRHRVSHQAYASYSALSCLSPDARAPVSLVCCSSIRCSSHAHANQAQDQPPPVSSCHNHHNVSSLVCLPSGQTSYRYHHDDSCCCPPPNDPPDPSSVSSSPRHNDDPHD

pLDDT: mean 92.85, std 8.77, range [37.91, 98.81]